Protein AF-A0A1F5TMM6-F1 (afdb_monomer)

pLDDT: mean 71.24, std 23.03, range [28.94, 98.44]

Sequence (603 aa):
MKNTKRNIIILGSVILLISLALVFVFQKKEITTPSNLISAEQAGNIIKDILGDNENGYFAYLWPEVLKPGDGVEVWGDRLNEEEMEEGETMDIDKKIINNFYWFVWIDKEPGNIFFGHDVEYIYIDAQSGEYIVENKDFWPSINGESFEGDMDTMINTEILSDNNISIKKFLNSDIIKDFFAIEARAREAGKYLHINSPKEEYQHEHYAMIISGFGKNDWVFLDGVHQMYNALKEVGYDDNHIVFLAPIKGVLNSDWDREADFNKEKAEEMNKKGIPKFVASNVVDELTSPINFRFSIEKLQKDLKPEDSLFVFVLSHGKKNQKFALGEPVDARQAMGSHDKIRGSDSGLTSKRFSEVLMRNMKICELMVLIDSCYAGAHENRLRYYYDKYQDNIKRMEVAHSTNDETISYGADYRNPSNPALSTRMDLDQGAKETAIKDLNPNDHGGEFSSGFIENIGANIFSMIYEKGVELDAAQMNKLTFPYIWKVGSDEECIPLVEDIGIQPEDPLMTDSQDDEPQTEPAAGPVAKKEMISVIKYGNDYIPFNQLKVWSKEACNCCDEAHYHSVSRSVTTLSGKTIVDPYAGCGFGKISESPVIQIEKP

Radius of gyration: 33.67 Å; Cα contacts (8 Å, |Δi|>4): 898; chains: 1; bounding box: 75×52×140 Å

Foldseek 3Di:
DVVVVVVVVVVVVVVVVVVVVVVVVPPDPPQDDDPQFDDPVLLLVLVCVVCDPPPLPKWKFKDPAWDAQQKKKFFPPPVVCVVVDDDPDDDPTPIDGDHATWTWMKIDSQVLCQVFFQWMWIWTQHRRPRDIDIDIGRHAMDMNNHGPPPDPVVVLVGPTSDPPPPNVVNVCPDVVVVVVVVVVVVLVVLLVVPPPVPDDDPDDAAEAEEQAQLAFDPPVQSVVLSVLLVVLCVSNPHDLLRYHYQAQDDDDDDDPCVVVNCVVVVVVVVCVVVVRDDPPHDPPRLVRQFLVNLLVVLVVCLVVDDLAYEYEYEYAAEDALQQFGSGSFPNVLRVVGQPDNPDDTDPGTQGLLSNLCSNQPSAAYAEYEYEEAYFQVQSSVVNNVVVCVVRVVRYQKYKYWYQWHSHGGAAEADVVCVPSQSSQDDAPPVPPGDDDRDPPPPLVIQGHHCGDVVSSVCSSAVPNVVVDPDPPPCVCVVPVRHDIDMDMDHDPDRSDRPPPPPDDDPDDDDDDDDDDDDDDDDDDDDDPDPFDKFKWWDFDPFTFGCVQWDWAQCVRDPQDNAIAIFGPVQWTQTLVRDIGGFPPHHRTRDGCVVIPIDIDGRD

Mean predicted aligned error: 19.71 Å

Secondary structure (DSSP, 8-state):
-HHHHHHHHHHHHHHHHHHHHHHHHHS-------TTPPPHHHHHHHHHHHH-S-TT--EEEE-SS-B-TT-EEEETTTTTTTTTS-TT-------EE--S-EEEEEEESSTT-TTS---EEEEEEETTT--EEEEEESS-EEETTEETTS-HHHHHHS----SS---HHHHTTSHHHHHHHHHHHHHHHHGGG------TTS----EEEEEEE---TT-HHHHHHHHHHHHHHHHTT--GGGEEEES-------TTSHHHHHHHHHHHHHHHHTT-------SSHHHHTSHHHHHHHHHHHHHH--TT-EEEEEEE--EETTTEE-TT--HHHHHTTTT-TTS---TTSEEHHHHHHHHHTT--EEEEEEEEESTTTHHHHHHHHHHHHHHTTTEEEEEEEESS-TT-------TT-TT-GGGG----TTTT--------SSTT--PPP--THHHHHHTTTTTHHHHSTT---THHHHHSS---EEEEEE--S--------TT-----------------PPPP------PPEEEEEEETTEEEEGGGEEEEPTTT-TT-SS-EEEESBSEEE-TTS-EEE--TTTTTT-BTTTS--EEEE--

Structure (mmCIF, N/CA/C/O backbone):
data_AF-A0A1F5TMM6-F1
#
_entry.id   AF-A0A1F5TMM6-F1
#
loop_
_atom_site.group_PDB
_atom_site.id
_atom_site.type_symbol
_atom_site.label_atom_id
_atom_site.label_alt_id
_atom_site.label_comp_id
_atom_site.label_asym_id
_atom_site.label_entity_id
_atom_site.label_seq_id
_atom_site.pdbx_PDB_ins_code
_atom_site.Cartn_x
_atom_site.Cartn_y
_atom_site.Cartn_z
_atom_site.occupancy
_atom_site.B_iso_or_equiv
_atom_site.auth_seq_id
_atom_site.auth_comp_id
_atom_site.auth_asym_id
_atom_site.auth_atom_id
_atom_site.pdbx_PDB_model_num
ATOM 1 N N . MET A 1 1 ? -7.378 22.338 -73.819 1.00 59.09 1 MET A N 1
ATOM 2 C CA . MET A 1 1 ? -7.665 22.019 -72.397 1.00 59.09 1 MET A CA 1
ATOM 3 C C . MET A 1 1 ? -7.772 20.522 -72.089 1.00 59.09 1 MET A C 1
ATOM 5 O O . MET A 1 1 ? -7.089 20.091 -71.169 1.00 59.09 1 MET A O 1
ATOM 9 N N . LYS A 1 2 ? -8.561 19.704 -72.814 1.00 65.12 2 LYS A N 1
ATOM 10 C CA . LYS A 1 2 ? -8.657 18.248 -72.534 1.00 65.12 2 LYS A CA 1
ATOM 11 C C . LYS A 1 2 ? -7.313 17.500 -72.640 1.00 65.12 2 LYS A C 1
ATOM 13 O O . LYS A 1 2 ? -7.005 16.699 -71.765 1.00 65.12 2 LYS A O 1
ATOM 18 N N . ASN A 1 3 ? -6.482 17.824 -73.634 1.00 72.94 3 ASN A N 1
ATOM 19 C CA . ASN A 1 3 ? -5.172 17.174 -73.806 1.00 72.94 3 ASN A CA 1
ATOM 20 C C . ASN A 1 3 ? -4.161 17.561 -72.712 1.00 72.94 3 ASN A C 1
ATOM 22 O O . ASN A 1 3 ? -3.373 16.730 -72.282 1.00 72.94 3 ASN A O 1
ATOM 26 N N . THR A 1 4 ? -4.234 18.789 -72.191 1.00 77.31 4 THR A N 1
ATOM 27 C CA . THR A 1 4 ? -3.340 19.274 -71.128 1.00 77.31 4 THR A CA 1
ATOM 28 C C . THR A 1 4 ? -3.587 18.547 -69.804 1.00 77.31 4 THR A C 1
ATOM 30 O O . THR A 1 4 ? -2.639 18.098 -69.172 1.00 77.31 4 THR A O 1
ATOM 33 N N . LYS A 1 5 ? -4.857 18.344 -69.415 1.00 77.00 5 LYS A N 1
ATOM 34 C CA . LYS A 1 5 ? -5.199 17.575 -68.204 1.00 77.00 5 LYS A CA 1
ATOM 35 C C . LYS A 1 5 ? -4.763 16.111 -68.304 1.00 77.00 5 LYS A C 1
ATOM 37 O O . LYS A 1 5 ? -4.262 15.560 -67.333 1.00 77.00 5 LYS A O 1
ATOM 42 N N . ARG A 1 6 ? -4.903 15.497 -69.485 1.00 84.12 6 ARG A N 1
ATOM 43 C CA . ARG A 1 6 ? -4.475 14.110 -69.720 1.00 84.12 6 ARG A CA 1
ATOM 44 C C . ARG A 1 6 ? -2.956 13.948 -69.583 1.00 84.12 6 ARG A C 1
ATOM 46 O O . ARG A 1 6 ? -2.515 12.989 -68.963 1.00 84.12 6 ARG A O 1
ATOM 53 N N . ASN A 1 7 ? -2.176 14.904 -70.085 1.00 84.56 7 ASN A N 1
ATOM 54 C CA . ASN A 1 7 ? -0.715 14.865 -69.972 1.00 84.56 7 ASN A CA 1
ATOM 55 C C . ASN A 1 7 ? -0.227 15.068 -68.528 1.00 84.56 7 ASN A C 1
ATOM 57 O O . ASN A 1 7 ? 0.734 14.421 -68.131 1.00 84.56 7 ASN A O 1
ATOM 61 N N . ILE A 1 8 ? -0.906 15.902 -67.730 1.00 86.75 8 ILE A N 1
ATOM 62 C CA . ILE A 1 8 ? -0.566 16.103 -66.309 1.00 86.75 8 ILE A CA 1
ATOM 63 C C . ILE A 1 8 ? -0.801 14.822 -65.498 1.00 86.75 8 ILE A C 1
ATOM 65 O O . ILE A 1 8 ? 0.047 14.448 -64.695 1.00 86.75 8 ILE A O 1
ATOM 69 N N . ILE A 1 9 ? -1.910 14.116 -65.743 1.00 87.31 9 ILE A N 1
ATOM 70 C CA . ILE A 1 9 ? -2.208 12.851 -65.051 1.00 87.31 9 ILE A CA 1
ATOM 71 C C . ILE A 1 9 ? -1.165 11.784 -65.405 1.00 87.31 9 ILE A C 1
ATOM 73 O O . ILE A 1 9 ? -0.637 11.133 -64.511 1.00 87.31 9 ILE A O 1
ATOM 77 N N . ILE A 1 10 ? -0.817 11.646 -66.689 1.00 90.88 10 ILE A N 1
ATOM 78 C CA . ILE A 1 10 ? 0.197 10.675 -67.132 1.00 90.88 10 ILE A CA 1
ATOM 79 C C . ILE A 1 10 ? 1.558 10.983 -66.499 1.00 90.88 10 ILE A C 1
ATOM 81 O O . ILE A 1 10 ? 2.216 10.073 -66.003 1.00 90.88 10 ILE A O 1
ATOM 85 N N . LEU A 1 11 ? 1.966 12.256 -66.469 1.00 91.62 11 LEU A N 1
ATOM 86 C CA . LEU A 1 11 ? 3.234 12.657 -65.861 1.00 91.62 11 LEU A CA 1
ATOM 87 C C . LEU A 1 11 ? 3.256 12.373 -64.350 1.00 91.62 11 LEU A C 1
ATOM 89 O O . LEU A 1 11 ? 4.244 11.842 -63.851 1.00 91.62 11 LEU A O 1
ATOM 93 N N . GLY A 1 12 ? 2.157 12.649 -63.640 1.00 92.38 12 GLY A N 1
ATOM 94 C CA . GLY A 1 12 ? 2.023 12.333 -62.215 1.00 92.38 12 GLY A CA 1
ATOM 95 C C . GLY A 1 12 ? 2.127 10.832 -61.925 1.00 92.38 12 GLY A C 1
ATOM 96 O O . GLY A 1 12 ? 2.845 10.432 -61.013 1.00 92.38 12 GLY A O 1
ATOM 97 N N . SER A 1 13 ? 1.485 9.987 -62.739 1.00 92.12 13 SER A N 1
ATOM 98 C CA . SER A 1 13 ? 1.572 8.528 -62.593 1.00 92.12 13 SER A CA 1
ATOM 99 C C . SER A 1 13 ? 2.971 7.980 -62.884 1.00 92.12 13 SER A C 1
ATOM 101 O O . SER A 1 13 ? 3.413 7.059 -62.204 1.00 92.12 13 SER A O 1
ATOM 103 N N . VAL A 1 14 ? 3.685 8.548 -63.863 1.00 93.75 14 VAL A N 1
ATOM 104 C CA . VAL A 1 14 ? 5.067 8.149 -64.181 1.00 93.75 14 VAL A CA 1
ATOM 105 C C . VAL A 1 14 ? 6.020 8.530 -63.050 1.00 93.75 14 VAL A C 1
ATOM 107 O O . VAL A 1 14 ? 6.854 7.714 -62.673 1.00 93.75 14 VAL A O 1
ATOM 110 N N . ILE A 1 15 ? 5.873 9.724 -62.469 1.00 93.81 15 ILE A N 1
ATOM 111 C CA . ILE A 1 15 ? 6.685 10.144 -61.318 1.00 93.81 15 ILE A CA 1
ATOM 112 C C . ILE A 1 15 ? 6.429 9.219 -60.124 1.00 93.81 15 ILE A C 1
ATOM 114 O O . ILE A 1 15 ? 7.385 8.722 -59.542 1.00 93.81 15 ILE A O 1
ATOM 118 N N . LEU A 1 16 ? 5.165 8.908 -59.816 1.00 92.50 16 LEU A N 1
ATOM 119 C CA . LEU A 1 16 ? 4.820 7.991 -58.726 1.00 92.50 16 LEU A CA 1
ATOM 120 C C . LEU A 1 16 ? 5.417 6.589 -58.937 1.00 92.50 16 LEU A C 1
ATOM 122 O O . LEU A 1 16 ? 5.960 6.007 -58.002 1.00 92.50 16 LEU A O 1
ATOM 126 N N . LEU A 1 17 ? 5.359 6.061 -60.164 1.00 92.06 17 LEU A N 1
ATOM 127 C CA . LEU A 1 17 ? 5.952 4.766 -60.513 1.00 92.06 17 LEU A CA 1
ATOM 128 C C . LEU A 1 17 ? 7.478 4.772 -60.401 1.00 92.06 17 LEU A C 1
ATOM 130 O O . LEU A 1 17 ? 8.043 3.799 -59.914 1.00 92.06 17 LEU A O 1
ATOM 134 N N . ILE A 1 18 ? 8.146 5.853 -60.815 1.00 91.50 18 ILE A N 1
ATOM 135 C CA . ILE A 1 18 ? 9.600 5.996 -60.663 1.00 91.50 18 ILE A CA 1
ATOM 136 C C . ILE A 1 18 ? 9.973 6.107 -59.182 1.00 91.50 18 ILE A C 1
ATOM 138 O O . ILE A 1 18 ? 10.924 5.460 -58.758 1.00 91.50 18 ILE A O 1
ATOM 142 N N . SER A 1 19 ? 9.218 6.860 -58.378 1.00 87.56 19 SER A N 1
ATOM 143 C CA . SER A 1 19 ? 9.436 6.956 -56.931 1.00 87.56 19 SER A CA 1
ATOM 144 C C . SER A 1 19 ? 9.243 5.608 -56.234 1.00 87.56 19 SER A C 1
ATOM 146 O O . SER A 1 19 ? 10.099 5.212 -55.452 1.00 87.56 19 SER A O 1
ATOM 148 N N . LEU A 1 20 ? 8.185 4.861 -56.565 1.00 83.44 20 LEU A N 1
ATOM 149 C CA . LEU A 1 20 ? 7.965 3.503 -56.053 1.00 83.44 20 LEU A CA 1
ATOM 150 C C . LEU A 1 20 ? 9.068 2.537 -56.501 1.00 83.44 20 LEU A C 1
ATOM 152 O O . LEU A 1 20 ? 9.560 1.763 -55.689 1.00 83.44 20 LEU A O 1
ATOM 156 N N . ALA A 1 21 ? 9.495 2.602 -57.764 1.00 82.00 21 ALA A N 1
ATOM 157 C CA . ALA A 1 21 ? 10.581 1.770 -58.273 1.00 82.00 21 ALA A CA 1
ATOM 158 C C . ALA A 1 21 ? 11.918 2.103 -57.602 1.00 82.00 21 ALA A C 1
ATOM 160 O O . ALA A 1 21 ? 12.670 1.192 -57.288 1.00 82.00 21 ALA A O 1
ATOM 161 N N . LEU A 1 22 ? 12.207 3.378 -57.333 1.00 80.56 22 LEU A N 1
ATOM 162 C CA . LEU A 1 22 ? 13.398 3.776 -56.585 1.00 80.56 22 LEU A CA 1
ATOM 163 C C . LEU A 1 22 ? 13.326 3.288 -55.137 1.00 80.56 22 LEU A C 1
ATOM 165 O O . LEU A 1 22 ? 14.303 2.722 -54.666 1.00 80.56 22 LEU A O 1
ATOM 169 N N . VAL A 1 23 ? 12.176 3.399 -54.465 1.00 77.06 23 VAL A N 1
ATOM 170 C CA . VAL A 1 23 ? 11.979 2.805 -53.131 1.00 77.06 23 VAL A CA 1
ATOM 171 C C . VAL A 1 23 ? 12.218 1.292 -53.171 1.00 77.06 23 VAL A C 1
ATOM 173 O O . VAL A 1 23 ? 12.923 0.784 -52.312 1.00 77.06 23 VAL A O 1
ATOM 176 N N . PHE A 1 24 ? 11.743 0.583 -54.199 1.00 68.88 24 PHE A N 1
ATOM 177 C CA . PHE A 1 24 ? 12.001 -0.853 -54.371 1.00 68.88 24 PHE A CA 1
ATOM 178 C C . PHE A 1 24 ? 13.460 -1.191 -54.717 1.00 68.88 24 PHE A C 1
ATOM 180 O O . PHE A 1 24 ? 13.962 -2.212 -54.269 1.00 68.88 24 PHE A O 1
ATOM 187 N N . VAL A 1 25 ? 14.159 -0.350 -55.485 1.00 69.38 25 VAL A N 1
ATOM 188 C CA . VAL A 1 25 ? 15.584 -0.537 -55.825 1.00 69.38 25 VAL A CA 1
ATOM 189 C C . VAL A 1 25 ? 16.490 -0.230 -54.627 1.00 69.38 25 VAL A C 1
ATOM 191 O O . VAL A 1 25 ? 17.556 -0.828 -54.498 1.00 69.38 25 VAL A O 1
ATOM 194 N N . PHE A 1 26 ? 16.066 0.662 -53.729 1.00 64.56 26 PHE A N 1
ATOM 195 C CA . PHE A 1 26 ? 16.728 0.893 -52.444 1.00 64.56 26 PHE A CA 1
ATOM 196 C C . PHE A 1 26 ? 16.272 -0.084 -51.348 1.00 64.56 26 PHE A C 1
ATOM 198 O O . PHE A 1 26 ? 16.953 -0.212 -50.331 1.00 64.56 26 PHE A O 1
ATOM 205 N N . GLN A 1 27 ? 15.172 -0.816 -51.547 1.00 58.50 27 GLN A N 1
ATOM 206 C CA . GLN A 1 27 ? 14.742 -1.867 -50.634 1.00 58.50 27 GLN A CA 1
ATOM 207 C C . GLN A 1 27 ? 15.546 -3.148 -50.869 1.00 58.50 27 GLN A C 1
ATOM 209 O O . GLN A 1 27 ? 15.461 -3.796 -51.907 1.00 58.50 27 GLN A O 1
ATOM 214 N N . LYS A 1 28 ? 16.288 -3.521 -49.822 1.00 58.38 28 LYS A N 1
ATOM 215 C CA . LYS A 1 28 ? 17.035 -4.772 -49.650 1.00 58.38 28 LYS A CA 1
ATOM 216 C C . LYS A 1 28 ? 18.224 -4.941 -50.594 1.00 58.38 28 LYS A C 1
ATOM 218 O O . LYS A 1 28 ? 18.298 -5.882 -51.378 1.00 58.38 28 LYS A O 1
ATOM 223 N N . LYS A 1 29 ? 19.262 -4.124 -50.387 1.00 69.62 29 LYS A N 1
ATOM 224 C CA . LYS A 1 29 ? 20.613 -4.688 -50.493 1.00 69.62 29 LYS A CA 1
ATOM 225 C C . LYS A 1 29 ? 20.674 -5.806 -49.452 1.00 69.62 29 LYS A C 1
ATOM 227 O O . LYS A 1 29 ? 20.726 -5.509 -48.263 1.00 69.62 29 LYS A O 1
ATOM 232 N N . GLU A 1 30 ? 20.546 -7.058 -49.888 1.00 77.00 30 GLU A N 1
ATOM 233 C CA . GLU A 1 30 ? 20.681 -8.207 -48.996 1.00 77.00 30 GLU A CA 1
ATOM 234 C C . GLU A 1 30 ? 22.040 -8.096 -48.317 1.00 77.00 30 GLU A C 1
ATOM 236 O O . GLU A 1 30 ? 23.093 -8.125 -48.959 1.00 77.00 30 GLU A O 1
ATOM 241 N N . ILE A 1 31 ? 21.999 -7.858 -47.012 1.00 81.50 31 ILE A N 1
ATOM 242 C CA . ILE A 1 31 ? 23.183 -7.840 -46.177 1.00 81.50 31 ILE A CA 1
ATOM 243 C C . ILE A 1 31 ? 23.648 -9.294 -46.122 1.00 81.50 31 ILE A C 1
ATOM 245 O O . ILE A 1 31 ? 23.067 -10.121 -45.424 1.00 81.50 31 ILE A O 1
ATOM 249 N N . THR A 1 32 ? 24.644 -9.633 -46.940 1.00 87.19 32 THR A N 1
ATOM 250 C CA . THR A 1 32 ? 25.230 -10.972 -46.956 1.00 87.19 32 THR A CA 1
ATOM 251 C C . THR A 1 32 ? 25.993 -11.187 -45.660 1.00 87.19 32 THR A C 1
ATOM 253 O O . THR A 1 32 ? 27.009 -10.526 -45.434 1.00 87.19 32 THR A O 1
ATOM 256 N N . THR A 1 33 ? 25.514 -12.109 -44.827 1.00 87.25 33 THR A N 1
ATOM 257 C CA . THR A 1 33 ? 26.201 -12.532 -43.606 1.00 87.25 33 THR A CA 1
ATOM 258 C C . THR A 1 33 ? 27.582 -13.098 -43.961 1.00 87.25 33 THR A C 1
ATOM 260 O O . THR A 1 33 ? 27.663 -14.004 -44.799 1.00 87.25 33 THR A O 1
ATOM 263 N N . PRO A 1 34 ? 28.677 -12.589 -43.371 1.00 90.12 34 PRO A N 1
ATOM 264 C CA . PRO A 1 34 ? 30.005 -13.154 -43.560 1.00 90.12 34 PRO A CA 1
ATOM 265 C C . PRO A 1 34 ? 30.037 -14.630 -43.152 1.00 90.12 34 PRO A C 1
ATOM 267 O O . PRO A 1 34 ? 29.394 -15.034 -42.189 1.00 90.12 34 PRO A O 1
ATOM 270 N N . SER A 1 35 ? 30.808 -15.454 -43.858 1.00 89.62 35 SER A N 1
ATOM 271 C CA . SER A 1 35 ? 30.910 -16.889 -43.552 1.00 89.62 35 SER A CA 1
ATOM 272 C C . SER A 1 35 ? 31.803 -17.205 -42.345 1.00 89.62 35 SER A C 1
ATOM 274 O O . SER A 1 35 ? 31.950 -18.367 -41.986 1.00 89.62 35 SER A O 1
ATOM 276 N N . ASN A 1 36 ? 32.462 -16.197 -41.774 1.00 93.69 36 ASN A N 1
ATOM 277 C CA . ASN A 1 36 ? 33.493 -16.321 -40.746 1.00 93.69 36 ASN A CA 1
ATOM 278 C C . ASN A 1 36 ? 33.098 -15.632 -39.430 1.00 93.69 36 ASN A C 1
ATOM 280 O O . ASN A 1 36 ? 33.953 -15.020 -38.795 1.00 93.69 36 ASN A O 1
ATOM 284 N N . LEU A 1 37 ? 31.820 -15.689 -39.053 1.00 96.38 37 LEU A N 1
ATOM 285 C CA . LEU A 1 37 ? 31.387 -15.168 -37.760 1.00 96.38 37 LEU A CA 1
ATOM 286 C C . LEU A 1 37 ? 31.771 -16.132 -36.631 1.00 96.38 37 LEU A C 1
ATOM 288 O O . LEU A 1 37 ? 31.653 -17.349 -36.791 1.00 96.38 37 LEU A O 1
ATOM 292 N N . ILE A 1 38 ? 32.202 -15.597 -35.492 1.00 96.38 38 ILE A N 1
ATOM 293 C CA . ILE A 1 38 ? 32.338 -16.355 -34.252 1.00 96.38 38 ILE A CA 1
ATOM 294 C C . ILE A 1 38 ? 30.951 -16.826 -33.802 1.00 96.38 38 ILE A C 1
ATOM 296 O O . ILE A 1 38 ? 29.944 -16.146 -34.004 1.00 96.38 38 ILE A O 1
ATOM 300 N N . SER A 1 39 ? 30.894 -18.015 -33.220 1.00 94.75 39 SER A N 1
ATOM 301 C CA . SER A 1 39 ? 29.662 -18.608 -32.691 1.00 94.75 39 SER A CA 1
ATOM 302 C C . SER A 1 39 ? 29.201 -17.932 -31.393 1.00 94.75 39 SER A C 1
ATOM 304 O O . SER A 1 39 ? 29.996 -17.284 -30.713 1.00 94.75 39 SER A O 1
ATOM 306 N N . ALA A 1 40 ? 27.937 -18.147 -31.014 1.00 91.19 40 ALA A N 1
ATOM 307 C CA . ALA A 1 40 ? 27.402 -17.724 -29.717 1.00 91.19 40 ALA A CA 1
ATOM 308 C C . ALA A 1 40 ? 28.226 -18.286 -28.541 1.00 91.19 40 ALA A C 1
ATOM 310 O O . ALA A 1 40 ? 28.505 -17.571 -27.587 1.00 91.19 40 ALA A O 1
ATOM 311 N N . GLU A 1 41 ? 28.711 -19.528 -28.649 1.00 91.50 41 GLU A N 1
ATOM 312 C CA . GLU A 1 41 ? 29.595 -20.151 -27.652 1.00 91.50 41 GLU A CA 1
ATOM 313 C C . GLU A 1 41 ? 30.923 -19.387 -27.507 1.00 91.50 41 GLU A C 1
ATOM 315 O O . GLU A 1 41 ? 31.397 -19.134 -26.401 1.00 91.50 41 GLU A O 1
ATOM 320 N N . GLN A 1 42 ? 31.522 -18.966 -28.626 1.00 94.69 42 GLN A N 1
ATOM 321 C CA . GLN A 1 42 ? 32.744 -18.158 -28.607 1.00 94.69 42 GLN A CA 1
ATOM 322 C C . GLN A 1 42 ? 32.499 -16.762 -28.030 1.00 94.69 42 GLN A C 1
ATOM 324 O O . GLN A 1 42 ? 33.321 -16.292 -27.247 1.00 94.69 42 GLN A O 1
ATOM 329 N N . ALA A 1 43 ? 31.373 -16.127 -28.370 1.00 94.00 43 ALA A N 1
ATOM 330 C CA . ALA A 1 43 ? 30.955 -14.870 -27.754 1.00 94.00 43 ALA A CA 1
ATOM 331 C C . ALA A 1 43 ? 30.755 -15.036 -26.239 1.00 94.00 43 ALA A C 1
ATOM 333 O O . ALA A 1 43 ? 31.235 -14.217 -25.463 1.00 94.00 43 ALA A O 1
ATOM 334 N N . GLY A 1 44 ? 30.145 -16.141 -25.805 1.00 90.31 44 GLY A N 1
ATOM 335 C CA . GLY A 1 44 ? 29.956 -16.445 -24.392 1.00 90.31 44 GLY A CA 1
ATOM 336 C C . GLY A 1 44 ? 31.264 -16.630 -23.623 1.00 90.31 44 GLY A C 1
ATOM 337 O O . GLY A 1 44 ? 31.375 -16.165 -22.494 1.00 90.31 44 GLY A O 1
ATOM 338 N N . ASN A 1 45 ? 32.288 -17.223 -24.242 1.00 90.44 45 ASN A N 1
ATOM 339 C CA . ASN A 1 45 ? 33.623 -17.297 -23.638 1.00 90.44 45 ASN A CA 1
ATOM 340 C C . ASN A 1 45 ? 34.268 -15.911 -23.481 1.00 90.44 45 ASN A C 1
ATOM 342 O O . ASN A 1 45 ? 34.869 -15.643 -22.447 1.00 90.44 45 ASN A O 1
ATOM 346 N N . ILE A 1 46 ? 34.087 -15.009 -24.453 1.00 94.75 46 ILE A N 1
ATOM 347 C CA . ILE A 1 46 ? 34.549 -13.615 -24.335 1.00 94.75 46 ILE A CA 1
ATOM 348 C C . ILE A 1 46 ? 33.831 -12.910 -23.175 1.00 94.75 46 ILE A C 1
ATOM 350 O O . ILE A 1 46 ? 34.471 -12.203 -22.405 1.00 94.75 46 ILE A O 1
ATOM 354 N N . ILE A 1 47 ? 32.523 -13.129 -23.000 1.00 93.62 47 ILE A N 1
ATOM 355 C CA . ILE A 1 47 ? 31.772 -12.569 -21.865 1.00 93.62 47 ILE A CA 1
ATOM 356 C C . ILE A 1 47 ? 32.279 -13.097 -20.525 1.00 93.62 47 ILE A C 1
ATOM 358 O O . ILE A 1 47 ? 32.439 -12.309 -19.597 1.00 93.62 47 ILE A O 1
ATOM 362 N N . LYS A 1 48 ? 32.579 -14.395 -20.422 1.00 89.69 48 LYS A N 1
ATOM 363 C CA . LYS A 1 48 ? 33.186 -14.968 -19.211 1.00 89.69 48 LYS A CA 1
ATOM 364 C C . LYS A 1 48 ? 34.525 -14.310 -18.889 1.00 89.69 48 LYS A C 1
ATOM 366 O O . LYS A 1 48 ? 34.756 -13.937 -17.746 1.00 89.69 48 LYS A O 1
ATOM 371 N N . ASP A 1 49 ? 35.364 -14.091 -19.900 1.00 92.69 49 ASP A N 1
ATOM 372 C CA . ASP A 1 49 ? 36.639 -13.388 -19.727 1.00 92.69 49 ASP A CA 1
ATOM 373 C C . ASP A 1 49 ? 36.441 -11.922 -19.282 1.00 92.69 49 ASP A C 1
ATOM 375 O O . ASP A 1 49 ? 37.240 -11.412 -18.496 1.00 92.69 49 ASP A O 1
ATOM 379 N N . ILE A 1 50 ? 35.379 -11.247 -19.749 1.00 91.56 50 ILE A N 1
ATOM 380 C CA . ILE A 1 50 ? 35.019 -9.876 -19.335 1.00 91.56 50 ILE A CA 1
ATOM 381 C C . ILE A 1 50 ? 34.528 -9.839 -17.886 1.00 91.56 50 ILE A C 1
ATOM 383 O O . ILE A 1 50 ? 34.935 -8.959 -17.127 1.00 91.56 50 ILE A O 1
ATOM 387 N N . LEU A 1 51 ? 33.656 -10.774 -17.504 1.00 88.94 51 LEU A N 1
ATOM 388 C CA . LEU A 1 51 ? 33.109 -10.854 -16.152 1.00 88.94 51 LEU A CA 1
ATOM 389 C C . LEU A 1 51 ? 34.180 -11.271 -15.136 1.00 88.94 51 LEU A C 1
ATOM 391 O O . LEU A 1 51 ? 34.183 -10.760 -14.019 1.00 88.94 51 LEU A O 1
ATOM 395 N N . GLY A 1 52 ? 35.111 -12.148 -15.521 1.00 89.81 52 GLY A N 1
ATOM 396 C CA . GLY A 1 52 ? 36.081 -12.756 -14.612 1.00 89.81 52 GLY A CA 1
ATOM 397 C C . GLY A 1 52 ? 35.414 -13.642 -13.550 1.00 89.81 52 GLY A C 1
ATOM 398 O O . GLY A 1 52 ? 34.246 -14.005 -13.668 1.00 89.81 52 GLY A O 1
ATOM 399 N N . ASP A 1 53 ? 36.144 -13.957 -12.474 1.00 82.12 53 ASP A N 1
ATOM 400 C CA . ASP A 1 53 ? 35.642 -14.732 -11.321 1.00 82.12 53 ASP A CA 1
ATOM 401 C C . ASP A 1 53 ? 34.708 -13.889 -10.423 1.00 82.12 53 ASP A C 1
ATOM 403 O O . ASP A 1 53 ? 34.908 -13.778 -9.211 1.00 82.12 53 ASP A O 1
ATOM 407 N N . ASN A 1 54 ? 33.732 -13.196 -11.006 1.00 71.69 54 ASN A N 1
ATOM 408 C CA . ASN A 1 54 ? 32.942 -12.221 -10.270 1.00 71.69 54 ASN A CA 1
ATOM 409 C C . ASN A 1 54 ? 31.950 -12.902 -9.318 1.00 71.69 54 ASN A C 1
ATOM 411 O O . ASN A 1 54 ? 30.947 -13.479 -9.739 1.00 71.69 54 ASN A O 1
ATOM 415 N N . GLU A 1 55 ? 32.218 -12.800 -8.016 1.00 62.28 55 GLU A N 1
ATOM 416 C CA . GLU A 1 55 ? 31.348 -13.323 -6.957 1.00 62.28 55 GLU A CA 1
ATOM 417 C C . GLU A 1 55 ? 30.052 -12.501 -6.784 1.00 62.28 55 GLU A C 1
ATOM 419 O O . GLU A 1 55 ? 29.138 -12.959 -6.103 1.00 62.28 55 GLU A O 1
ATOM 424 N N . ASN A 1 56 ? 29.935 -11.327 -7.424 1.00 67.25 56 ASN A N 1
ATOM 425 C CA . ASN A 1 56 ? 28.835 -10.371 -7.225 1.00 67.25 56 ASN A CA 1
ATOM 426 C C . ASN A 1 56 ? 27.509 -10.749 -7.917 1.00 67.25 56 ASN A C 1
ATOM 428 O O . ASN A 1 56 ? 26.592 -9.937 -7.959 1.00 67.25 56 ASN A O 1
ATOM 432 N N . GLY A 1 57 ? 27.390 -11.952 -8.485 1.00 79.50 57 GLY A N 1
ATOM 433 C CA . GLY A 1 57 ? 26.103 -12.462 -8.972 1.00 79.50 57 GLY A CA 1
ATOM 434 C C . GLY A 1 57 ? 25.511 -11.731 -10.185 1.00 79.50 57 GLY A C 1
ATOM 435 O O . GLY A 1 57 ? 24.293 -11.700 -10.314 1.00 79.50 57 GLY A O 1
ATOM 436 N N . TYR A 1 58 ? 26.334 -11.161 -11.071 1.00 87.56 58 TYR A N 1
ATOM 437 C CA . TYR A 1 58 ? 25.857 -10.492 -12.292 1.00 87.56 58 TYR A CA 1
ATOM 438 C C . TYR A 1 58 ? 25.187 -11.463 -13.268 1.00 87.56 58 TYR A C 1
ATOM 440 O O . TYR A 1 58 ? 25.572 -12.632 -13.369 1.00 87.56 58 TYR A O 1
ATOM 448 N N . PHE A 1 59 ? 24.221 -10.954 -14.033 1.00 86.38 59 PHE A N 1
ATOM 449 C CA . PHE A 1 59 ? 23.537 -11.718 -15.074 1.00 86.38 59 PHE A CA 1
ATOM 450 C C . PHE A 1 59 ? 23.894 -11.139 -16.435 1.00 86.38 59 PHE A C 1
ATOM 452 O O . PHE A 1 59 ? 23.678 -9.962 -16.693 1.00 86.38 59 PHE A O 1
ATOM 459 N N . ALA A 1 60 ? 24.444 -11.973 -17.314 1.00 90.75 60 ALA A N 1
ATOM 460 C CA . ALA A 1 60 ? 24.724 -11.601 -18.693 1.00 90.75 60 ALA A CA 1
ATOM 461 C C . ALA A 1 60 ? 23.713 -12.257 -19.631 1.00 90.75 60 ALA A C 1
ATOM 463 O O . ALA A 1 60 ? 23.549 -13.480 -19.630 1.00 90.75 60 ALA A O 1
ATOM 464 N N . TYR A 1 61 ? 23.080 -11.436 -20.461 1.00 89.50 61 TYR A N 1
ATOM 465 C CA . TYR A 1 61 ? 22.057 -11.851 -21.409 1.00 89.50 61 TYR A CA 1
ATOM 466 C C . TYR A 1 61 ? 22.574 -11.660 -22.831 1.00 89.50 61 TYR A C 1
ATOM 468 O O . TYR A 1 61 ? 22.735 -10.532 -23.298 1.00 89.50 61 TYR A O 1
ATOM 476 N N . LEU A 1 62 ? 22.848 -12.766 -23.523 1.00 92.25 62 LEU A N 1
ATOM 477 C CA . LEU A 1 62 ? 23.271 -12.765 -24.923 1.00 92.25 62 LEU A CA 1
ATOM 478 C C . LEU A 1 62 ? 22.045 -12.732 -25.839 1.00 92.25 62 LEU A C 1
ATOM 480 O O . LEU A 1 62 ? 21.200 -13.624 -25.779 1.00 92.25 62 LEU A O 1
ATOM 484 N N . TRP A 1 63 ? 21.969 -11.733 -26.720 1.00 92.19 63 TRP A N 1
ATOM 485 C CA . TRP A 1 63 ? 20.936 -11.692 -27.752 1.00 92.19 63 TRP A CA 1
ATOM 486 C C . TRP A 1 63 ? 21.091 -12.898 -28.691 1.00 92.19 63 TRP A C 1
ATOM 488 O O . TRP A 1 63 ? 22.204 -13.169 -29.155 1.00 92.19 63 TRP A O 1
ATOM 498 N N . PRO A 1 64 ? 20.005 -13.635 -28.988 1.00 87.69 64 PRO A N 1
ATOM 499 C CA . PRO A 1 64 ? 20.092 -14.921 -29.681 1.00 87.69 64 PRO A CA 1
ATOM 500 C C . PRO A 1 64 ? 20.571 -14.810 -31.134 1.00 87.69 64 PRO A C 1
ATOM 502 O O . PRO A 1 64 ? 21.036 -15.797 -31.707 1.00 87.69 64 PRO A O 1
ATOM 505 N N . GLU A 1 65 ? 20.475 -13.625 -31.742 1.00 91.56 65 GLU A N 1
ATOM 506 C CA . GLU A 1 65 ? 20.917 -13.370 -33.110 1.00 91.56 65 GLU A CA 1
ATOM 507 C C . GLU A 1 65 ? 22.080 -12.373 -33.168 1.00 91.56 65 GLU A C 1
ATOM 509 O O . GLU A 1 65 ? 22.218 -11.476 -32.342 1.00 91.56 65 GLU A O 1
ATOM 514 N N . VAL A 1 66 ? 22.906 -12.483 -34.207 1.00 95.25 66 VAL A N 1
ATOM 515 C CA . VAL A 1 66 ? 23.913 -11.461 -34.516 1.00 95.25 66 VAL A CA 1
ATOM 516 C C . VAL A 1 66 ? 23.204 -10.212 -35.041 1.00 95.25 66 VAL A C 1
ATOM 518 O O . VAL A 1 66 ? 22.512 -10.286 -36.063 1.00 95.25 66 VAL A O 1
ATOM 521 N N . LEU A 1 67 ? 23.426 -9.069 -34.388 1.00 96.00 67 LEU A N 1
ATOM 522 C CA . LEU A 1 67 ? 22.995 -7.760 -34.874 1.00 96.00 67 LEU A CA 1
ATOM 523 C C . LEU A 1 67 ? 23.674 -7.451 -36.204 1.00 96.00 67 LEU A C 1
ATOM 525 O O . LEU A 1 67 ? 24.863 -7.715 -36.387 1.00 96.00 67 LEU A O 1
ATOM 529 N N . LYS A 1 68 ? 22.924 -6.885 -37.140 1.00 96.06 68 LYS A N 1
ATOM 530 C CA . LYS A 1 68 ? 23.340 -6.584 -38.510 1.00 96.06 68 LYS A CA 1
ATOM 531 C C . LYS A 1 68 ? 23.476 -5.071 -38.694 1.00 96.06 68 LYS A C 1
ATOM 533 O O . LYS A 1 68 ? 22.824 -4.294 -37.995 1.00 96.06 68 LYS A O 1
ATOM 538 N N . PRO A 1 69 ? 24.263 -4.618 -39.687 1.00 96.19 69 PRO A N 1
ATOM 539 C CA . PRO A 1 69 ? 24.288 -3.211 -40.060 1.00 96.19 69 PRO A CA 1
ATOM 540 C C . PRO A 1 69 ? 22.877 -2.657 -40.316 1.00 96.19 69 PRO A C 1
ATOM 542 O O . PRO A 1 69 ? 22.155 -3.164 -41.175 1.00 96.19 69 PRO A O 1
ATOM 545 N N . GLY A 1 70 ? 22.512 -1.596 -39.602 1.00 94.19 70 GLY A N 1
ATOM 546 C CA . GLY A 1 70 ? 21.195 -0.963 -39.644 1.00 94.19 70 GLY A CA 1
ATOM 547 C C . GLY A 1 70 ? 20.282 -1.301 -38.465 1.00 94.19 70 GLY A C 1
ATOM 548 O O . GLY A 1 70 ? 19.319 -0.563 -38.268 1.00 94.19 70 GLY A O 1
ATOM 549 N N . ASP A 1 71 ? 20.587 -2.336 -37.675 1.00 95.81 71 ASP A N 1
ATOM 550 C CA . ASP A 1 71 ? 19.862 -2.597 -36.428 1.00 95.81 71 ASP A CA 1
ATOM 551 C C . ASP A 1 71 ? 20.092 -1.450 -35.432 1.00 95.81 71 ASP A C 1
ATOM 553 O O . ASP A 1 71 ? 21.167 -0.848 -35.396 1.00 95.81 71 ASP A O 1
ATOM 557 N N . GLY A 1 72 ? 19.073 -1.113 -34.647 1.00 95.12 72 GLY A N 1
ATOM 558 C CA . GLY A 1 72 ? 19.135 -0.073 -33.625 1.00 95.12 72 GLY A CA 1
ATOM 559 C C . GLY A 1 72 ? 19.080 -0.662 -32.224 1.00 95.12 72 GLY A C 1
ATOM 560 O O . GLY A 1 72 ? 18.175 -1.441 -31.945 1.00 95.12 72 GLY A O 1
ATOM 561 N N . VAL A 1 73 ? 20.000 -0.254 -31.354 1.00 95.25 73 VAL A N 1
ATOM 562 C CA . VAL A 1 73 ? 19.981 -0.564 -29.918 1.00 95.25 73 VAL A CA 1
ATOM 563 C C . VAL A 1 73 ? 19.755 0.733 -29.148 1.00 95.25 73 VAL A C 1
ATOM 565 O O . VAL A 1 73 ? 20.477 1.704 -29.363 1.00 95.25 73 VAL A O 1
ATOM 568 N N . GLU A 1 74 ? 18.745 0.770 -28.288 1.00 93.31 74 GLU A N 1
ATOM 569 C CA . GLU A 1 74 ? 18.389 1.934 -27.462 1.00 93.31 74 GLU A CA 1
ATOM 570 C C . GLU A 1 74 ? 17.967 1.488 -26.060 1.00 93.31 74 GLU A C 1
ATOM 572 O O . GLU A 1 74 ? 17.655 0.316 -25.859 1.00 93.31 74 GLU A O 1
ATOM 577 N N . VAL A 1 75 ? 17.970 2.400 -25.091 1.00 90.12 75 VAL A N 1
ATOM 578 C CA . VAL A 1 75 ? 17.546 2.121 -23.711 1.00 90.12 75 VAL A CA 1
ATOM 579 C C . VAL A 1 75 ? 16.015 1.979 -23.674 1.00 90.12 75 VAL A C 1
ATOM 581 O O . VAL A 1 75 ? 15.299 2.795 -24.260 1.00 90.12 75 VAL A O 1
ATOM 584 N N . TRP A 1 76 ? 15.482 0.917 -23.058 1.00 77.00 76 TRP A N 1
ATOM 585 C CA . TRP A 1 76 ? 14.030 0.753 -22.881 1.00 77.00 76 TRP A CA 1
ATOM 586 C C . TRP A 1 76 ? 13.510 1.829 -21.909 1.00 77.00 76 TRP A C 1
ATOM 588 O O . TRP A 1 76 ? 14.221 2.261 -21.015 1.00 77.00 76 TRP A O 1
ATOM 598 N N . GLY A 1 77 ? 12.288 2.325 -22.088 1.00 66.75 77 GLY A N 1
ATOM 599 C CA . GLY A 1 77 ? 11.730 3.386 -21.230 1.00 66.75 77 GLY A CA 1
ATOM 600 C C . GLY A 1 77 ? 11.818 4.810 -21.791 1.00 66.75 77 GLY A C 1
ATOM 601 O O . GLY A 1 77 ? 10.891 5.580 -21.554 1.00 66.75 77 GLY A O 1
ATOM 602 N N . ASP A 1 78 ? 12.784 5.133 -22.659 1.00 58.38 78 ASP A N 1
ATOM 603 C CA . ASP A 1 78 ? 12.778 6.428 -23.375 1.00 58.38 78 ASP A CA 1
ATOM 604 C C . ASP A 1 78 ? 11.528 6.594 -24.261 1.00 58.38 78 ASP A C 1
ATOM 606 O O . ASP A 1 78 ? 11.048 7.702 -24.485 1.00 58.38 78 ASP A O 1
ATOM 610 N N . ARG A 1 79 ? 10.928 5.480 -24.707 1.00 53.53 79 ARG A N 1
ATOM 611 C CA . ARG A 1 79 ? 9.681 5.483 -25.490 1.00 53.53 79 ARG A CA 1
ATOM 612 C C . ARG A 1 79 ? 8.420 5.750 -24.677 1.00 53.53 79 ARG A C 1
ATOM 614 O O . ARG A 1 79 ? 7.454 6.252 -25.239 1.00 53.53 79 ARG A O 1
ATOM 621 N N . LEU A 1 80 ? 8.393 5.412 -23.385 1.00 51.88 80 LEU A N 1
ATOM 622 C CA . LEU A 1 80 ? 7.193 5.621 -22.559 1.00 51.88 80 LEU A CA 1
ATOM 623 C C . LEU A 1 80 ? 6.908 7.113 -22.343 1.00 51.88 80 LEU A C 1
ATOM 625 O O . LEU A 1 80 ? 5.768 7.487 -22.088 1.00 51.88 80 LEU A O 1
ATOM 629 N N . ASN A 1 81 ? 7.920 7.960 -22.535 1.00 52.78 81 ASN A N 1
ATOM 630 C CA . ASN A 1 81 ? 7.778 9.406 -22.471 1.00 52.78 81 ASN A CA 1
ATOM 631 C C . ASN A 1 81 ? 7.259 10.022 -23.786 1.00 52.78 81 ASN A C 1
ATOM 633 O O . ASN A 1 81 ? 6.793 11.155 -23.756 1.00 52.78 81 ASN A O 1
ATOM 637 N N . GLU A 1 82 ? 7.264 9.310 -24.927 1.00 55.28 82 GLU A N 1
ATOM 638 C CA . GLU A 1 82 ? 6.794 9.870 -26.212 1.00 55.28 82 GLU A CA 1
ATOM 639 C C . GLU A 1 82 ? 5.297 10.232 -26.195 1.00 55.28 82 GLU A C 1
ATOM 641 O O . GLU A 1 82 ? 4.892 11.179 -26.870 1.00 55.28 82 GLU A O 1
ATOM 646 N N . GLU A 1 83 ? 4.467 9.520 -25.422 1.00 56.31 83 GLU A N 1
ATOM 647 C CA . GLU A 1 83 ? 3.030 9.825 -25.297 1.00 56.31 83 GLU A CA 1
ATOM 648 C C . GLU A 1 83 ? 2.736 11.013 -24.362 1.00 56.31 83 GLU A C 1
ATOM 650 O O . GLU A 1 83 ? 1.663 11.613 -24.456 1.00 56.31 83 GLU A O 1
ATOM 655 N N . GLU A 1 84 ? 3.676 11.376 -23.484 1.00 56.25 84 GLU A N 1
ATOM 656 C CA . GLU A 1 84 ? 3.538 12.490 -22.532 1.00 56.25 84 GLU A CA 1
ATOM 657 C C . GLU A 1 84 ? 4.210 13.788 -23.010 1.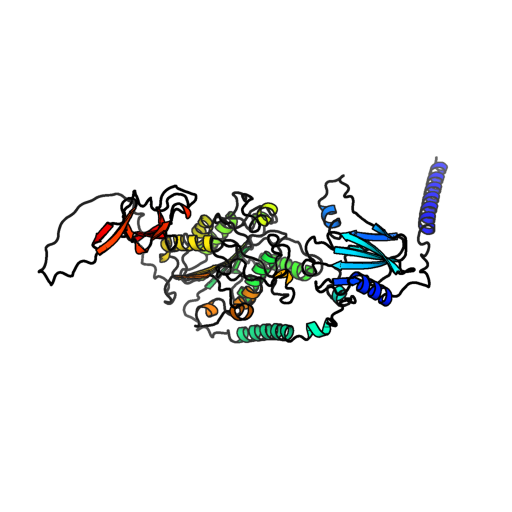00 56.25 84 GLU A C 1
ATOM 659 O O . GLU A 1 84 ? 4.062 14.834 -22.377 1.00 56.25 84 GLU A O 1
ATOM 664 N N . MET A 1 85 ? 4.912 13.754 -24.144 1.00 54.78 85 MET A N 1
ATOM 665 C CA . MET 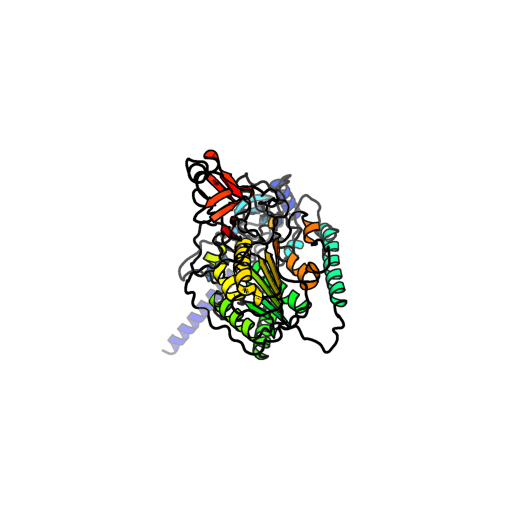A 1 85 ? 5.600 14.919 -24.692 1.00 54.78 85 MET A CA 1
ATOM 666 C C . MET A 1 85 ? 4.645 15.922 -25.352 1.00 54.78 85 MET A C 1
ATOM 668 O O . MET A 1 85 ? 3.777 15.571 -26.156 1.00 54.78 85 MET A O 1
ATOM 672 N N . GLU A 1 86 ? 4.841 17.210 -25.053 1.00 66.06 86 GLU A N 1
ATOM 673 C CA . GLU A 1 86 ? 4.117 18.290 -25.724 1.00 66.06 86 GLU A CA 1
ATOM 674 C C . GLU A 1 86 ? 4.503 18.368 -27.2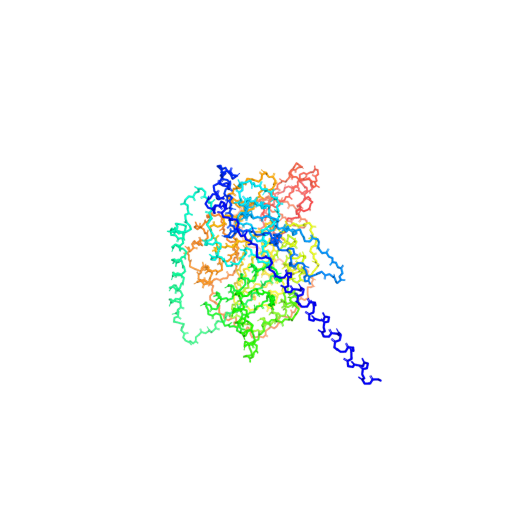13 1.00 66.06 86 GLU A C 1
ATOM 676 O O . GLU A 1 86 ? 5.653 18.151 -27.606 1.00 66.06 86 GLU A O 1
ATOM 681 N N . GLU A 1 87 ? 3.524 18.697 -28.061 1.00 63.03 87 GLU A N 1
ATOM 682 C CA . GLU A 1 87 ? 3.677 18.784 -29.516 1.00 63.03 87 GLU A CA 1
ATOM 683 C C . GLU A 1 87 ? 4.808 19.771 -29.889 1.00 63.03 87 GLU A C 1
ATOM 685 O O . GLU A 1 87 ? 4.620 20.989 -29.890 1.00 63.03 87 GLU A O 1
ATOM 690 N N . GLY A 1 88 ? 5.997 19.245 -30.209 1.00 68.62 88 GLY A N 1
ATOM 691 C CA . GLY A 1 88 ? 7.173 20.030 -30.604 1.00 68.62 88 GLY A CA 1
ATOM 692 C C . GLY A 1 88 ? 8.451 19.765 -29.805 1.00 68.62 88 GLY A C 1
ATOM 693 O O . GLY A 1 88 ? 9.508 20.247 -30.221 1.00 68.62 88 GLY A O 1
ATOM 694 N N . GLU A 1 89 ? 8.396 18.999 -28.716 1.00 63.12 89 GLU A N 1
ATOM 695 C CA . GLU A 1 89 ? 9.606 18.510 -28.054 1.00 63.12 89 GLU A CA 1
ATOM 696 C C . GLU A 1 89 ? 10.171 17.297 -28.814 1.00 63.12 89 GLU A C 1
ATOM 698 O O . GLU A 1 89 ? 9.433 16.450 -29.315 1.00 63.12 89 GLU A O 1
ATOM 703 N N . THR A 1 90 ? 11.496 17.221 -28.955 1.00 52.31 90 THR A N 1
ATOM 704 C CA . THR A 1 90 ? 12.188 16.045 -29.504 1.00 52.31 90 THR A CA 1
ATOM 705 C C . THR A 1 90 ? 13.096 15.495 -28.420 1.00 52.31 90 THR A C 1
ATOM 707 O O . THR A 1 90 ? 14.046 16.175 -28.029 1.00 52.31 90 THR A O 1
ATOM 710 N N . MET A 1 91 ? 12.804 14.293 -27.932 1.00 55.09 91 MET A N 1
ATOM 711 C CA . MET A 1 91 ? 13.691 13.579 -27.027 1.00 55.09 91 MET A CA 1
ATOM 712 C C . MET A 1 91 ? 14.872 13.077 -27.854 1.00 55.09 91 MET A C 1
ATOM 714 O O . MET A 1 91 ? 14.688 12.483 -28.919 1.00 55.09 91 MET A O 1
ATOM 718 N N . ASP A 1 92 ? 16.086 13.386 -27.409 1.00 65.12 92 ASP A N 1
ATOM 719 C CA . ASP A 1 92 ? 17.304 12.858 -28.019 1.00 65.12 92 ASP A CA 1
ATOM 720 C C . ASP A 1 92 ? 17.460 11.414 -27.530 1.00 65.12 92 ASP A C 1
ATOM 722 O O . ASP A 1 92 ? 18.134 11.152 -26.539 1.00 65.12 92 ASP A O 1
ATOM 726 N N . ILE A 1 93 ? 16.716 10.494 -28.154 1.00 71.19 93 ILE A N 1
ATOM 727 C CA . ILE A 1 93 ? 16.794 9.065 -27.842 1.00 71.19 93 ILE A CA 1
ATOM 728 C C . ILE A 1 93 ? 18.203 8.614 -28.222 1.00 71.19 93 ILE A C 1
ATOM 730 O O . ILE A 1 93 ? 18.578 8.683 -29.399 1.00 71.19 93 ILE A O 1
ATOM 734 N N . ASP A 1 94 ? 18.977 8.134 -27.247 1.00 82.44 94 ASP A N 1
ATOM 735 C CA . ASP A 1 94 ? 20.345 7.646 -27.455 1.00 82.44 94 ASP A CA 1
ATOM 736 C C . ASP A 1 94 ? 20.332 6.266 -28.141 1.00 82.44 94 ASP A C 1
ATOM 738 O O . ASP A 1 94 ? 20.650 5.221 -27.564 1.00 82.44 94 ASP A O 1
ATOM 742 N N . LYS A 1 95 ? 19.890 6.269 -29.403 1.00 92.12 95 LYS A N 1
ATOM 743 C CA . LYS A 1 95 ? 19.769 5.104 -30.274 1.00 92.12 95 LYS A CA 1
ATOM 744 C C . LYS A 1 95 ? 21.064 4.881 -31.040 1.00 92.12 95 LYS A C 1
ATOM 746 O O . LYS A 1 95 ? 21.399 5.608 -31.982 1.00 92.12 95 LYS A O 1
ATOM 751 N N . LYS A 1 96 ? 21.752 3.787 -30.728 1.00 95.00 96 LYS A N 1
ATOM 752 C CA . LYS A 1 96 ? 22.937 3.345 -31.458 1.00 95.00 96 LYS A CA 1
ATOM 753 C C . LYS A 1 96 ? 22.548 2.534 -32.688 1.00 95.00 96 LYS A C 1
ATOM 755 O O . LYS A 1 96 ? 22.041 1.420 -32.583 1.00 95.00 96 LYS A O 1
ATOM 760 N N . ILE A 1 97 ? 22.840 3.076 -33.869 1.00 95.69 97 ILE A N 1
ATOM 761 C CA . ILE A 1 97 ? 22.718 2.337 -35.131 1.00 95.69 97 ILE A CA 1
ATOM 762 C C . ILE A 1 97 ? 23.969 1.492 -35.355 1.00 95.69 97 ILE A C 1
ATOM 764 O O . ILE A 1 97 ? 25.085 2.004 -35.480 1.00 95.69 97 ILE A O 1
ATOM 768 N N . ILE A 1 98 ? 23.766 0.186 -35.443 1.00 96.81 98 ILE A N 1
ATOM 769 C CA . ILE A 1 98 ? 24.808 -0.800 -35.667 1.00 96.81 98 ILE A CA 1
ATOM 770 C C . ILE A 1 98 ? 25.358 -0.671 -37.091 1.00 96.81 98 ILE A C 1
ATOM 772 O O . ILE A 1 98 ? 24.613 -0.582 -38.066 1.00 96.81 98 ILE A O 1
ATOM 776 N N . ASN A 1 99 ? 26.684 -0.661 -37.231 1.00 95.38 99 ASN A N 1
ATOM 777 C CA . ASN A 1 99 ? 27.374 -0.496 -38.516 1.00 95.38 99 ASN A CA 1
ATOM 778 C C . ASN A 1 99 ? 28.147 -1.746 -38.979 1.00 95.38 99 ASN A C 1
ATOM 780 O O . ASN A 1 99 ? 28.612 -1.769 -40.120 1.00 95.38 99 ASN A O 1
ATOM 784 N N . ASN A 1 100 ? 28.264 -2.772 -38.130 1.00 96.25 100 ASN A N 1
ATOM 785 C CA . ASN A 1 100 ? 28.903 -4.054 -38.432 1.00 96.25 100 ASN A CA 1
ATOM 786 C C . ASN A 1 100 ? 28.071 -5.227 -37.882 1.00 96.25 100 ASN A C 1
ATOM 788 O O . ASN A 1 100 ? 26.975 -5.020 -37.376 1.00 96.25 100 ASN A O 1
ATOM 792 N N . PHE A 1 101 ? 28.562 -6.458 -38.001 1.00 96.88 101 PHE A N 1
ATOM 793 C CA . PHE A 1 101 ? 27.948 -7.617 -37.364 1.00 96.88 101 PHE A CA 1
ATOM 794 C C . PHE A 1 101 ? 28.427 -7.740 -35.919 1.00 96.88 101 PHE A C 1
ATOM 796 O O . PHE A 1 101 ? 29.629 -7.879 -35.702 1.00 96.88 101 PHE A O 1
ATOM 803 N N . TYR A 1 102 ? 27.511 -7.718 -34.952 1.00 97.75 102 TYR A N 1
ATOM 804 C CA . TYR A 1 102 ? 27.850 -7.816 -33.530 1.00 97.75 102 TYR A CA 1
ATOM 805 C C . TYR A 1 102 ? 27.034 -8.891 -32.824 1.00 97.75 102 TYR A C 1
ATOM 807 O O . TYR A 1 102 ? 25.824 -8.979 -33.007 1.00 97.75 102 TYR A O 1
ATOM 815 N N . TRP A 1 103 ? 27.681 -9.661 -31.957 1.00 97.31 103 TRP A N 1
ATOM 816 C CA . TRP A 1 103 ? 26.975 -10.262 -30.834 1.00 97.31 103 TRP A CA 1
ATOM 817 C C . TRP A 1 103 ? 26.714 -9.173 -29.806 1.00 97.31 103 TRP A C 1
ATOM 819 O O . TRP A 1 103 ? 27.621 -8.419 -29.451 1.00 97.31 103 TRP A O 1
ATOM 829 N N . PHE A 1 104 ? 25.470 -9.079 -29.360 1.00 96.25 104 PHE A N 1
ATOM 830 C CA . PHE A 1 104 ? 25.070 -8.106 -28.363 1.00 96.25 104 PHE A CA 1
ATOM 831 C C . PHE A 1 104 ? 24.759 -8.810 -27.058 1.00 96.25 104 PHE A C 1
ATOM 833 O O . PHE A 1 104 ? 24.023 -9.795 -27.035 1.00 96.25 104 PHE A O 1
ATOM 840 N N . VAL A 1 105 ? 25.339 -8.301 -25.986 1.00 95.00 105 VAL A N 1
ATOM 841 C CA . VAL A 1 105 ? 25.131 -8.791 -24.633 1.00 95.00 105 VAL A CA 1
ATOM 842 C C . VAL A 1 105 ? 24.807 -7.591 -23.779 1.00 95.00 105 VAL A C 1
ATOM 844 O O . VAL A 1 105 ? 25.414 -6.539 -23.957 1.00 95.00 105 VAL A O 1
ATOM 847 N N . TRP A 1 106 ? 23.891 -7.740 -22.838 1.00 93.81 106 TRP A N 1
ATOM 848 C CA . TRP A 1 106 ? 23.791 -6.777 -21.757 1.00 93.81 106 TRP A CA 1
ATOM 849 C C . TRP A 1 106 ? 24.012 -7.475 -20.420 1.00 93.81 106 TRP A C 1
ATOM 851 O O . TRP A 1 106 ? 23.607 -8.625 -20.237 1.00 93.81 106 TRP A O 1
ATOM 861 N N . ILE A 1 107 ? 24.741 -6.813 -19.530 1.00 92.94 107 ILE A N 1
ATOM 862 C CA . ILE A 1 107 ? 25.032 -7.293 -18.186 1.00 92.94 107 ILE A CA 1
ATOM 863 C C . ILE A 1 107 ? 24.201 -6.474 -17.220 1.00 92.94 107 ILE A C 1
ATOM 865 O O . ILE A 1 107 ? 24.361 -5.256 -17.127 1.00 92.94 107 ILE A O 1
ATOM 869 N N . ASP A 1 108 ? 23.365 -7.182 -16.483 1.00 89.50 108 ASP A N 1
ATOM 870 C CA . ASP A 1 108 ? 22.674 -6.673 -15.323 1.00 89.50 108 ASP A CA 1
ATOM 871 C C . ASP A 1 108 ? 23.560 -6.853 -14.088 1.00 89.50 108 ASP A C 1
ATOM 873 O O . ASP A 1 108 ? 23.891 -7.980 -13.685 1.00 89.50 108 ASP A O 1
ATOM 877 N N . LYS A 1 109 ? 23.982 -5.726 -13.516 1.00 86.38 109 LYS A N 1
ATOM 878 C CA . LYS A 1 109 ? 24.767 -5.698 -12.280 1.00 86.38 109 LYS A CA 1
ATOM 879 C C . LYS A 1 109 ? 23.884 -5.747 -11.031 1.00 86.38 109 LYS A C 1
ATOM 881 O O . LYS A 1 109 ? 24.413 -5.977 -9.948 1.00 86.38 109 LYS A O 1
ATOM 886 N N . GLU A 1 110 ? 22.573 -5.563 -11.188 1.00 82.25 110 GLU A N 1
ATOM 887 C CA . GLU A 1 110 ? 21.547 -5.548 -10.145 1.00 82.25 110 GLU A CA 1
ATOM 888 C C . GLU A 1 110 ? 20.322 -6.397 -10.566 1.00 82.25 110 GLU A C 1
ATOM 890 O O . GLU A 1 110 ? 19.203 -5.894 -10.622 1.00 82.25 110 GLU A O 1
ATOM 895 N N . PRO A 1 111 ? 20.479 -7.714 -10.800 1.00 69.88 111 PRO A N 1
ATOM 896 C CA . PRO A 1 111 ? 19.485 -8.604 -11.432 1.00 69.88 111 PRO A CA 1
ATOM 897 C C . PRO A 1 111 ? 18.120 -8.744 -10.743 1.00 69.88 111 PRO A C 1
ATOM 899 O O . PRO A 1 111 ? 17.223 -9.404 -11.267 1.00 69.88 111 PRO A O 1
ATOM 902 N N . GLY A 1 112 ? 17.933 -8.154 -9.562 1.00 62.62 112 GLY A N 1
ATOM 903 C CA . GLY A 1 112 ? 16.622 -8.056 -8.918 1.00 62.62 112 GLY A CA 1
ATOM 904 C C . GLY A 1 112 ? 15.970 -6.678 -9.007 1.00 62.62 112 GLY A C 1
ATOM 905 O O . GLY A 1 112 ? 14.882 -6.507 -8.463 1.00 62.62 112 GLY A O 1
ATOM 906 N N . ASN A 1 113 ? 16.605 -5.729 -9.695 1.00 64.88 113 ASN A N 1
ATOM 907 C CA . ASN A 1 113 ? 16.150 -4.363 -9.922 1.00 64.88 113 ASN A CA 1
ATOM 908 C C . ASN A 1 113 ? 15.671 -4.145 -11.374 1.00 64.88 113 ASN A C 1
ATOM 910 O O . ASN A 1 113 ? 15.540 -3.012 -11.832 1.00 64.88 113 ASN A O 1
ATOM 914 N N . ILE A 1 114 ? 15.327 -5.228 -12.086 1.00 62.41 114 ILE A N 1
ATOM 915 C CA . ILE A 1 114 ? 14.805 -5.248 -13.468 1.00 62.41 114 ILE A CA 1
ATOM 916 C C . ILE A 1 114 ? 13.453 -4.541 -13.664 1.00 62.41 114 ILE A C 1
ATOM 918 O O . ILE A 1 114 ? 12.757 -4.818 -14.627 1.00 62.41 114 ILE A O 1
ATOM 922 N N . PHE A 1 115 ? 13.025 -3.660 -12.766 1.00 55.09 115 PHE A N 1
ATOM 923 C CA . PHE A 1 115 ? 11.809 -2.857 -12.930 1.00 55.09 115 PHE A CA 1
ATOM 924 C C . PHE A 1 115 ? 12.062 -1.354 -12.750 1.00 55.09 115 PHE A C 1
ATOM 926 O O . PHE A 1 115 ? 11.152 -0.554 -12.963 1.00 55.09 115 PHE A O 1
ATOM 933 N N . PHE A 1 116 ? 13.286 -0.952 -12.390 1.00 67.19 116 PHE A N 1
ATOM 934 C CA . PHE A 1 116 ? 13.667 0.444 -12.174 1.00 67.19 116 PHE A CA 1
ATOM 935 C C . PHE A 1 116 ? 14.997 0.758 -12.862 1.00 67.19 116 PHE A C 1
ATOM 937 O O . PHE A 1 116 ? 15.774 -0.150 -13.139 1.00 67.19 116 PHE A O 1
ATOM 944 N N . GLY A 1 117 ? 15.249 2.038 -13.151 1.00 72.62 117 GLY A N 1
ATOM 945 C CA . GLY A 1 117 ? 16.545 2.510 -13.650 1.00 72.62 117 GLY A CA 1
ATOM 946 C C . GLY A 1 117 ? 17.696 2.010 -12.773 1.00 72.62 117 GLY A C 1
ATOM 947 O O . GLY A 1 117 ? 17.688 2.283 -11.571 1.00 72.62 117 GLY A O 1
ATOM 948 N N . HIS A 1 118 ? 18.653 1.286 -13.349 1.00 80.31 118 HIS A N 1
ATOM 949 C CA . HIS A 1 118 ? 19.849 0.787 -12.667 1.00 80.31 118 HIS A CA 1
ATOM 950 C C . HIS A 1 118 ? 21.006 0.594 -13.654 1.00 80.31 118 HIS A C 1
ATOM 952 O O . HIS A 1 118 ? 20.808 0.480 -14.863 1.00 80.31 118 HIS A O 1
ATOM 958 N N . ASP A 1 119 ? 22.231 0.567 -13.131 1.00 87.19 119 ASP A N 1
ATOM 959 C CA . 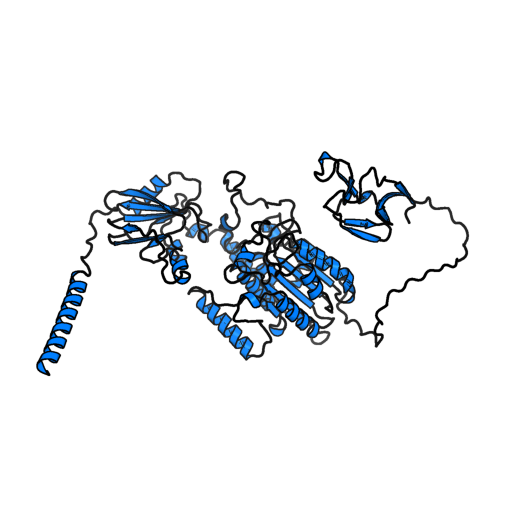ASP A 1 119 ? 23.435 0.479 -13.953 1.00 87.19 119 ASP A CA 1
ATOM 960 C C . ASP A 1 119 ? 23.523 -0.882 -14.663 1.00 87.19 119 ASP A C 1
ATOM 962 O O . ASP A 1 119 ? 23.692 -1.933 -14.038 1.00 87.19 119 ASP A O 1
ATOM 966 N N . VAL A 1 120 ? 23.504 -0.849 -15.993 1.00 92.25 120 VAL A N 1
ATOM 967 C CA . VAL A 1 120 ? 23.735 -2.007 -16.859 1.00 92.25 120 VAL A CA 1
ATOM 968 C C . VAL A 1 120 ? 24.886 -1.737 -17.825 1.00 92.25 120 VAL A C 1
ATOM 970 O O . VAL A 1 120 ? 25.220 -0.594 -18.144 1.00 92.25 120 VAL A O 1
ATOM 973 N N . GLU A 1 121 ? 25.510 -2.796 -18.331 1.00 95.44 121 GLU A N 1
ATOM 974 C CA . GLU A 1 121 ? 26.547 -2.688 -19.363 1.00 95.44 121 GLU A CA 1
ATOM 975 C C . GLU A 1 121 ? 26.080 -3.312 -20.669 1.00 95.44 121 GLU A C 1
ATOM 977 O O . GLU A 1 121 ? 25.726 -4.482 -20.710 1.00 95.44 121 GLU A O 1
ATOM 982 N N . TYR A 1 122 ? 26.126 -2.556 -21.760 1.00 96.19 122 TYR A N 1
ATOM 983 C CA . TYR A 1 122 ? 25.900 -3.050 -23.113 1.00 96.19 122 TYR A CA 1
ATOM 984 C C . TYR A 1 122 ? 27.241 -3.408 -23.741 1.00 96.19 122 TYR A C 1
ATOM 986 O O . TYR A 1 122 ? 28.120 -2.558 -23.891 1.00 96.19 122 TYR A O 1
ATOM 994 N N . ILE A 1 123 ? 27.394 -4.662 -24.144 1.00 96.75 123 ILE A N 1
ATOM 995 C CA . ILE A 1 123 ? 28.595 -5.194 -24.773 1.00 96.75 123 ILE A CA 1
ATOM 996 C C . ILE A 1 123 ? 28.292 -5.548 -26.224 1.00 96.75 123 ILE A C 1
ATOM 998 O O . ILE A 1 123 ? 27.436 -6.378 -26.528 1.00 96.75 123 ILE A O 1
ATOM 1002 N N . TYR A 1 124 ? 29.059 -4.949 -27.127 1.00 97.69 124 TYR A N 1
ATOM 1003 C CA . TYR A 1 124 ? 29.027 -5.229 -28.556 1.00 97.69 124 TYR A CA 1
ATOM 1004 C C . TYR A 1 124 ? 30.304 -5.977 -28.923 1.00 97.69 124 TYR A C 1
ATOM 1006 O O . TYR A 1 124 ? 31.370 -5.367 -28.961 1.00 97.69 124 TYR A O 1
ATOM 1014 N N . ILE A 1 125 ? 30.210 -7.278 -29.196 1.00 97.62 125 ILE A N 1
ATOM 1015 C CA . ILE A 1 125 ? 31.339 -8.115 -29.625 1.00 97.62 125 ILE A CA 1
ATOM 1016 C C . ILE A 1 125 ? 31.303 -8.231 -31.147 1.00 97.62 125 ILE A C 1
ATOM 1018 O O . ILE A 1 125 ? 30.352 -8.782 -31.702 1.00 97.62 125 ILE A O 1
ATOM 1022 N N . ASP A 1 126 ? 32.314 -7.709 -31.836 1.00 97.81 126 ASP A N 1
ATOM 1023 C CA . ASP A 1 126 ? 32.445 -7.813 -33.286 1.00 97.81 126 ASP A CA 1
ATOM 1024 C C . ASP A 1 126 ? 32.449 -9.290 -33.681 1.00 97.81 126 ASP A C 1
ATOM 1026 O O . ASP A 1 126 ? 33.319 -10.074 -33.292 1.00 97.81 126 ASP A O 1
ATOM 1030 N N . ALA A 1 127 ? 31.443 -9.683 -34.455 1.00 96.88 127 ALA A N 1
ATOM 1031 C CA . ALA A 1 127 ? 31.214 -11.079 -34.755 1.00 96.88 127 ALA A CA 1
ATOM 1032 C C . ALA A 1 127 ? 32.297 -11.664 -35.676 1.00 96.88 127 ALA A C 1
ATOM 1034 O O . ALA A 1 127 ? 32.350 -12.877 -35.813 1.00 96.88 127 ALA A O 1
ATOM 1035 N N . GLN A 1 128 ? 33.167 -10.869 -36.311 1.00 96.38 128 GLN A N 1
ATOM 1036 C CA . GLN A 1 128 ? 34.263 -11.374 -37.146 1.00 96.38 128 GLN A CA 1
ATOM 1037 C C . GLN A 1 128 ? 35.589 -11.479 -36.389 1.00 96.38 128 GLN A C 1
ATOM 1039 O O . GLN A 1 128 ? 36.339 -12.430 -36.624 1.00 96.38 128 GLN A O 1
ATOM 1044 N N . SER A 1 129 ? 35.907 -10.498 -35.541 1.00 97.38 129 SER A N 1
ATOM 1045 C CA . SER A 1 129 ? 37.202 -10.417 -34.850 1.00 97.38 129 SER A CA 1
ATOM 1046 C C . SER A 1 129 ? 37.167 -10.911 -33.404 1.00 97.38 129 SER A C 1
ATOM 1048 O O . SER A 1 129 ? 38.198 -11.357 -32.902 1.00 97.38 129 SER A O 1
ATOM 1050 N N . GLY A 1 130 ? 36.010 -10.847 -32.740 1.00 96.31 130 GLY A N 1
ATOM 1051 C CA . GLY A 1 130 ? 35.882 -11.053 -31.296 1.00 96.31 130 GLY A CA 1
ATOM 1052 C C . GLY A 1 130 ? 36.332 -9.858 -30.447 1.00 96.31 130 GLY A C 1
ATOM 1053 O O . GLY A 1 130 ? 36.319 -9.952 -29.224 1.00 96.31 130 GLY A O 1
ATOM 1054 N N . GLU A 1 131 ? 36.730 -8.736 -31.057 1.00 97.38 131 GLU A N 1
ATOM 1055 C CA . GLU A 1 131 ? 36.961 -7.485 -30.323 1.00 97.38 131 GLU A CA 1
ATOM 1056 C C . GLU A 1 131 ? 35.631 -6.937 -29.797 1.00 97.38 131 GLU A C 1
ATOM 1058 O O . GLU A 1 131 ? 34.601 -7.110 -30.442 1.00 97.38 131 GLU A O 1
ATOM 1063 N N . TYR A 1 132 ? 35.626 -6.268 -28.643 1.00 97.81 132 TYR A N 1
ATOM 1064 C CA . TYR A 1 132 ? 34.383 -5.806 -28.025 1.00 97.81 132 TYR A CA 1
ATOM 1065 C C . TYR A 1 132 ? 34.435 -4.353 -27.550 1.00 97.81 132 TYR A C 1
ATOM 1067 O O . TYR A 1 132 ? 35.499 -3.787 -27.294 1.00 97.81 132 TYR A O 1
ATOM 1075 N N . ILE A 1 133 ? 33.250 -3.755 -27.431 1.00 97.62 133 ILE A N 1
ATOM 1076 C CA . ILE A 1 133 ? 33.010 -2.410 -26.900 1.00 97.62 133 ILE A CA 1
ATOM 1077 C C . ILE A 1 133 ? 32.014 -2.535 -25.751 1.00 97.62 133 ILE A C 1
ATOM 1079 O O . ILE A 1 133 ? 31.004 -3.213 -25.913 1.00 97.62 133 ILE A O 1
ATOM 1083 N N . VAL A 1 134 ? 32.281 -1.863 -24.630 1.00 96.44 134 VAL A N 1
ATOM 1084 C CA . VAL A 1 134 ? 31.385 -1.805 -23.464 1.00 96.44 134 VAL A CA 1
ATOM 1085 C C . VAL A 1 134 ? 30.849 -0.383 -23.306 1.00 96.44 134 VAL A C 1
ATOM 1087 O O . VAL A 1 134 ? 31.622 0.576 -23.331 1.00 96.44 134 VAL A O 1
ATOM 1090 N N . GLU A 1 135 ? 29.541 -0.246 -23.133 1.00 96.50 135 GLU A N 1
ATOM 1091 C CA . GLU A 1 135 ? 28.847 1.012 -22.855 1.00 96.50 135 GLU A CA 1
ATOM 1092 C C . GLU A 1 135 ? 28.053 0.871 -21.555 1.00 96.50 135 GLU A C 1
ATOM 1094 O O . GLU A 1 135 ? 27.312 -0.090 -21.401 1.00 96.50 135 GLU A O 1
ATOM 1099 N N . ASN A 1 136 ? 28.192 1.817 -20.623 1.00 94.56 136 ASN A N 1
ATOM 1100 C CA . ASN A 1 136 ? 27.350 1.846 -19.424 1.00 94.56 136 ASN A CA 1
ATOM 1101 C C . ASN A 1 136 ? 26.040 2.565 -19.754 1.00 94.56 136 ASN A C 1
ATOM 1103 O O . ASN A 1 136 ? 26.069 3.635 -20.370 1.00 94.56 136 ASN A O 1
ATOM 1107 N N . LYS A 1 137 ? 24.922 1.975 -19.347 1.00 93.81 137 LYS A N 1
ATOM 1108 C CA . LYS A 1 137 ? 23.563 2.494 -19.505 1.00 93.81 137 LYS A CA 1
ATOM 1109 C C . LYS A 1 137 ? 22.827 2.349 -18.175 1.00 93.81 137 LYS A C 1
ATOM 1111 O O . LYS A 1 137 ? 23.299 1.656 -17.283 1.00 93.81 137 LYS A O 1
ATOM 1116 N N . ASP A 1 138 ? 21.698 3.018 -18.043 1.00 86.81 138 ASP A N 1
ATOM 1117 C CA . ASP A 1 138 ? 20.890 3.089 -16.824 1.00 86.81 138 ASP A CA 1
ATOM 1118 C C . ASP A 1 138 ? 19.610 2.242 -16.898 1.00 86.81 138 ASP A C 1
ATOM 1120 O O . ASP A 1 138 ? 18.768 2.306 -16.001 1.00 86.81 138 ASP A O 1
ATOM 1124 N N . PHE A 1 139 ? 19.448 1.444 -17.958 1.00 87.81 139 PHE A N 1
ATOM 1125 C CA . PHE A 1 139 ? 18.344 0.498 -18.089 1.00 87.81 139 PHE A CA 1
ATOM 1126 C C . PHE A 1 139 ? 18.590 -0.543 -19.184 1.00 87.81 139 PHE A C 1
ATOM 1128 O O . PHE A 1 139 ? 19.464 -0.370 -20.040 1.00 87.81 139 PHE A O 1
ATOM 1135 N N . TRP A 1 140 ? 17.802 -1.621 -19.204 1.00 89.25 140 TRP A N 1
ATOM 1136 C CA . TRP A 1 140 ? 17.951 -2.694 -20.192 1.00 89.25 140 TRP A CA 1
ATOM 1137 C C . TRP A 1 140 ? 17.619 -2.237 -21.628 1.00 89.25 140 TRP A C 1
ATOM 1139 O O . TRP A 1 140 ? 16.927 -1.235 -21.830 1.00 89.25 140 TRP A O 1
ATOM 1149 N N . PRO A 1 141 ? 18.128 -2.944 -22.654 1.00 93.12 141 PRO A N 1
ATOM 1150 C CA . PRO A 1 141 ? 18.029 -2.499 -24.038 1.00 93.12 141 PRO A CA 1
ATOM 1151 C C . PRO A 1 141 ? 16.689 -2.845 -24.684 1.00 93.12 141 PRO A C 1
ATOM 1153 O O . PRO A 1 141 ? 16.015 -3.812 -24.331 1.00 93.12 141 PRO A O 1
ATOM 1156 N N . SER A 1 142 ? 16.378 -2.114 -25.748 1.00 91.00 142 SER A N 1
ATOM 1157 C CA . SER A 1 142 ? 15.493 -2.559 -26.815 1.00 91.00 142 SER A CA 1
ATOM 1158 C C . SER A 1 142 ? 16.246 -2.613 -28.138 1.00 91.00 142 SER A C 1
ATOM 1160 O O . SER A 1 142 ? 17.100 -1.770 -28.434 1.00 91.00 142 SER A O 1
ATOM 1162 N N . ILE A 1 143 ? 15.946 -3.634 -28.935 1.00 93.19 143 ILE A N 1
ATOM 1163 C CA . ILE A 1 143 ? 16.602 -3.893 -30.215 1.00 93.19 143 ILE A CA 1
ATOM 1164 C C . ILE A 1 143 ? 15.545 -3.770 -31.298 1.00 93.19 143 ILE A C 1
ATOM 1166 O O . ILE A 1 143 ? 14.547 -4.480 -31.300 1.00 93.19 143 ILE A O 1
ATOM 1170 N N . ASN A 1 144 ? 15.731 -2.819 -32.211 1.00 91.69 144 ASN A N 1
ATOM 1171 C CA . ASN A 1 144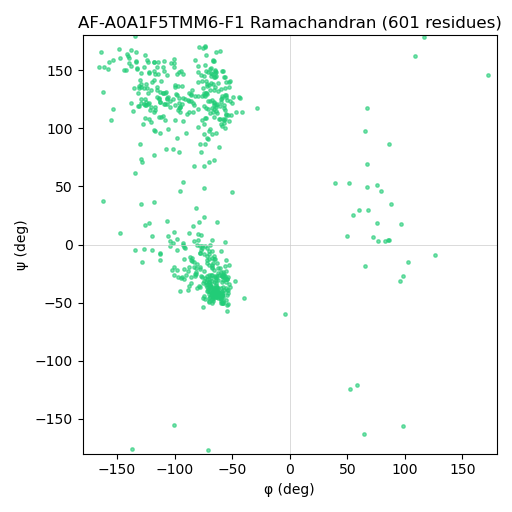 ? 14.763 -2.493 -33.260 1.00 91.69 144 ASN A CA 1
ATOM 1172 C C . ASN A 1 144 ? 13.350 -2.168 -32.732 1.00 91.69 144 ASN A C 1
ATOM 1174 O O . ASN A 1 144 ? 12.367 -2.267 -33.463 1.00 91.69 144 ASN A O 1
ATOM 1178 N N . GLY A 1 145 ? 13.258 -1.702 -31.483 1.00 86.06 145 GLY A N 1
ATOM 1179 C CA . GLY A 1 145 ? 11.997 -1.406 -30.810 1.00 86.06 145 GLY A CA 1
ATOM 1180 C C . GLY A 1 145 ? 11.301 -2.601 -30.170 1.00 86.06 145 GLY A C 1
ATOM 1181 O O . GLY A 1 145 ? 10.215 -2.415 -29.629 1.00 86.06 145 GLY A O 1
ATOM 1182 N N . GLU A 1 146 ? 11.905 -3.786 -30.217 1.00 83.44 146 GLU A N 1
ATOM 1183 C CA . GLU A 1 146 ? 11.488 -4.934 -29.421 1.00 83.44 146 GLU A CA 1
ATOM 1184 C C . GLU A 1 146 ? 12.202 -4.871 -28.068 1.00 83.44 146 GLU A C 1
ATOM 1186 O O . GLU A 1 146 ? 13.431 -4.773 -28.002 1.00 83.44 146 GLU A O 1
ATOM 1191 N N . SER A 1 147 ? 11.419 -4.864 -26.987 1.00 79.31 147 SER A N 1
ATOM 1192 C CA . SER A 1 147 ? 11.952 -4.946 -25.626 1.00 79.31 147 SER A CA 1
ATOM 1193 C C . SER A 1 147 ? 12.501 -6.334 -25.354 1.00 79.31 147 SER A C 1
ATOM 1195 O O . SER A 1 147 ? 11.942 -7.334 -25.808 1.00 79.31 147 SER A O 1
ATOM 1197 N N . PHE A 1 148 ? 13.527 -6.395 -24.515 1.00 71.44 148 PHE A N 1
ATOM 1198 C CA . PHE A 1 148 ? 13.980 -7.647 -23.916 1.00 71.44 148 PHE A CA 1
ATOM 1199 C C . PHE A 1 148 ? 12.942 -8.269 -22.950 1.00 71.44 148 PHE A C 1
ATOM 1201 O O . PHE A 1 148 ? 13.067 -9.435 -22.599 1.00 71.44 148 PHE A O 1
ATOM 1208 N N . GLU A 1 149 ? 11.898 -7.523 -22.559 1.00 60.34 149 GLU A N 1
ATOM 1209 C CA . GLU A 1 149 ? 10.807 -7.938 -21.650 1.00 60.34 149 GLU A CA 1
ATOM 1210 C C . GLU A 1 149 ? 9.840 -8.980 -22.261 1.00 60.34 149 GLU A C 1
ATOM 1212 O O . GLU A 1 149 ? 8.943 -9.481 -21.587 1.00 60.34 149 GLU A O 1
ATOM 1217 N N . GLY A 1 150 ? 9.999 -9.317 -23.546 1.00 44.81 150 GLY A N 1
ATOM 1218 C CA . GLY A 1 150 ? 9.114 -10.234 -24.264 1.00 44.81 150 GLY A CA 1
ATOM 1219 C C . GLY A 1 150 ? 9.144 -11.664 -23.716 1.00 44.81 150 GLY A C 1
ATOM 1220 O O . GLY A 1 150 ? 9.958 -12.469 -24.158 1.00 44.81 150 GLY A O 1
ATOM 1221 N N . ASP A 1 151 ? 8.186 -11.969 -22.838 1.00 46.38 151 ASP A N 1
ATOM 1222 C CA . ASP A 1 151 ? 7.891 -13.275 -22.240 1.00 46.38 151 ASP A CA 1
ATOM 1223 C C . ASP A 1 151 ? 8.996 -13.782 -21.293 1.00 46.38 151 ASP A C 1
ATOM 1225 O O . ASP A 1 151 ? 10.139 -14.040 -21.674 1.00 46.38 151 ASP A O 1
ATOM 1229 N N . MET A 1 152 ? 8.638 -13.954 -20.020 1.00 46.44 152 MET A N 1
ATOM 1230 C CA . MET A 1 152 ? 9.496 -14.542 -18.991 1.00 46.44 152 MET A CA 1
ATOM 1231 C C . MET A 1 152 ? 10.022 -15.924 -19.432 1.00 46.44 152 MET A C 1
ATOM 1233 O O . MET A 1 152 ? 11.144 -16.296 -19.081 1.00 46.44 152 MET A O 1
ATOM 1237 N N . ASP A 1 153 ? 9.280 -16.642 -20.287 1.00 46.19 153 ASP A N 1
ATOM 1238 C CA . ASP A 1 153 ? 9.735 -17.878 -20.927 1.00 46.19 153 ASP A CA 1
ATOM 1239 C C . ASP A 1 153 ? 10.909 -17.643 -21.897 1.00 46.19 153 ASP A C 1
ATOM 1241 O O . ASP A 1 153 ? 11.788 -18.499 -22.011 1.00 46.19 153 ASP A O 1
ATOM 1245 N N . THR A 1 154 ? 11.007 -16.494 -22.568 1.00 50.50 154 THR A N 1
ATOM 1246 C CA . THR A 1 154 ? 12.156 -16.137 -23.422 1.00 50.50 154 THR A CA 1
ATOM 1247 C C . THR A 1 154 ? 13.400 -15.845 -22.587 1.00 50.50 154 THR A C 1
ATOM 1249 O O . THR A 1 154 ? 14.486 -16.313 -22.934 1.00 50.50 154 THR A O 1
ATOM 1252 N N . MET A 1 155 ? 13.263 -15.163 -21.443 1.00 51.84 155 MET A N 1
ATOM 1253 C CA . MET A 1 155 ? 14.369 -14.987 -20.487 1.00 51.84 155 MET A CA 1
ATOM 1254 C C . MET A 1 155 ? 14.838 -16.329 -19.905 1.00 51.84 155 MET A C 1
ATOM 1256 O O . MET A 1 155 ? 16.038 -16.553 -19.769 1.00 51.84 155 MET A O 1
ATOM 1260 N N . ILE A 1 156 ? 13.911 -17.256 -19.637 1.00 46.31 156 ILE A N 1
ATOM 1261 C CA . ILE A 1 156 ? 14.212 -18.624 -19.179 1.00 46.31 156 ILE A CA 1
ATOM 1262 C C . ILE A 1 156 ? 14.912 -19.460 -20.268 1.00 46.31 156 ILE A C 1
ATOM 1264 O O . ILE A 1 156 ? 15.710 -20.346 -19.950 1.00 46.31 156 ILE A O 1
ATOM 1268 N N . ASN A 1 157 ? 14.618 -19.197 -21.545 1.00 43.72 157 ASN A N 1
ATOM 1269 C CA . ASN A 1 157 ? 15.194 -19.909 -22.690 1.00 43.72 157 ASN A CA 1
ATOM 1270 C C . ASN A 1 157 ? 16.472 -19.263 -23.253 1.00 43.72 157 ASN A C 1
ATOM 1272 O O . ASN A 1 157 ? 17.171 -19.904 -24.041 1.00 43.72 157 ASN A O 1
ATOM 1276 N N . THR A 1 158 ? 16.794 -18.029 -22.858 1.00 52.22 158 THR A N 1
ATOM 1277 C CA . THR A 1 158 ? 18.071 -17.384 -23.184 1.00 52.22 158 THR A CA 1
ATOM 1278 C C . THR A 1 158 ? 19.161 -18.054 -22.352 1.00 52.22 158 THR A C 1
ATOM 1280 O O . THR A 1 158 ? 19.008 -18.253 -21.148 1.00 52.22 158 THR A O 1
ATOM 1283 N N . GLU A 1 159 ? 20.248 -18.480 -22.993 1.00 50.41 159 GLU A N 1
ATOM 1284 C CA . GLU A 1 159 ? 21.323 -19.219 -22.329 1.00 50.41 159 GLU A CA 1
ATOM 1285 C C . GLU A 1 159 ? 22.036 -18.287 -21.334 1.00 50.41 159 GLU A C 1
ATOM 1287 O O . GLU A 1 159 ? 22.901 -17.500 -21.710 1.00 50.41 159 GLU A O 1
ATOM 1292 N N . ILE A 1 160 ? 21.622 -18.326 -20.061 1.00 53.34 160 ILE A N 1
ATOM 1293 C CA . ILE A 1 160 ? 22.262 -17.564 -18.986 1.00 53.34 160 ILE A CA 1
ATOM 1294 C C . ILE A 1 160 ? 23.674 -18.118 -18.809 1.00 53.34 160 ILE A C 1
ATOM 1296 O O . ILE A 1 160 ? 23.876 -19.234 -18.322 1.00 53.34 160 ILE A O 1
ATOM 1300 N N . LEU A 1 161 ? 24.659 -17.320 -19.202 1.00 53.00 161 LEU A N 1
ATOM 1301 C CA . LEU A 1 161 ? 26.072 -17.634 -19.057 1.00 53.00 161 LEU A CA 1
ATOM 1302 C C . LEU A 1 161 ? 26.530 -17.275 -17.637 1.00 53.00 161 LEU A C 1
ATOM 1304 O O . LEU A 1 161 ? 27.300 -16.340 -17.454 1.00 53.00 161 LEU A O 1
ATOM 1308 N N . SER A 1 162 ? 26.048 -17.991 -16.618 1.00 48.50 162 SER A N 1
ATOM 1309 C CA . SER A 1 162 ? 26.611 -17.892 -15.266 1.00 48.50 162 SER A CA 1
ATOM 1310 C C . SER A 1 162 ? 27.571 -19.057 -15.005 1.00 48.50 162 SER A C 1
ATOM 1312 O O . SER A 1 162 ? 27.297 -20.213 -15.337 1.00 48.50 162 SER A O 1
ATOM 1314 N N . ASP A 1 163 ? 28.736 -18.765 -14.422 1.00 42.41 163 ASP A N 1
ATOM 1315 C CA . ASP A 1 163 ? 29.775 -19.770 -14.138 1.00 42.41 163 ASP A CA 1
ATOM 1316 C C . ASP A 1 163 ? 29.399 -20.748 -13.014 1.00 42.41 163 ASP A C 1
ATOM 1318 O O . ASP A 1 163 ? 30.030 -21.793 -12.830 1.00 42.41 163 ASP A O 1
ATOM 1322 N N . ASN A 1 164 ? 28.288 -20.490 -12.329 1.00 41.19 164 ASN A N 1
ATOM 1323 C CA . ASN A 1 164 ? 27.677 -21.441 -11.423 1.00 41.19 164 ASN A CA 1
ATOM 1324 C C . ASN A 1 164 ? 26.621 -22.239 -12.178 1.00 41.19 164 ASN A C 1
ATOM 1326 O O . ASN A 1 164 ? 25.541 -21.735 -12.439 1.00 41.19 164 ASN A O 1
ATOM 1330 N N . ASN A 1 165 ? 26.948 -23.501 -12.466 1.00 37.69 165 ASN A N 1
ATOM 1331 C CA . ASN A 1 165 ? 26.176 -24.598 -13.074 1.00 37.69 165 ASN A CA 1
ATOM 1332 C C . ASN A 1 165 ? 24.774 -24.868 -12.443 1.00 37.69 165 ASN A C 1
ATOM 1334 O O . ASN A 1 165 ? 24.393 -26.007 -12.148 1.00 37.69 165 ASN A O 1
ATOM 1338 N N . ILE A 1 166 ? 23.991 -23.828 -12.179 1.00 39.34 166 ILE A N 1
ATOM 1339 C CA . ILE A 1 166 ? 22.607 -23.856 -11.741 1.00 39.34 166 ILE A CA 1
ATOM 1340 C C . ILE A 1 166 ? 21.794 -23.687 -13.016 1.00 39.34 166 ILE A C 1
ATOM 1342 O O . ILE A 1 166 ? 21.312 -22.609 -13.340 1.00 39.34 166 ILE A O 1
ATOM 1346 N N . SER A 1 167 ? 21.632 -24.780 -13.768 1.00 42.06 167 SER A N 1
ATOM 1347 C CA . SER A 1 167 ? 20.574 -24.801 -14.778 1.00 42.06 167 SER A CA 1
ATOM 1348 C C . SER A 1 167 ? 19.271 -24.417 -14.071 1.00 42.06 167 SER A C 1
ATOM 1350 O O . SER A 1 167 ? 18.995 -24.973 -13.002 1.00 42.06 167 SER A O 1
ATOM 1352 N N . ILE A 1 168 ? 18.455 -23.549 -14.661 1.00 41.34 168 ILE A N 1
ATOM 1353 C CA . ILE A 1 168 ? 17.130 -23.166 -14.146 1.00 41.34 168 ILE A CA 1
ATOM 1354 C C . ILE A 1 168 ? 16.298 -24.407 -13.740 1.00 41.34 168 ILE A C 1
ATOM 1356 O O . ILE A 1 168 ? 15.605 -24.403 -12.727 1.00 41.34 168 ILE A O 1
ATOM 1360 N N . LYS A 1 169 ? 16.482 -25.556 -14.409 1.00 36.88 169 LYS A N 1
ATOM 1361 C CA . LYS A 1 169 ? 15.887 -26.858 -14.028 1.00 36.88 169 LYS A CA 1
ATOM 1362 C C . LYS A 1 169 ? 16.245 -27.380 -12.628 1.00 36.88 169 LYS A C 1
ATOM 1364 O O . LYS A 1 169 ? 15.490 -28.176 -12.070 1.00 36.88 169 LYS A O 1
ATOM 1369 N N . LYS A 1 170 ? 17.402 -27.013 -12.079 1.00 39.03 170 LYS A N 1
ATOM 1370 C CA . LYS A 1 170 ? 17.869 -27.412 -10.741 1.00 39.03 170 LYS A CA 1
ATOM 1371 C C . LYS A 1 170 ? 17.325 -26.466 -9.670 1.00 39.03 170 LYS A C 1
ATOM 1373 O O . LYS A 1 170 ? 16.998 -26.920 -8.581 1.00 39.03 170 LYS A O 1
ATOM 1378 N N . PHE A 1 171 ? 17.160 -25.194 -10.022 1.00 39.31 171 PHE A N 1
ATOM 1379 C CA . PHE A 1 171 ? 16.479 -24.189 -9.212 1.00 39.31 171 PHE A CA 1
ATOM 1380 C C . PHE A 1 171 ? 14.973 -24.496 -9.074 1.00 39.31 171 PHE A C 1
ATOM 1382 O O . PHE A 1 171 ? 14.462 -24.572 -7.958 1.00 39.31 171 PHE A O 1
ATOM 1389 N N . LEU A 1 172 ? 14.304 -24.856 -10.178 1.00 40.88 172 LEU A N 1
ATOM 1390 C CA . LEU A 1 172 ? 12.891 -25.277 -10.204 1.00 40.88 172 LEU A CA 1
ATOM 1391 C C . LEU A 1 172 ? 12.610 -26.626 -9.505 1.00 40.88 172 LEU A C 1
ATOM 1393 O O . LEU A 1 172 ? 11.466 -26.922 -9.180 1.00 40.88 172 LEU A O 1
ATOM 1397 N N . ASN A 1 173 ? 13.633 -27.456 -9.266 1.00 39.56 173 ASN A N 1
ATOM 1398 C CA . ASN A 1 173 ? 13.517 -28.723 -8.522 1.00 39.56 173 ASN A CA 1
ATOM 1399 C C . ASN A 1 173 ? 13.921 -28.608 -7.042 1.00 39.56 173 ASN A C 1
ATOM 1401 O O . ASN A 1 173 ? 13.990 -29.633 -6.355 1.00 39.56 173 ASN A O 1
ATOM 1405 N N . SER A 1 174 ? 14.223 -27.401 -6.560 1.00 45.12 174 SER A N 1
ATOM 1406 C CA . SER A 1 174 ? 14.556 -27.180 -5.155 1.00 45.12 174 SER A CA 1
ATOM 1407 C C . SER A 1 174 ? 13.354 -27.482 -4.256 1.00 45.12 174 SER A C 1
ATOM 1409 O O . SER A 1 174 ? 12.198 -27.302 -4.645 1.00 45.12 174 SER A O 1
ATOM 1411 N N . ASP A 1 175 ? 13.623 -27.967 -3.043 1.00 43.12 175 ASP A N 1
ATOM 1412 C CA . ASP A 1 175 ? 12.569 -28.305 -2.078 1.00 43.12 175 ASP A CA 1
ATOM 1413 C C . ASP A 1 175 ? 11.733 -27.073 -1.676 1.00 43.12 175 ASP A C 1
ATOM 1415 O O . ASP A 1 175 ? 10.558 -27.211 -1.360 1.00 43.12 175 ASP A O 1
ATOM 1419 N N . ILE A 1 176 ? 12.278 -25.867 -1.874 1.00 41.31 176 ILE A N 1
ATOM 1420 C CA . ILE A 1 176 ? 11.609 -24.572 -1.685 1.00 41.31 176 ILE A CA 1
ATOM 1421 C C . ILE A 1 176 ? 10.374 -24.420 -2.598 1.00 41.31 176 ILE A C 1
ATOM 1423 O O . ILE A 1 176 ? 9.315 -23.999 -2.140 1.00 41.31 176 ILE A O 1
ATOM 1427 N N . ILE A 1 177 ? 10.462 -24.818 -3.874 1.00 38.72 177 ILE A N 1
ATOM 1428 C CA . ILE A 1 177 ? 9.329 -24.747 -4.822 1.00 38.72 177 ILE A CA 1
ATOM 1429 C C . ILE A 1 177 ? 8.267 -25.811 -4.490 1.00 38.72 177 ILE A C 1
ATOM 1431 O O . ILE A 1 177 ? 7.070 -25.584 -4.659 1.00 38.72 177 ILE A O 1
ATOM 1435 N N . LYS A 1 178 ? 8.677 -26.985 -3.991 1.00 42.25 178 LYS A N 1
ATOM 1436 C CA . LYS A 1 178 ? 7.733 -28.038 -3.573 1.00 42.25 178 LYS A CA 1
ATOM 1437 C C . LYS A 1 178 ? 6.971 -27.652 -2.309 1.00 42.25 178 LYS A C 1
ATOM 1439 O O . LYS A 1 178 ? 5.788 -27.971 -2.214 1.00 42.25 178 LYS A O 1
ATOM 1444 N N . ASP A 1 179 ? 7.629 -26.967 -1.379 1.00 43.06 179 ASP A N 1
ATOM 1445 C CA . ASP A 1 179 ? 7.001 -26.456 -0.163 1.00 43.06 179 ASP A CA 1
ATOM 1446 C C . ASP A 1 179 ? 5.977 -25.360 -0.490 1.00 43.06 179 ASP A C 1
ATOM 1448 O O . ASP A 1 179 ? 4.875 -25.386 0.056 1.00 43.06 179 ASP A O 1
ATOM 1452 N N . PHE A 1 180 ? 6.260 -24.501 -1.477 1.00 37.06 180 PHE A N 1
ATOM 1453 C CA . PHE A 1 180 ? 5.306 -23.507 -1.986 1.00 37.06 180 PHE A CA 1
ATOM 1454 C C . PHE A 1 180 ? 4.000 -24.152 -2.501 1.00 37.06 180 PHE A C 1
ATOM 1456 O O . PHE A 1 180 ? 2.909 -23.818 -2.039 1.00 37.06 180 PHE A O 1
ATOM 1463 N N . PHE A 1 181 ? 4.086 -25.173 -3.365 1.00 40.62 181 PHE A N 1
ATOM 1464 C CA . PHE A 1 181 ? 2.892 -25.884 -3.858 1.00 40.62 181 PHE A CA 1
ATOM 1465 C C . PHE A 1 181 ? 2.193 -26.742 -2.785 1.00 40.62 181 PHE A C 1
ATOM 1467 O O . PHE A 1 181 ? 0.988 -26.997 -2.870 1.00 40.62 181 PHE A O 1
ATOM 1474 N N . ALA A 1 182 ? 2.920 -27.205 -1.764 1.00 44.00 182 ALA A N 1
ATOM 1475 C CA . ALA A 1 182 ? 2.340 -27.949 -0.647 1.00 44.00 182 ALA A CA 1
ATOM 1476 C C . ALA A 1 182 ? 1.531 -27.048 0.305 1.00 44.00 182 ALA A C 1
ATOM 1478 O O . ALA A 1 182 ? 0.530 -27.507 0.864 1.00 44.00 182 ALA A O 1
ATOM 1479 N N . ILE A 1 183 ? 1.932 -25.785 0.471 1.00 41.22 183 ILE A N 1
ATOM 1480 C CA . ILE A 1 183 ? 1.198 -24.772 1.243 1.00 41.22 183 ILE A CA 1
ATOM 1481 C C . ILE A 1 183 ? -0.134 -24.446 0.551 1.00 41.22 183 ILE A C 1
ATOM 1483 O O . ILE A 1 183 ? -1.189 -24.531 1.185 1.00 41.22 183 ILE A O 1
ATOM 1487 N N . GLU A 1 184 ? -0.118 -24.223 -0.767 1.00 34.34 184 GLU A N 1
ATOM 1488 C CA . GLU A 1 184 ? -1.328 -23.964 -1.566 1.00 34.34 184 GLU A CA 1
ATOM 1489 C C . GLU A 1 184 ? -2.342 -25.130 -1.484 1.00 34.34 184 GLU A C 1
ATOM 1491 O O . GLU A 1 184 ? -3.555 -24.935 -1.347 1.00 34.34 184 GLU A O 1
ATOM 1496 N N . ALA A 1 185 ? -1.854 -26.377 -1.501 1.00 40.53 185 ALA A N 1
ATOM 1497 C CA . ALA A 1 185 ? -2.697 -27.566 -1.381 1.00 40.53 185 ALA A CA 1
ATOM 1498 C C . ALA A 1 185 ? -3.349 -27.709 0.010 1.00 40.53 185 ALA A C 1
ATOM 1500 O O . ALA A 1 185 ? -4.515 -28.104 0.097 1.00 40.53 185 ALA A O 1
ATOM 1501 N N . ARG A 1 186 ? -2.631 -27.364 1.091 1.00 45.59 186 ARG A N 1
ATOM 1502 C CA . ARG A 1 186 ? -3.157 -27.408 2.469 1.00 45.59 186 ARG A CA 1
ATOM 1503 C C . ARG A 1 186 ? -4.198 -26.320 2.724 1.00 45.59 186 ARG A C 1
ATOM 1505 O O . ARG A 1 186 ? -5.211 -26.610 3.359 1.00 45.59 186 ARG A O 1
ATOM 1512 N N . ALA A 1 187 ? -4.005 -25.118 2.179 1.00 38.69 187 ALA A N 1
ATOM 1513 C CA . ALA A 1 187 ? -4.984 -24.032 2.260 1.00 38.69 187 ALA A CA 1
ATOM 1514 C C . ALA A 1 187 ? -6.326 -24.426 1.606 1.00 38.69 187 ALA A C 1
ATOM 1516 O O . ALA A 1 187 ? -7.391 -24.286 2.212 1.00 38.69 187 ALA A O 1
ATOM 1517 N N . ARG A 1 188 ? -6.283 -25.055 0.420 1.00 40.91 188 ARG A N 1
ATOM 1518 C CA . ARG A 1 188 ? -7.485 -25.579 -0.263 1.00 40.91 188 ARG A CA 1
ATOM 1519 C C . ARG A 1 188 ? -8.184 -26.716 0.485 1.00 40.91 188 ARG A C 1
ATOM 1521 O O . ARG A 1 188 ? -9.386 -26.919 0.303 1.00 40.91 188 ARG A O 1
ATOM 1528 N N . GLU A 1 189 ? -7.454 -27.499 1.274 1.00 42.59 189 GLU A N 1
ATOM 1529 C CA . GLU A 1 189 ? -8.027 -28.589 2.067 1.00 42.59 189 GLU A CA 1
ATOM 1530 C C . GLU A 1 189 ? -8.676 -28.071 3.361 1.00 42.59 189 GLU A C 1
ATOM 1532 O O . GLU A 1 189 ? -9.771 -28.521 3.699 1.00 42.59 189 GLU A O 1
ATOM 1537 N N . ALA A 1 190 ? -8.092 -27.059 4.014 1.00 43.53 190 ALA A N 1
ATOM 1538 C CA . ALA A 1 190 ? -8.671 -26.388 5.183 1.00 43.53 190 ALA A CA 1
ATOM 1539 C C . ALA A 1 190 ? -10.012 -25.693 4.865 1.00 43.53 190 ALA A C 1
ATOM 1541 O O . ALA A 1 190 ? -10.981 -25.859 5.609 1.00 43.53 190 ALA A O 1
ATOM 1542 N N . GLY A 1 191 ? -10.121 -25.031 3.705 1.00 37.59 191 GLY A N 1
ATOM 1543 C CA . GLY A 1 191 ? -11.370 -24.406 3.245 1.00 37.59 191 GLY A CA 1
ATOM 1544 C C . GLY A 1 191 ? -12.548 -25.380 3.066 1.00 37.59 191 GLY A C 1
ATOM 1545 O O . GLY A 1 191 ? -13.706 -24.988 3.186 1.00 37.59 191 GLY A O 1
ATOM 1546 N N . LYS A 1 192 ? -12.294 -26.681 2.848 1.00 40.25 192 LYS A N 1
ATOM 1547 C CA . LYS A 1 192 ? -13.355 -27.697 2.677 1.00 40.25 192 LYS A CA 1
ATOM 1548 C C . LYS A 1 192 ? -14.009 -28.151 3.984 1.00 40.25 192 LYS A C 1
ATOM 1550 O O . LYS A 1 192 ? -15.122 -28.673 3.938 1.00 40.25 192 LYS A O 1
ATOM 1555 N N . TYR A 1 193 ? -13.353 -27.968 5.130 1.00 36.78 193 TYR A N 1
ATOM 1556 C CA . TYR A 1 193 ? -13.892 -28.364 6.439 1.00 36.78 193 TYR A CA 1
ATOM 1557 C C . TYR A 1 193 ? -14.671 -27.238 7.143 1.00 36.78 193 TYR A C 1
ATOM 1559 O O . TYR A 1 193 ? -15.274 -27.476 8.187 1.00 36.78 193 TYR A O 1
ATOM 1567 N N . LEU A 1 194 ? -14.735 -26.045 6.540 1.00 40.34 194 LEU A N 1
ATOM 1568 C CA . LEU A 1 194 ? -15.412 -24.855 7.070 1.00 40.34 194 LEU A CA 1
ATOM 1569 C C . LEU A 1 194 ? -16.901 -24.745 6.711 1.00 40.34 194 LEU A C 1
ATOM 1571 O O . LEU A 1 194 ? -17.542 -23.749 7.043 1.00 40.34 194 LEU A O 1
ATOM 1575 N N . HIS A 1 195 ? -17.513 -25.790 6.144 1.00 35.56 195 HIS A N 1
ATOM 1576 C CA . HIS A 1 195 ? -18.966 -25.954 6.249 1.00 35.56 195 HIS A CA 1
ATOM 1577 C C . HIS A 1 195 ? -19.335 -26.321 7.693 1.00 35.56 195 HIS A C 1
ATOM 1579 O O . HIS A 1 195 ? -19.735 -27.444 8.006 1.00 35.56 195 HIS A O 1
ATOM 1585 N N . ILE A 1 196 ? -19.199 -25.339 8.585 1.00 41.50 196 ILE A N 1
ATOM 1586 C CA . ILE A 1 196 ? -19.844 -25.331 9.885 1.00 41.50 196 ILE A CA 1
ATOM 1587 C C . ILE A 1 196 ? -21.332 -25.481 9.584 1.00 41.50 196 ILE A C 1
ATOM 1589 O O . ILE A 1 196 ? -21.943 -24.653 8.907 1.00 41.50 196 ILE A O 1
ATOM 1593 N N . ASN A 1 197 ? -21.904 -26.594 10.034 1.00 36.22 197 ASN A N 1
ATOM 1594 C CA . ASN A 1 197 ? -23.341 -26.802 10.067 1.00 36.22 197 ASN A CA 1
ATOM 1595 C C . ASN A 1 197 ? -23.943 -25.740 10.993 1.00 36.22 197 ASN A C 1
ATOM 1597 O O . ASN A 1 197 ? -24.126 -25.993 12.182 1.00 36.22 197 ASN A O 1
ATOM 1601 N N . SER A 1 198 ? -24.196 -24.545 10.460 1.00 37.66 198 SER A N 1
ATOM 1602 C CA . SER A 1 198 ? -24.792 -23.456 11.219 1.00 37.66 198 SER A CA 1
ATOM 1603 C C . SER A 1 198 ? -26.227 -23.860 11.591 1.00 37.66 198 SER A C 1
ATOM 1605 O O . SER A 1 198 ? -27.008 -24.211 10.692 1.00 37.66 198 SER A O 1
ATOM 1607 N N . PRO A 1 199 ? -26.582 -23.905 12.889 1.00 37.47 199 PRO A N 1
ATOM 1608 C CA . PRO A 1 199 ? -27.943 -24.175 13.332 1.00 37.47 199 PRO A CA 1
ATOM 1609 C C . PRO A 1 199 ? -28.889 -23.168 12.680 1.00 37.47 199 PRO A C 1
ATOM 1611 O O . PRO A 1 199 ? -28.645 -21.968 12.674 1.00 37.47 199 PRO A O 1
ATOM 1614 N N . LYS A 1 200 ? -29.953 -23.673 12.063 1.00 39.69 200 LYS A N 1
ATOM 1615 C CA . LYS A 1 200 ? -30.657 -22.968 10.991 1.00 39.69 200 LYS A CA 1
ATOM 1616 C C . LYS A 1 200 ? -31.495 -21.742 11.378 1.00 39.69 200 LYS A C 1
ATOM 1618 O O . LYS A 1 200 ? -32.033 -21.158 10.446 1.00 39.69 200 LYS A O 1
ATOM 1623 N N . GLU A 1 201 ? -31.656 -21.339 12.642 1.00 48.47 201 GLU A N 1
ATOM 1624 C CA . GLU A 1 201 ? -32.702 -20.341 12.973 1.00 48.47 201 GLU A CA 1
ATOM 1625 C C . GLU A 1 201 ? -32.459 -19.347 14.130 1.00 48.47 201 GLU A C 1
ATOM 1627 O O . GLU A 1 201 ? -33.381 -18.599 14.436 1.00 48.47 201 GLU A O 1
ATOM 1632 N N . GLU A 1 202 ? -31.277 -19.210 14.738 1.00 52.78 202 GLU A N 1
ATOM 1633 C CA . GLU A 1 202 ? -31.097 -18.209 15.813 1.00 52.78 202 GLU A CA 1
ATOM 1634 C C . GLU A 1 202 ? -29.924 -17.263 15.528 1.00 52.78 202 GLU A C 1
ATOM 1636 O O . GLU A 1 202 ? -28.769 -17.658 15.598 1.00 52.78 202 GLU A O 1
ATOM 1641 N N . TYR A 1 203 ? -30.276 -16.011 15.205 1.00 54.84 203 TYR A N 1
ATOM 1642 C CA . TYR A 1 203 ? -29.415 -14.841 14.971 1.00 54.84 203 TYR A CA 1
ATOM 1643 C C . TYR A 1 203 ? -28.484 -14.929 13.748 1.00 54.84 203 TYR A C 1
ATOM 1645 O O . TYR A 1 203 ? -27.393 -15.490 13.780 1.00 54.84 203 TYR A O 1
ATOM 1653 N N . GLN A 1 204 ? -28.920 -14.321 12.638 1.00 72.12 204 GLN A N 1
ATOM 1654 C CA . GLN A 1 204 ? -28.064 -14.084 11.473 1.00 72.12 204 GLN A CA 1
ATOM 1655 C C . GLN A 1 204 ? -27.164 -12.876 11.753 1.00 72.12 204 GLN A C 1
ATOM 1657 O O . GLN A 1 204 ? -27.532 -11.752 11.426 1.00 72.12 204 GLN A O 1
ATOM 1662 N N . HIS A 1 205 ? -26.011 -13.108 12.381 1.00 86.00 205 HIS A N 1
ATOM 1663 C CA . HIS A 1 205 ? -24.924 -12.129 12.393 1.00 86.00 205 HIS A CA 1
ATOM 1664 C C . HIS A 1 205 ? -24.401 -11.961 10.966 1.00 86.00 205 HIS A C 1
ATOM 1666 O O . HIS A 1 205 ? -23.960 -12.937 10.352 1.00 86.00 205 HIS A O 1
ATOM 1672 N N . GLU A 1 206 ? -24.466 -10.746 10.428 1.00 93.31 206 GLU A N 1
ATOM 1673 C CA . GLU A 1 206 ? -23.885 -10.442 9.127 1.00 93.31 206 GLU A CA 1
ATOM 1674 C C . GLU A 1 206 ? -22.450 -9.919 9.288 1.00 93.31 206 GLU A C 1
ATOM 1676 O O . GLU A 1 206 ? -22.082 -9.248 10.259 1.00 93.31 206 GLU A O 1
ATOM 1681 N N . HIS A 1 207 ? -21.617 -10.252 8.305 1.00 93.62 207 HIS A N 1
ATOM 1682 C CA . HIS A 1 207 ? -20.235 -9.798 8.227 1.00 93.62 207 HIS A CA 1
ATOM 1683 C C . HIS A 1 207 ? -20.109 -8.769 7.108 1.00 93.62 207 HIS A C 1
ATOM 1685 O O . HIS A 1 207 ? -20.393 -9.069 5.945 1.00 93.62 207 HIS A O 1
ATOM 1691 N N . TYR A 1 208 ? -19.679 -7.563 7.469 1.00 95.75 208 TYR A N 1
ATOM 1692 C CA . TYR A 1 208 ? -19.402 -6.475 6.542 1.00 95.75 208 TYR A CA 1
ATOM 1693 C C . TYR A 1 208 ? -17.907 -6.223 6.460 1.00 95.75 208 TYR A C 1
ATOM 1695 O O . TYR A 1 208 ? -17.175 -6.396 7.434 1.00 95.75 208 TYR A O 1
ATOM 1703 N N . ALA A 1 209 ? -17.451 -5.774 5.298 1.00 95.88 209 ALA A N 1
ATOM 1704 C CA . ALA A 1 209 ? -16.068 -5.391 5.101 1.00 95.88 209 ALA A CA 1
ATOM 1705 C C . ALA A 1 209 ? -15.944 -4.044 4.398 1.00 95.88 209 ALA A C 1
ATOM 1707 O O . ALA A 1 209 ? -16.777 -3.655 3.581 1.00 95.88 209 ALA A O 1
ATOM 1708 N N . MET A 1 210 ? -14.852 -3.349 4.681 1.00 95.31 210 MET A N 1
ATOM 1709 C CA . MET A 1 210 ? -14.418 -2.171 3.957 1.00 95.31 210 MET A CA 1
ATOM 1710 C C . MET A 1 210 ? -12.945 -2.324 3.599 1.00 95.31 210 MET A C 1
ATOM 1712 O O . MET A 1 210 ? -12.101 -2.416 4.483 1.00 95.31 210 MET A O 1
ATOM 1716 N N . ILE A 1 211 ? -12.632 -2.328 2.309 1.00 93.44 211 ILE A N 1
ATOM 1717 C CA . ILE A 1 211 ? -11.264 -2.400 1.800 1.00 93.44 211 ILE A CA 1
ATOM 1718 C C . ILE A 1 211 ? -10.892 -1.043 1.215 1.00 93.44 211 ILE A C 1
ATOM 1720 O O . ILE A 1 211 ? -11.645 -0.481 0.420 1.00 93.44 211 ILE A O 1
ATOM 1724 N N . ILE A 1 212 ? -9.740 -0.509 1.609 1.00 92.81 212 ILE A N 1
ATOM 1725 C CA . ILE A 1 212 ? -9.295 0.835 1.252 1.00 92.81 212 ILE A CA 1
ATOM 1726 C C . ILE A 1 212 ? -7.873 0.766 0.696 1.00 92.81 212 ILE A C 1
ATOM 1728 O O . ILE A 1 212 ? -6.956 0.361 1.407 1.00 92.81 212 ILE A O 1
ATOM 1732 N N . SER A 1 213 ? -7.684 1.230 -0.540 1.00 90.00 213 SER A N 1
ATOM 1733 C CA . SER A 1 213 ? -6.362 1.478 -1.120 1.00 90.00 213 SER A CA 1
ATOM 1734 C C . SER A 1 213 ? -6.042 2.971 -1.086 1.00 90.00 213 SER A C 1
ATOM 1736 O O . SER A 1 213 ? -6.803 3.802 -1.579 1.00 90.00 213 SER A O 1
ATOM 1738 N N . GLY A 1 214 ? -4.908 3.333 -0.496 1.00 85.06 214 GLY A N 1
ATOM 1739 C CA . GLY A 1 214 ? -4.408 4.706 -0.468 1.00 85.06 214 GLY A CA 1
ATOM 1740 C C . GLY A 1 214 ? -3.744 5.166 -1.757 1.00 85.06 214 GLY A C 1
ATOM 1741 O O . GLY A 1 214 ? -3.396 6.339 -1.856 1.00 85.06 214 GLY A O 1
ATOM 1742 N N . PHE A 1 215 ? -3.536 4.275 -2.727 1.00 76.81 215 PHE A N 1
ATOM 1743 C CA . PHE A 1 215 ? -2.670 4.566 -3.862 1.00 76.81 215 PHE A CA 1
ATOM 1744 C C . PHE A 1 215 ? -3.402 4.632 -5.202 1.00 76.81 215 PHE A C 1
ATOM 1746 O O . PHE A 1 215 ? -4.524 4.163 -5.313 1.00 76.81 215 PHE A O 1
ATOM 1753 N N . GLY A 1 216 ? -2.798 5.333 -6.172 1.00 63.47 216 GLY A N 1
ATOM 1754 C CA . GLY A 1 216 ? -3.302 5.586 -7.528 1.00 63.47 216 GLY A CA 1
ATOM 1755 C C . GLY A 1 216 ? -2.685 4.682 -8.604 1.00 63.47 216 GLY A C 1
ATOM 1756 O O . GLY A 1 216 ? -2.232 3.583 -8.325 1.00 63.47 216 GLY A O 1
ATOM 1757 N N . LYS A 1 217 ? -2.680 5.161 -9.851 1.00 59.50 217 LYS A N 1
ATOM 1758 C CA . LYS A 1 217 ? -2.477 4.380 -11.089 1.00 59.50 217 LYS A CA 1
ATOM 1759 C C . LYS A 1 217 ? -1.192 3.527 -11.194 1.00 59.50 217 LYS A C 1
ATOM 1761 O O . LYS A 1 217 ? -1.206 2.591 -11.984 1.00 59.50 217 LYS A O 1
ATOM 1766 N N . ASN A 1 218 ? -0.123 3.843 -10.452 1.00 61.66 218 ASN A N 1
ATOM 1767 C CA . ASN A 1 218 ? 1.221 3.303 -10.719 1.00 61.66 218 ASN A CA 1
ATOM 1768 C C . ASN A 1 218 ? 1.776 2.337 -9.653 1.00 61.66 218 ASN A C 1
ATOM 1770 O O . ASN A 1 218 ? 2.723 1.623 -9.965 1.00 61.66 218 ASN A O 1
ATOM 1774 N N . ASP A 1 219 ? 1.190 2.240 -8.451 1.00 69.31 219 ASP A N 1
ATOM 1775 C CA . ASP A 1 219 ? 1.663 1.260 -7.456 1.00 69.31 219 ASP A CA 1
ATOM 1776 C C . ASP A 1 219 ? 0.742 0.049 -7.442 1.00 69.31 219 ASP A C 1
ATOM 1778 O O . ASP A 1 219 ? -0.168 -0.100 -6.617 1.00 69.31 219 ASP A O 1
ATOM 1782 N N . TRP A 1 220 ? 1.013 -0.833 -8.396 1.00 71.88 220 TRP A N 1
ATOM 1783 C CA . TRP A 1 220 ? 0.317 -2.098 -8.571 1.00 71.88 220 TRP A CA 1
ATOM 1784 C C . TRP A 1 220 ? 0.320 -2.952 -7.295 1.00 71.88 220 TRP A C 1
ATOM 1786 O O . TRP A 1 220 ? -0.655 -3.652 -7.057 1.00 71.88 220 TRP A O 1
ATOM 1796 N N . VAL A 1 221 ? 1.338 -2.841 -6.431 1.00 74.00 221 VAL A N 1
ATOM 1797 C CA . VAL A 1 221 ? 1.439 -3.599 -5.169 1.00 74.00 221 VAL A CA 1
ATOM 1798 C C . VAL A 1 221 ? 0.265 -3.304 -4.228 1.00 74.00 221 VAL A C 1
ATOM 1800 O O . VAL A 1 221 ? -0.320 -4.224 -3.656 1.00 74.00 221 VAL A O 1
ATOM 1803 N N . PHE A 1 222 ? -0.134 -2.032 -4.087 1.00 81.88 222 PHE A N 1
ATOM 1804 C CA . PHE A 1 222 ? -1.265 -1.660 -3.228 1.00 81.88 222 PHE A CA 1
ATOM 1805 C C . PHE A 1 222 ? -2.590 -2.145 -3.812 1.00 81.88 222 PHE A C 1
ATOM 1807 O O . PHE A 1 222 ? -3.485 -2.522 -3.058 1.00 81.88 222 PHE A O 1
ATOM 1814 N N . LEU A 1 223 ? -2.732 -2.108 -5.140 1.00 80.75 223 LEU A N 1
ATOM 1815 C CA . LEU A 1 223 ? -3.921 -2.610 -5.828 1.00 80.75 223 LEU A CA 1
ATOM 1816 C C . LEU A 1 223 ? -4.019 -4.132 -5.702 1.00 80.75 223 LEU A C 1
ATOM 1818 O O . LEU A 1 223 ? -5.045 -4.640 -5.261 1.00 80.75 223 LEU A O 1
ATOM 1822 N N . ASP A 1 224 ? -2.945 -4.848 -6.008 1.00 79.62 224 ASP A N 1
ATOM 1823 C CA . ASP A 1 224 ? -2.867 -6.301 -5.884 1.00 79.62 224 ASP A CA 1
ATOM 1824 C C . ASP A 1 224 ? -3.207 -6.750 -4.454 1.00 79.62 224 ASP A C 1
ATOM 1826 O O . ASP A 1 224 ? -4.106 -7.566 -4.259 1.00 79.62 224 ASP A O 1
ATOM 1830 N N . GLY A 1 225 ? -2.622 -6.110 -3.435 1.00 82.31 225 GLY A N 1
ATOM 1831 C CA . GLY A 1 225 ? -2.928 -6.416 -2.036 1.00 82.31 225 GLY A CA 1
ATOM 1832 C C . GLY A 1 225 ? -4.408 -6.229 -1.669 1.00 82.31 225 GLY A C 1
ATOM 1833 O O . GLY A 1 225 ? -5.002 -7.095 -1.022 1.00 82.31 225 GLY A O 1
ATOM 1834 N N . VAL A 1 226 ? -5.066 -5.148 -2.113 1.00 87.00 226 VAL A N 1
ATOM 1835 C CA . VAL A 1 226 ? -6.510 -4.985 -1.848 1.00 87.00 226 VAL A CA 1
ATOM 1836 C C . VAL A 1 226 ? -7.379 -5.969 -2.636 1.00 87.00 226 VAL A C 1
ATOM 1838 O O . VAL A 1 226 ? -8.410 -6.406 -2.123 1.00 87.00 226 VAL A O 1
ATOM 1841 N N . HIS A 1 227 ? -6.970 -6.359 -3.846 1.00 82.62 227 HIS A N 1
ATOM 1842 C CA . HIS A 1 227 ? -7.654 -7.379 -4.646 1.00 82.62 227 HIS A CA 1
ATOM 1843 C C . HIS A 1 227 ? -7.533 -8.774 -4.020 1.00 82.62 227 HIS A C 1
ATOM 1845 O O . HIS A 1 227 ? -8.535 -9.485 -3.912 1.00 82.62 227 HIS A O 1
ATOM 1851 N N . GLN A 1 228 ? -6.345 -9.139 -3.536 1.00 80.38 228 GLN A N 1
ATOM 1852 C CA . GLN A 1 228 ? -6.125 -10.371 -2.779 1.00 80.38 228 GLN A CA 1
ATOM 1853 C C . GLN A 1 228 ? -6.997 -10.401 -1.521 1.00 80.38 228 GLN A C 1
ATOM 1855 O O . GLN A 1 228 ? -7.655 -11.406 -1.264 1.00 80.38 228 GLN A O 1
ATOM 1860 N N . MET A 1 229 ? -7.100 -9.281 -0.790 1.00 86.62 229 MET A N 1
ATOM 1861 C CA . MET A 1 229 ? -7.974 -9.199 0.386 1.00 86.62 229 MET A CA 1
ATOM 1862 C C . MET A 1 229 ? -9.446 -9.398 0.019 1.00 86.62 229 MET A C 1
ATOM 1864 O O . MET A 1 229 ? -10.165 -10.121 0.704 1.00 86.62 229 MET A O 1
ATOM 1868 N N . TYR A 1 230 ? -9.912 -8.783 -1.071 1.00 87.44 230 TYR A N 1
ATOM 1869 C CA . TYR A 1 230 ? -11.276 -8.997 -1.550 1.00 87.44 230 TYR A CA 1
ATOM 1870 C C . TYR A 1 230 ? -11.533 -10.479 -1.845 1.00 87.44 230 TYR A C 1
ATOM 1872 O O . TYR A 1 230 ? -12.514 -11.032 -1.351 1.00 87.44 230 TYR A O 1
ATOM 1880 N N . ASN A 1 231 ? -10.637 -11.142 -2.580 1.00 82.44 231 ASN A N 1
ATOM 1881 C CA . ASN A 1 231 ? -10.766 -12.566 -2.894 1.00 82.44 231 ASN A CA 1
ATOM 1882 C C . ASN A 1 231 ? -10.754 -13.439 -1.628 1.00 82.44 231 ASN A C 1
ATOM 1884 O O . ASN A 1 231 ? -11.615 -14.305 -1.490 1.00 82.44 231 ASN A O 1
ATOM 1888 N N . ALA A 1 232 ? -9.872 -13.151 -0.668 1.00 81.94 232 ALA A N 1
ATOM 1889 C CA . ALA A 1 232 ? -9.830 -13.839 0.621 1.00 81.94 232 ALA A CA 1
ATOM 1890 C C . ALA A 1 232 ? -11.163 -13.715 1.384 1.00 81.94 232 ALA A C 1
ATOM 1892 O O . ALA A 1 232 ? -11.700 -14.708 1.874 1.00 81.94 232 ALA A O 1
ATOM 1893 N N . LEU A 1 233 ? -11.763 -12.517 1.422 1.00 84.69 233 LEU A N 1
ATOM 1894 C CA . LEU A 1 233 ? -13.083 -12.310 2.032 1.00 84.69 233 LEU A CA 1
ATOM 1895 C C . LEU A 1 233 ? -14.184 -13.113 1.322 1.00 84.69 233 LEU A C 1
ATOM 1897 O O . LEU A 1 233 ? -15.083 -13.648 1.976 1.00 84.69 233 LEU A O 1
ATOM 1901 N N . LYS A 1 234 ? -14.120 -13.232 -0.010 1.00 85.56 234 LYS A N 1
ATOM 1902 C CA . LYS A 1 234 ? -15.057 -14.063 -0.782 1.00 85.56 234 LYS A CA 1
ATOM 1903 C C . LYS A 1 234 ? -14.928 -15.540 -0.449 1.00 85.56 234 LYS A C 1
ATOM 1905 O O . LYS A 1 234 ? -15.952 -16.209 -0.320 1.00 85.56 234 LYS A O 1
ATOM 1910 N N . GLU A 1 235 ? -13.706 -16.037 -0.312 1.00 82.44 235 GLU A N 1
ATOM 1911 C CA . GLU A 1 235 ? -13.438 -17.438 0.014 1.00 82.44 235 GLU A CA 1
ATOM 1912 C C . GLU A 1 235 ? -13.968 -17.820 1.399 1.00 82.44 235 GLU A C 1
ATOM 1914 O O . GLU A 1 235 ? -14.537 -18.901 1.550 1.00 82.44 235 GLU A O 1
ATOM 1919 N N . VAL A 1 236 ? -13.892 -16.909 2.377 1.00 81.62 236 VAL A N 1
ATOM 1920 C CA . VAL A 1 236 ? -14.476 -17.125 3.716 1.00 81.62 236 VAL A CA 1
ATOM 1921 C C . VAL A 1 236 ? -15.974 -16.795 3.803 1.00 81.62 236 VAL A C 1
ATOM 1923 O O . VAL A 1 236 ? -16.567 -16.907 4.873 1.00 81.62 236 VAL A O 1
ATOM 1926 N N . GLY A 1 237 ? -16.611 -16.424 2.687 1.00 86.06 237 GLY A N 1
ATOM 1927 C CA . GLY A 1 237 ? -18.069 -16.337 2.577 1.00 86.06 237 GLY A CA 1
ATOM 1928 C C . GLY A 1 237 ? -18.696 -14.954 2.773 1.00 86.06 237 GLY A C 1
ATOM 1929 O O . GLY A 1 237 ? -19.908 -14.888 2.977 1.00 86.06 237 GLY A O 1
ATOM 1930 N N . TYR A 1 238 ? -17.942 -13.852 2.680 1.00 87.69 238 TYR A N 1
ATOM 1931 C CA . TYR A 1 238 ? -18.544 -12.510 2.687 1.00 87.69 238 TYR A CA 1
ATOM 1932 C C . TYR A 1 238 ? -19.428 -12.287 1.447 1.00 87.69 238 TYR A C 1
ATOM 1934 O O . TYR A 1 238 ? -19.043 -12.586 0.306 1.00 87.69 238 TYR A O 1
ATOM 1942 N N . ASP A 1 239 ? -20.616 -11.713 1.656 1.00 89.19 239 ASP A N 1
ATOM 1943 C CA . ASP A 1 239 ? -21.515 -11.296 0.575 1.00 89.19 239 ASP A CA 1
ATOM 1944 C C . ASP A 1 239 ? -20.945 -10.060 -0.141 1.00 89.19 239 ASP A C 1
ATOM 1946 O O . ASP A 1 239 ? -20.467 -9.129 0.503 1.00 89.19 239 ASP A O 1
ATOM 1950 N N . ASP A 1 240 ? -21.021 -10.019 -1.477 1.00 86.06 240 ASP A N 1
ATOM 1951 C CA . ASP A 1 240 ? -20.550 -8.859 -2.254 1.00 86.06 240 ASP A CA 1
ATOM 1952 C C . ASP A 1 240 ? -21.262 -7.564 -1.866 1.00 86.06 240 ASP A C 1
ATOM 1954 O O . ASP A 1 240 ? -20.665 -6.492 -1.898 1.00 86.06 240 ASP A O 1
ATOM 1958 N N . ASN A 1 241 ? -22.533 -7.654 -1.474 1.00 88.81 241 ASN A N 1
ATOM 1959 C CA . ASN A 1 241 ? -23.322 -6.506 -1.047 1.00 88.81 241 ASN A CA 1
ATOM 1960 C C . ASN A 1 241 ? -22.858 -5.942 0.303 1.00 88.81 241 ASN A C 1
ATOM 1962 O O . ASN A 1 241 ? -23.195 -4.801 0.622 1.00 88.81 241 ASN A O 1
ATOM 1966 N N . HIS A 1 242 ? -22.092 -6.716 1.076 1.00 94.25 242 HIS A N 1
ATOM 1967 C CA . HIS A 1 242 ? -21.563 -6.324 2.382 1.00 94.25 242 HIS A CA 1
ATOM 1968 C C . HIS A 1 242 ? -20.086 -5.909 2.322 1.00 94.25 242 HIS A C 1
ATOM 1970 O O . HIS A 1 242 ? -19.520 -5.536 3.348 1.00 94.25 242 HIS A O 1
ATOM 1976 N N . ILE A 1 243 ? -19.455 -5.924 1.141 1.00 92.44 243 ILE A N 1
ATOM 1977 C CA . ILE A 1 243 ? -18.078 -5.458 0.954 1.00 92.44 243 ILE A CA 1
ATOM 1978 C C . ILE A 1 243 ? -18.084 -4.085 0.276 1.00 92.44 243 ILE A C 1
ATOM 1980 O O . ILE A 1 243 ? -18.512 -3.923 -0.865 1.00 92.44 243 ILE A O 1
ATOM 1984 N N . VAL A 1 244 ? -17.548 -3.080 0.963 1.00 91.62 244 VAL A N 1
ATOM 1985 C CA . VAL A 1 244 ? -17.284 -1.755 0.401 1.00 91.62 244 VAL A CA 1
ATOM 1986 C C . VAL A 1 244 ? -15.837 -1.682 -0.068 1.00 91.62 244 VAL A C 1
ATOM 1988 O O . VAL A 1 244 ? -14.914 -1.776 0.734 1.00 91.62 244 VAL A O 1
ATOM 1991 N N . PHE A 1 245 ? -15.628 -1.464 -1.364 1.00 88.94 245 PHE A N 1
ATOM 1992 C CA . PHE A 1 245 ? -14.295 -1.397 -1.962 1.00 88.94 245 PHE A CA 1
ATOM 1993 C C . PHE A 1 245 ? -13.965 0.036 -2.400 1.00 88.94 245 PHE A C 1
ATOM 1995 O O . PHE A 1 245 ? -14.560 0.568 -3.340 1.00 88.94 245 PHE A O 1
ATO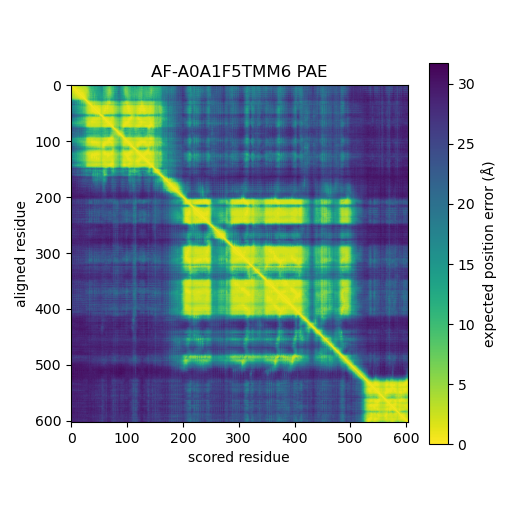M 2002 N N . LEU A 1 246 ? -13.026 0.675 -1.701 1.00 89.00 246 LEU A N 1
ATOM 2003 C CA . LEU A 1 246 ? -12.486 1.997 -2.011 1.00 89.00 246 LEU A CA 1
ATOM 2004 C C . LEU A 1 246 ? -11.061 1.861 -2.544 1.00 89.00 246 LEU A C 1
ATOM 2006 O O . LEU A 1 246 ? -10.091 2.049 -1.815 1.00 89.00 246 LEU A O 1
ATOM 2010 N N . ALA A 1 247 ? -10.941 1.568 -3.833 1.00 84.50 247 ALA A N 1
ATOM 2011 C CA . ALA A 1 247 ? -9.676 1.592 -4.553 1.00 84.50 247 ALA A CA 1
ATOM 2012 C C . ALA A 1 247 ? -9.883 2.235 -5.933 1.00 84.50 247 ALA A C 1
ATOM 2014 O O . ALA A 1 247 ? -11.000 2.203 -6.463 1.00 84.50 247 ALA A O 1
ATOM 2015 N N . PRO A 1 248 ? -8.845 2.831 -6.534 1.00 70.31 248 PRO A N 1
ATOM 2016 C CA . PRO A 1 248 ? -8.944 3.300 -7.900 1.00 70.31 248 PRO A CA 1
ATOM 2017 C C . PRO A 1 248 ? -9.022 2.121 -8.865 1.00 70.31 248 PRO A C 1
ATOM 2019 O O . PRO A 1 248 ? -8.124 1.291 -8.922 1.00 70.31 248 PRO A O 1
ATOM 2022 N N . ILE A 1 249 ? -10.080 2.080 -9.671 1.00 58.72 249 ILE A N 1
ATOM 2023 C CA . ILE A 1 249 ? -10.247 1.082 -10.729 1.00 58.72 249 ILE A CA 1
ATOM 2024 C C . ILE A 1 249 ? -10.160 1.822 -12.059 1.00 58.72 249 ILE A C 1
ATOM 2026 O O . ILE A 1 249 ? -11.150 2.407 -12.502 1.00 58.72 249 ILE A O 1
ATOM 2030 N N . LYS A 1 250 ? -8.983 1.859 -12.699 1.00 49.97 250 LYS A N 1
ATOM 2031 C CA . LYS A 1 250 ? -8.898 2.352 -14.084 1.00 49.97 250 LYS A CA 1
ATOM 2032 C C . LYS A 1 250 ? -7.708 1.804 -14.873 1.00 49.97 250 LYS A C 1
ATOM 2034 O O . LYS A 1 250 ? -6.594 2.285 -14.718 1.00 49.97 250 LYS A O 1
ATOM 2039 N N . GLY A 1 251 ? -8.022 0.905 -15.808 1.00 43.88 251 GLY A N 1
ATOM 2040 C CA . GLY A 1 251 ? -7.463 0.818 -17.167 1.00 43.88 251 GLY A CA 1
ATOM 2041 C C . GLY A 1 251 ? -5.970 1.088 -17.365 1.00 43.88 251 GLY A C 1
ATOM 2042 O O . GLY A 1 251 ? -5.631 1.920 -18.202 1.00 43.88 251 GLY A O 1
ATOM 2043 N N . VAL A 1 252 ? -5.106 0.399 -16.625 1.00 39.44 252 VAL A N 1
ATOM 2044 C CA . VAL A 1 252 ? -3.677 0.261 -16.944 1.00 39.44 252 VAL A CA 1
ATOM 2045 C C . VAL A 1 252 ? -3.361 -1.218 -16.863 1.00 39.44 252 VAL A C 1
ATOM 2047 O O . VAL A 1 252 ? -3.021 -1.702 -15.792 1.00 39.44 252 VAL A O 1
ATOM 2050 N N . LEU A 1 253 ? -3.559 -1.953 -17.954 1.00 38.41 253 LEU A N 1
ATOM 2051 C CA . LEU A 1 253 ? -3.077 -3.324 -18.056 1.00 38.41 253 LEU A CA 1
ATOM 2052 C C . LEU A 1 253 ? -2.494 -3.517 -19.458 1.00 38.41 253 LEU A C 1
ATOM 2054 O O . LEU A 1 253 ? -3.150 -3.244 -20.458 1.00 38.41 253 LEU A O 1
ATOM 2058 N N . ASN A 1 254 ? -1.216 -3.898 -19.483 1.00 36.62 254 ASN A N 1
ATOM 2059 C CA . ASN A 1 254 ? -0.535 -4.448 -20.647 1.00 36.62 254 ASN A CA 1
ATOM 2060 C C . ASN A 1 254 ? -1.135 -5.826 -20.993 1.00 36.62 254 ASN A C 1
ATOM 2062 O O . ASN A 1 254 ? -1.732 -6.501 -20.150 1.00 36.62 254 ASN A O 1
ATOM 2066 N N . SER A 1 255 ? -0.932 -6.232 -22.244 1.00 40.09 255 SER A N 1
ATOM 2067 C CA . SER A 1 255 ? -1.714 -7.196 -23.035 1.00 40.09 255 SER A CA 1
ATOM 2068 C C . SER A 1 255 ? -1.952 -8.610 -22.483 1.00 40.09 255 SER A C 1
ATOM 2070 O O . SER A 1 255 ? -2.822 -9.308 -23.002 1.00 40.09 255 SER A O 1
ATOM 2072 N N . ASP A 1 256 ? -1.248 -9.053 -21.441 1.00 39.59 256 ASP A N 1
ATOM 2073 C CA . ASP A 1 256 ? -1.452 -10.396 -20.867 1.00 39.59 256 ASP A CA 1
ATOM 2074 C C . ASP A 1 256 ? -2.470 -10.420 -19.721 1.00 39.59 256 ASP A C 1
ATOM 2076 O O . ASP A 1 256 ? -3.122 -11.438 -19.479 1.00 39.59 256 ASP A O 1
ATOM 2080 N N . TRP A 1 257 ? -2.712 -9.268 -19.092 1.00 41.09 257 TRP A N 1
ATOM 2081 C CA . TRP A 1 257 ? -3.778 -9.096 -18.107 1.00 41.09 257 TRP A CA 1
ATOM 2082 C C . TRP A 1 257 ? -5.080 -8.596 -18.733 1.00 41.09 257 TRP A C 1
ATOM 2084 O O . TRP A 1 257 ? -6.078 -8.500 -18.028 1.00 41.09 257 TRP A O 1
ATOM 2094 N N . ASP A 1 258 ? -5.127 -8.356 -20.050 1.00 40.75 258 ASP A N 1
ATOM 2095 C CA . ASP A 1 258 ? -6.343 -7.942 -20.766 1.00 40.75 258 ASP A CA 1
ATOM 2096 C C . ASP A 1 258 ? -7.503 -8.924 -20.562 1.00 40.75 258 ASP A C 1
ATOM 2098 O O . ASP A 1 258 ? -8.650 -8.505 -20.452 1.00 40.75 258 ASP A O 1
ATOM 2102 N N . ARG A 1 259 ? -7.239 -10.227 -20.394 1.00 40.41 259 ARG A N 1
ATOM 2103 C CA . ARG A 1 259 ? -8.306 -11.196 -20.079 1.00 40.41 259 ARG A CA 1
ATOM 2104 C C . ARG A 1 259 ? -8.878 -11.041 -18.676 1.00 40.41 259 ARG A C 1
ATOM 2106 O O . ARG A 1 259 ? -10.064 -11.298 -18.486 1.00 40.41 259 ARG A O 1
ATOM 2113 N N . GLU A 1 260 ? -8.067 -10.638 -17.706 1.00 36.50 260 GLU A N 1
ATOM 2114 C CA . GLU A 1 260 ? -8.496 -10.463 -16.318 1.00 36.50 260 GLU A CA 1
ATOM 2115 C C . GLU A 1 260 ? -8.996 -9.030 -16.059 1.00 36.50 260 GLU A C 1
ATOM 2117 O O . GLU A 1 260 ? -9.896 -8.819 -15.252 1.00 36.50 260 GLU A O 1
ATOM 2122 N N . ALA A 1 261 ? -8.512 -8.053 -16.831 1.00 40.25 261 ALA A N 1
ATOM 2123 C CA . ALA A 1 261 ? -9.023 -6.691 -16.947 1.00 40.25 261 ALA A CA 1
ATOM 2124 C C . ALA A 1 261 ? -10.407 -6.662 -17.588 1.00 40.25 261 ALA A C 1
ATOM 2126 O O . ALA A 1 261 ? -11.312 -6.026 -17.052 1.00 40.25 261 ALA A O 1
ATOM 2127 N N . ASP A 1 262 ? -10.579 -7.364 -18.712 1.00 41.50 262 ASP A N 1
ATOM 2128 C CA . ASP A 1 262 ? -11.869 -7.527 -19.371 1.00 41.50 262 ASP A CA 1
ATOM 2129 C C . ASP A 1 262 ? -12.803 -8.329 -18.475 1.00 41.50 262 ASP A C 1
ATOM 2131 O O . ASP A 1 262 ? -13.949 -7.928 -18.317 1.00 41.50 262 ASP A O 1
ATOM 2135 N N . PHE A 1 263 ? -12.317 -9.363 -17.777 1.00 41.25 263 PHE A N 1
ATOM 2136 C CA . PHE A 1 263 ? -13.102 -10.054 -16.755 1.00 41.25 263 PHE A CA 1
ATOM 2137 C C . PHE A 1 263 ? -13.513 -9.116 -15.615 1.00 41.25 263 PHE A C 1
ATOM 2139 O O . PHE A 1 263 ? -14.678 -9.098 -15.249 1.00 41.25 263 PHE A O 1
ATOM 2146 N N . ASN A 1 264 ? -12.617 -8.290 -15.073 1.00 43.72 264 ASN A N 1
ATOM 2147 C CA . ASN A 1 264 ? -12.923 -7.390 -13.957 1.00 43.72 264 ASN A CA 1
ATOM 2148 C C . ASN A 1 264 ? -13.769 -6.186 -14.379 1.00 43.72 264 ASN A C 1
ATOM 2150 O O . ASN A 1 264 ? -14.599 -5.724 -13.600 1.00 43.72 264 ASN A O 1
ATOM 2154 N N . LYS A 1 265 ? -13.625 -5.697 -15.611 1.00 49.59 265 LYS A N 1
ATOM 2155 C CA . LYS A 1 265 ? -14.466 -4.653 -16.200 1.00 49.59 265 LYS A CA 1
ATOM 2156 C C . LYS A 1 265 ? -15.842 -5.198 -16.556 1.00 49.59 265 LYS A C 1
ATOM 2158 O O . LYS A 1 265 ? -16.835 -4.581 -16.192 1.00 49.59 265 LYS A O 1
ATOM 2163 N N . GLU A 1 266 ? -15.919 -6.354 -17.208 1.00 50.72 266 GLU A N 1
ATOM 2164 C CA . GLU A 1 266 ? -17.175 -7.031 -17.529 1.00 50.72 266 GLU A CA 1
ATOM 2165 C C . GLU A 1 266 ? -17.896 -7.436 -16.244 1.00 50.72 266 GLU A C 1
ATOM 2167 O O . GLU A 1 266 ? -19.087 -7.183 -16.134 1.00 50.72 266 GLU A O 1
ATOM 2172 N N . LYS A 1 267 ? -17.179 -7.915 -15.221 1.00 50.78 267 LYS A N 1
ATOM 2173 C CA . LYS A 1 267 ? -17.716 -8.223 -13.891 1.00 50.78 267 LYS A CA 1
ATOM 2174 C C . LYS A 1 267 ? -18.107 -6.961 -13.126 1.00 50.78 267 LYS A C 1
ATOM 2176 O O . LYS A 1 267 ? -19.178 -6.951 -12.543 1.00 50.78 267 LYS A O 1
ATOM 2181 N N . ALA A 1 268 ? -17.353 -5.861 -13.181 1.00 48.19 268 ALA A N 1
ATOM 2182 C CA . ALA A 1 268 ? -17.771 -4.582 -12.592 1.00 48.19 268 ALA A CA 1
ATOM 2183 C C . ALA A 1 268 ? -19.014 -4.004 -13.296 1.00 48.19 268 ALA A C 1
ATOM 2185 O O . ALA A 1 268 ? -19.938 -3.516 -12.643 1.00 48.19 268 ALA A O 1
ATOM 2186 N N . GLU A 1 269 ? -19.088 -4.090 -14.625 1.00 54.12 269 GLU A N 1
ATOM 2187 C CA . GLU A 1 269 ? -20.256 -3.704 -15.420 1.00 54.12 269 GLU A CA 1
ATOM 2188 C C . GLU A 1 269 ? -21.450 -4.651 -15.196 1.00 54.12 269 GLU A C 1
ATOM 2190 O O . GLU A 1 269 ? -22.594 -4.198 -15.148 1.00 54.12 269 GLU A O 1
ATOM 2195 N N . GLU A 1 270 ? -21.212 -5.950 -15.018 1.00 46.72 270 GLU A N 1
ATOM 2196 C CA . GLU A 1 270 ? -22.206 -6.978 -14.699 1.00 46.72 270 GLU A CA 1
ATOM 2197 C C . GLU A 1 270 ? -22.734 -6.810 -13.269 1.00 46.72 270 GLU A C 1
ATOM 2199 O O . GLU A 1 270 ? -23.945 -6.856 -13.057 1.00 46.72 270 GLU A O 1
ATOM 2204 N N . MET A 1 271 ? -21.861 -6.537 -12.298 1.00 44.69 271 MET A N 1
ATOM 2205 C CA . MET A 1 271 ? -22.207 -6.235 -10.907 1.00 44.69 271 MET A CA 1
ATOM 2206 C C . MET A 1 271 ? -23.018 -4.934 -10.822 1.00 44.69 271 MET A C 1
ATOM 2208 O O . MET A 1 271 ? -24.059 -4.904 -10.163 1.00 44.69 271 MET A O 1
ATOM 2212 N N . ASN A 1 272 ? -22.638 -3.903 -11.588 1.00 48.28 272 ASN A N 1
ATOM 2213 C CA . ASN A 1 272 ? -23.427 -2.677 -11.744 1.00 48.28 272 ASN A CA 1
ATOM 2214 C C . ASN A 1 272 ? -24.797 -2.939 -12.405 1.00 48.28 272 ASN A C 1
ATOM 2216 O O . ASN A 1 272 ? -25.808 -2.389 -11.967 1.00 48.28 272 ASN A O 1
ATOM 2220 N N . LYS A 1 273 ? -24.873 -3.806 -13.428 1.00 48.50 273 LYS A N 1
ATOM 2221 C CA . LYS A 1 273 ? -26.140 -4.213 -14.078 1.00 48.50 273 LYS A CA 1
ATOM 2222 C C . LYS A 1 273 ? -27.039 -5.062 -13.172 1.00 48.50 273 LYS A C 1
ATOM 2224 O O . LYS A 1 273 ? -28.258 -5.008 -13.324 1.00 48.50 273 LYS A O 1
ATOM 2229 N N . LYS A 1 274 ? -26.465 -5.828 -12.239 1.00 42.47 274 LYS A N 1
ATOM 2230 C CA . LYS A 1 274 ? -27.179 -6.672 -11.263 1.00 42.47 274 LYS A CA 1
ATOM 2231 C C . LYS A 1 274 ? -27.712 -5.902 -10.049 1.00 42.47 274 LYS A C 1
ATOM 2233 O O . LYS A 1 274 ? -28.365 -6.502 -9.202 1.00 42.47 274 LYS A O 1
ATOM 2238 N N . GLY A 1 275 ? -27.488 -4.587 -9.974 1.00 34.97 275 GLY A N 1
ATOM 2239 C CA . GLY A 1 275 ? -27.994 -3.750 -8.884 1.00 34.97 275 GLY A CA 1
ATOM 2240 C C . GLY A 1 275 ? -27.221 -3.897 -7.570 1.00 34.97 275 GLY A C 1
ATOM 2241 O O . GLY A 1 275 ? -27.748 -3.507 -6.531 1.00 34.97 275 GLY A O 1
ATOM 2242 N N . ILE A 1 276 ? -25.992 -4.426 -7.615 1.00 39.56 276 ILE A N 1
ATOM 2243 C CA . ILE A 1 276 ? -25.094 -4.541 -6.457 1.00 39.56 276 ILE A CA 1
ATOM 2244 C C . ILE A 1 276 ? -24.604 -3.126 -6.089 1.00 39.56 276 ILE A C 1
ATOM 2246 O O . ILE A 1 276 ? -23.965 -2.467 -6.919 1.00 39.56 276 ILE A O 1
ATOM 2250 N N . PRO A 1 277 ? -24.909 -2.583 -4.894 1.00 39.50 277 PRO A N 1
ATOM 2251 C CA . PRO A 1 277 ? -24.624 -1.185 -4.600 1.00 39.50 277 PRO A CA 1
ATOM 2252 C C . PRO A 1 277 ? -23.156 -0.924 -4.219 1.00 39.50 277 PRO A C 1
ATOM 2254 O O . PRO A 1 277 ? -22.799 -0.959 -3.043 1.00 39.50 277 PRO A O 1
ATOM 2257 N N . LYS A 1 278 ? -22.422 -0.411 -5.219 1.00 46.72 278 LYS A N 1
ATOM 2258 C CA . LYS A 1 278 ? -21.350 0.607 -5.147 1.00 46.72 278 LYS A CA 1
ATOM 2259 C C . LYS A 1 278 ? -19.920 0.131 -4.855 1.00 46.72 278 LYS A C 1
ATOM 2261 O O . LYS A 1 278 ? -19.388 0.364 -3.774 1.00 46.72 278 LYS A O 1
ATOM 2266 N N . PHE A 1 279 ? -19.220 -0.237 -5.926 1.00 45.44 279 PHE A N 1
ATOM 2267 C CA . PHE A 1 279 ? -17.946 0.434 -6.184 1.00 45.44 279 PHE A CA 1
ATOM 2268 C C . PHE A 1 279 ? -18.252 1.926 -6.347 1.00 45.44 279 PHE A C 1
ATOM 2270 O O . PHE A 1 279 ? -19.072 2.303 -7.190 1.00 45.44 279 PHE A O 1
ATOM 2277 N N . VAL A 1 280 ? -17.643 2.802 -5.548 1.00 45.66 280 VAL A N 1
ATOM 2278 C CA . VAL A 1 280 ? -17.543 4.193 -5.992 1.00 45.66 280 VAL A CA 1
ATOM 2279 C C . VAL A 1 280 ? -16.550 4.112 -7.147 1.00 45.66 280 VAL A C 1
ATOM 2281 O O . VAL A 1 280 ? -15.360 3.970 -6.918 1.00 45.66 280 VAL A O 1
ATOM 2284 N N . ALA A 1 281 ? -17.052 4.054 -8.379 1.00 39.56 281 ALA A N 1
ATOM 2285 C CA . ALA A 1 281 ? -16.261 4.079 -9.602 1.00 39.56 281 ALA A CA 1
ATOM 2286 C C . ALA A 1 281 ? -16.553 5.411 -10.307 1.00 39.56 281 ALA A C 1
ATOM 2288 O O . ALA A 1 281 ? -17.663 5.669 -10.767 1.00 39.56 281 ALA A O 1
ATOM 2289 N N . SER A 1 282 ? -15.562 6.293 -10.304 1.00 38.16 282 SER A N 1
ATOM 2290 C CA . SER A 1 282 ? -15.521 7.595 -10.947 1.00 38.16 282 SER A CA 1
ATOM 2291 C C . SER A 1 282 ? -14.500 7.465 -12.058 1.00 38.16 282 SER A C 1
ATOM 2293 O O . SER A 1 282 ? -13.442 6.859 -11.885 1.00 38.16 282 SER A O 1
ATOM 2295 N N . ASN A 1 283 ? -14.794 8.076 -13.199 1.00 34.62 283 ASN A N 1
ATOM 2296 C CA . ASN A 1 283 ? -13.858 8.133 -14.317 1.00 34.62 283 ASN A CA 1
ATOM 2297 C C . ASN A 1 283 ? -12.624 9.005 -13.997 1.00 34.62 283 ASN A C 1
ATOM 2299 O O . ASN A 1 283 ? -11.690 9.050 -14.803 1.00 34.62 283 ASN A O 1
ATOM 2303 N N . VAL A 1 284 ? -12.604 9.669 -12.835 1.00 42.16 284 VAL A N 1
ATOM 2304 C CA . VAL A 1 284 ? -11.465 10.386 -12.257 1.00 42.16 284 VAL A CA 1
ATOM 2305 C C . VAL A 1 284 ? -10.925 9.549 -11.092 1.00 42.16 284 VAL A C 1
ATOM 2307 O O . VAL A 1 284 ? -11.482 9.533 -9.998 1.00 42.16 284 VAL A O 1
ATOM 2310 N N . VAL A 1 285 ? -9.851 8.812 -11.374 1.00 50.25 285 VAL A N 1
ATOM 2311 C CA . VAL A 1 285 ? -9.197 7.813 -10.505 1.00 50.25 285 VAL A CA 1
ATOM 2312 C C . VAL A 1 285 ? -8.879 8.365 -9.114 1.00 50.25 285 VAL A C 1
ATOM 2314 O O . VAL A 1 285 ? -9.046 7.670 -8.116 1.00 50.25 285 VAL A O 1
ATOM 2317 N N . ASP A 1 286 ? -8.503 9.641 -9.047 1.00 51.91 286 ASP A N 1
ATOM 2318 C CA . ASP A 1 286 ? -8.055 10.292 -7.817 1.00 51.91 286 ASP A CA 1
ATOM 2319 C C . ASP A 1 286 ? -9.192 10.746 -6.895 1.00 51.91 286 ASP A C 1
ATOM 2321 O O . ASP A 1 286 ? -8.968 10.970 -5.707 1.00 51.91 286 ASP A O 1
ATOM 2325 N N . GLU A 1 287 ? -10.429 10.836 -7.392 1.00 57.88 287 GLU A N 1
ATOM 2326 C CA . GLU A 1 287 ? -11.568 11.239 -6.559 1.00 57.88 287 GLU A CA 1
ATOM 2327 C C . GLU A 1 287 ? -12.126 10.079 -5.730 1.00 57.88 287 GLU A C 1
ATOM 2329 O O . GLU A 1 287 ? -12.799 10.314 -4.722 1.00 57.88 287 GLU A O 1
ATOM 2334 N N . LEU A 1 288 ? -11.851 8.834 -6.135 1.00 65.94 288 LEU A N 1
ATOM 2335 C CA . LEU A 1 288 ? -12.452 7.638 -5.550 1.00 65.94 288 LEU A CA 1
ATOM 2336 C C . LEU A 1 288 ? -11.969 7.344 -4.146 1.00 65.94 288 LEU A C 1
ATOM 2338 O O . LEU A 1 288 ? -12.784 7.184 -3.237 1.00 65.94 288 LEU A O 1
ATOM 2342 N N . THR A 1 289 ? -10.660 7.359 -3.957 1.00 73.44 289 THR A N 1
ATOM 2343 C CA . THR A 1 289 ? -10.011 7.104 -2.675 1.00 73.44 289 THR A CA 1
ATOM 2344 C C . THR A 1 289 ? -9.768 8.406 -1.931 1.00 73.44 289 THR A C 1
ATOM 2346 O O . THR A 1 289 ? -8.659 8.721 -1.522 1.00 73.44 289 THR A O 1
ATOM 2349 N N . SER A 1 290 ? -10.835 9.188 -1.751 1.00 80.56 290 SER A N 1
ATOM 2350 C CA . SER A 1 290 ? -10.800 10.478 -1.060 1.00 80.56 290 SER A CA 1
ATOM 2351 C C . SER A 1 290 ? -11.375 10.393 0.363 1.00 80.56 290 SER A C 1
ATOM 2353 O O . SER A 1 290 ? -12.249 9.562 0.640 1.00 80.56 290 SER A O 1
ATOM 2355 N N . PRO A 1 291 ? -10.987 11.306 1.277 1.00 80.44 291 PRO A N 1
ATOM 2356 C CA . PRO A 1 291 ? -11.599 11.411 2.606 1.00 80.44 291 PRO A CA 1
ATOM 2357 C C . PRO A 1 291 ? -13.126 11.578 2.581 1.00 80.44 291 PRO A C 1
ATOM 2359 O O . PRO A 1 291 ? -13.821 11.178 3.517 1.00 80.44 291 PRO A O 1
ATOM 2362 N N . ILE A 1 292 ? -13.653 12.194 1.519 1.00 78.81 292 ILE A N 1
ATOM 2363 C CA . ILE A 1 292 ? -15.087 12.415 1.325 1.00 78.81 292 ILE A CA 1
ATOM 2364 C C . ILE A 1 292 ? -15.791 11.084 1.043 1.00 78.81 292 ILE A C 1
ATOM 2366 O O . ILE A 1 292 ? -16.779 10.767 1.706 1.00 78.81 292 ILE A O 1
ATOM 2370 N N . ASN A 1 293 ? -15.260 10.277 0.123 1.00 80.94 293 ASN A N 1
ATOM 2371 C CA . ASN A 1 293 ? -15.837 8.971 -0.195 1.00 80.94 293 ASN A CA 1
ATOM 2372 C C . ASN A 1 293 ? -15.665 7.962 0.935 1.00 80.94 293 ASN A C 1
ATOM 2374 O O . ASN A 1 293 ? -16.587 7.185 1.186 1.00 80.94 293 ASN A O 1
ATOM 2378 N N . PHE A 1 294 ? -14.550 8.025 1.669 1.00 88.81 294 PHE A N 1
ATOM 2379 C CA . PHE A 1 294 ? -14.394 7.287 2.921 1.00 88.81 294 PHE A CA 1
ATOM 2380 C C . PHE A 1 294 ? -15.543 7.603 3.884 1.00 88.81 294 PHE A C 1
ATOM 2382 O O . PHE A 1 294 ? -16.252 6.704 4.332 1.00 88.81 294 PHE A O 1
ATOM 2389 N N . ARG A 1 295 ? -15.807 8.891 4.129 1.00 85.50 295 ARG A N 1
ATOM 2390 C CA . ARG A 1 295 ? -16.905 9.316 5.000 1.00 85.50 295 ARG A CA 1
ATOM 2391 C C . ARG A 1 295 ? -18.269 8.838 4.512 1.00 85.50 295 ARG A C 1
ATOM 2393 O O . ARG A 1 295 ? -19.025 8.305 5.315 1.00 85.50 295 ARG A O 1
ATOM 2400 N N . PHE A 1 296 ? -18.595 9.016 3.234 1.00 83.75 296 PHE A N 1
ATOM 2401 C CA . PHE A 1 296 ? -19.890 8.577 2.707 1.00 83.75 296 PHE A CA 1
ATOM 2402 C C . PHE A 1 296 ? -20.074 7.060 2.773 1.00 83.75 296 PHE A C 1
ATOM 2404 O O . PHE A 1 296 ? -21.188 6.590 2.995 1.00 83.75 296 PHE A O 1
ATOM 2411 N N . SER A 1 297 ? -18.991 6.304 2.607 1.00 88.94 297 SER A N 1
ATOM 2412 C CA . SER A 1 297 ? -18.994 4.847 2.726 1.00 88.94 297 SER A CA 1
ATOM 2413 C C . SER A 1 297 ? -19.275 4.401 4.156 1.00 88.94 297 SER A C 1
ATOM 2415 O O . SER A 1 297 ? -20.141 3.559 4.373 1.00 88.94 297 SER A O 1
ATOM 2417 N N . ILE A 1 298 ? -18.627 5.034 5.135 1.00 91.94 298 ILE A N 1
ATOM 2418 C CA . ILE A 1 298 ? -18.894 4.778 6.551 1.00 91.94 298 ILE A CA 1
ATOM 2419 C C . ILE A 1 298 ? -20.318 5.194 6.940 1.00 91.94 298 ILE A C 1
ATOM 2421 O O . ILE A 1 298 ? -21.023 4.419 7.571 1.00 91.94 298 ILE A O 1
ATOM 2425 N N . GLU A 1 299 ? -20.791 6.370 6.519 1.00 86.31 299 GLU A N 1
ATOM 2426 C CA . GLU A 1 299 ? -22.168 6.819 6.790 1.00 86.31 299 GLU A CA 1
ATOM 2427 C C . GLU A 1 299 ? -23.230 5.905 6.152 1.00 86.31 299 GLU A C 1
ATOM 2429 O O . GLU A 1 299 ? -24.377 5.887 6.604 1.00 86.31 299 GLU A O 1
ATOM 2434 N N . LYS A 1 300 ? -22.880 5.175 5.085 1.00 88.00 300 LYS A N 1
ATOM 2435 C CA . LYS A 1 300 ? -23.722 4.120 4.510 1.00 88.00 300 LYS A CA 1
ATOM 2436 C C . LYS A 1 300 ? -23.674 2.867 5.387 1.00 88.00 300 LYS A C 1
ATOM 2438 O O . LYS A 1 300 ? -24.728 2.430 5.827 1.00 88.00 300 LYS A O 1
ATOM 2443 N N . LEU A 1 301 ? -22.480 2.356 5.694 1.00 93.00 301 LEU A N 1
ATOM 2444 C CA . LEU A 1 301 ? -22.301 1.182 6.558 1.00 93.00 301 LEU A CA 1
ATOM 2445 C C . LEU A 1 301 ? -23.015 1.353 7.902 1.00 93.00 301 LEU A C 1
ATOM 2447 O O . LEU A 1 301 ? -23.725 0.459 8.325 1.00 93.00 301 LEU A O 1
ATOM 2451 N N . GLN A 1 302 ? -22.943 2.533 8.518 1.00 92.62 302 GLN A N 1
ATOM 2452 C CA . GLN A 1 302 ? -23.644 2.850 9.771 1.00 92.62 302 GLN A CA 1
ATOM 2453 C C . GLN A 1 302 ? -25.176 2.750 9.698 1.00 92.62 302 GLN A C 1
ATOM 2455 O O . GLN A 1 302 ? -25.826 2.694 10.737 1.00 92.62 302 GLN A O 1
ATOM 2460 N N . LYS A 1 303 ? -25.765 2.807 8.499 1.00 92.56 303 LYS A N 1
ATOM 2461 C CA . LYS A 1 303 ? -27.211 2.629 8.293 1.00 92.56 303 LYS A CA 1
ATOM 2462 C C . LYS A 1 303 ? -27.580 1.180 8.008 1.00 92.56 303 LYS A C 1
ATOM 2464 O O . LYS A 1 303 ? -28.710 0.800 8.294 1.00 92.56 303 LYS A O 1
ATOM 2469 N N . ASP A 1 304 ? -26.658 0.442 7.398 1.00 91.94 304 ASP A N 1
ATOM 2470 C CA . ASP A 1 304 ? -26.872 -0.932 6.955 1.00 91.94 304 ASP A CA 1
ATOM 2471 C C . ASP A 1 304 ? -26.559 -1.926 8.095 1.00 91.94 304 ASP A C 1
ATOM 2473 O O . ASP A 1 304 ? -27.276 -2.909 8.262 1.00 91.94 304 ASP A O 1
ATOM 2477 N N . LEU A 1 305 ? -25.549 -1.621 8.919 1.00 94.62 305 LEU A N 1
ATOM 2478 C CA . LEU A 1 305 ? -25.101 -2.423 10.059 1.00 94.62 305 LEU A CA 1
ATOM 2479 C C . LEU A 1 305 ? -26.099 -2.424 11.221 1.00 94.62 305 LEU A C 1
ATOM 2481 O O . LEU A 1 305 ? -26.607 -1.376 11.635 1.00 94.62 305 LEU A O 1
ATOM 2485 N N . LYS A 1 306 ? -26.298 -3.607 11.801 1.00 94.75 306 LYS A N 1
ATOM 2486 C CA . LYS A 1 306 ? -27.052 -3.839 13.035 1.00 94.75 306 LYS A CA 1
ATOM 2487 C C . LYS A 1 306 ? -26.107 -4.003 14.237 1.00 94.75 306 LYS A C 1
ATOM 2489 O O . LYS A 1 306 ? -24.939 -4.352 14.055 1.00 94.75 306 LYS A O 1
ATOM 2494 N N . PRO A 1 307 ? -26.591 -3.805 15.479 1.00 94.25 307 PRO A N 1
ATOM 2495 C CA . PRO A 1 307 ? -25.780 -3.971 16.689 1.00 94.25 307 PRO A CA 1
ATOM 2496 C C . PRO A 1 307 ? -25.116 -5.345 16.844 1.00 94.25 307 PRO A C 1
ATOM 2498 O O . PRO A 1 307 ? -24.092 -5.451 17.510 1.00 94.25 307 PRO A O 1
ATOM 2501 N N . GLU A 1 308 ? -25.699 -6.389 16.266 1.00 92.50 308 GLU A N 1
ATOM 2502 C CA . GLU A 1 308 ? -25.190 -7.758 16.295 1.00 92.50 308 GLU A CA 1
ATOM 2503 C C . GLU A 1 308 ? -24.185 -8.083 15.172 1.00 92.50 308 GLU A C 1
ATOM 2505 O O . GLU A 1 308 ? -23.518 -9.115 15.227 1.00 92.50 308 GLU A O 1
ATOM 2510 N N . ASP A 1 309 ? -24.042 -7.202 14.180 1.00 94.56 309 ASP A N 1
ATOM 2511 C CA . ASP A 1 309 ? -23.158 -7.416 13.036 1.00 94.56 309 ASP A CA 1
ATOM 2512 C C . ASP A 1 309 ? -21.686 -7.141 13.385 1.00 94.56 309 ASP A C 1
ATOM 2514 O O . ASP A 1 309 ? -21.336 -6.584 14.435 1.00 94.56 309 ASP A O 1
ATOM 2518 N N . SER A 1 310 ? -20.805 -7.521 12.461 1.00 94.62 310 SER A N 1
ATOM 2519 C CA . SER A 1 310 ? -19.367 -7.248 12.533 1.00 94.62 310 SER A CA 1
ATOM 2520 C C . SER A 1 310 ? -18.880 -6.475 11.311 1.00 94.62 310 SER A C 1
ATOM 2522 O O . SER A 1 310 ? -19.401 -6.634 10.205 1.00 94.62 310 SER A O 1
ATOM 2524 N N . LEU A 1 311 ? -17.860 -5.641 11.515 1.00 96.12 311 LEU A N 1
ATOM 2525 C CA . LEU A 1 311 ? -17.201 -4.879 10.463 1.00 96.12 311 LEU A CA 1
ATOM 2526 C C . LEU A 1 311 ? -15.694 -5.149 10.465 1.00 96.12 311 LEU A C 1
ATOM 2528 O O . LEU A 1 311 ? -15.002 -4.876 11.446 1.00 96.12 311 LEU A O 1
ATOM 2532 N N . PHE A 1 312 ? -15.181 -5.609 9.329 1.00 95.94 312 PHE A N 1
ATOM 2533 C CA . PHE A 1 312 ? -13.755 -5.689 9.033 1.00 95.94 312 PHE A CA 1
ATOM 2534 C C . PHE A 1 312 ? -13.322 -4.493 8.175 1.00 95.94 312 PHE A C 1
ATOM 2536 O O . PHE A 1 312 ? -13.928 -4.205 7.147 1.00 95.94 312 PHE A O 1
ATOM 2543 N N . VAL A 1 313 ? -12.267 -3.783 8.561 1.00 96.19 313 VAL A N 1
ATOM 2544 C CA . VAL A 1 313 ? -11.719 -2.654 7.799 1.00 96.19 313 VAL A CA 1
ATOM 2545 C C . VAL A 1 313 ? -10.265 -2.936 7.461 1.00 96.19 313 VAL A C 1
ATOM 2547 O O . VAL A 1 313 ? -9.431 -2.979 8.357 1.00 96.19 313 VAL A O 1
ATOM 2550 N N . PHE A 1 314 ? -9.945 -3.064 6.177 1.00 94.94 314 PHE A N 1
ATOM 2551 C CA . PHE A 1 314 ? -8.576 -3.188 5.689 1.00 94.94 314 PHE A CA 1
ATOM 2552 C C . PHE A 1 314 ? -8.128 -1.897 5.011 1.00 94.94 314 PHE A C 1
ATOM 2554 O O . PHE A 1 314 ? -8.783 -1.411 4.088 1.00 94.94 314 PHE A O 1
ATOM 2561 N N . VAL A 1 315 ? -7.004 -1.348 5.460 1.00 94.38 315 VAL A N 1
ATOM 2562 C CA . VAL A 1 315 ? -6.383 -0.153 4.889 1.00 94.38 315 VAL A CA 1
ATOM 2563 C C . VAL A 1 315 ? -4.986 -0.507 4.416 1.00 94.38 315 VAL A C 1
ATOM 2565 O O . VAL A 1 315 ? -4.142 -0.850 5.234 1.00 94.38 315 VAL A O 1
ATOM 2568 N N . LEU A 1 316 ? -4.740 -0.363 3.118 1.00 92.25 316 LEU A N 1
ATOM 2569 C CA . LEU A 1 316 ? -3.428 -0.527 2.500 1.00 92.25 316 LEU A CA 1
ATOM 2570 C C . LEU A 1 316 ? -3.057 0.796 1.824 1.00 92.25 316 LEU A C 1
ATOM 2572 O O . LEU A 1 316 ? -3.648 1.187 0.818 1.00 92.25 316 LEU A O 1
ATOM 2576 N N . SER A 1 317 ? -2.142 1.557 2.421 1.00 91.19 317 SER A N 1
ATOM 2577 C CA . SER A 1 317 ? -1.835 2.937 2.014 1.00 91.19 317 SER A CA 1
ATOM 2578 C C . SER A 1 317 ? -0.430 3.333 2.454 1.00 91.19 317 SER A C 1
ATOM 2580 O O . SER A 1 317 ? 0.059 2.844 3.459 1.00 91.19 317 SER A O 1
ATOM 2582 N N . HIS A 1 318 ? 0.195 4.319 1.810 1.00 88.81 318 HIS A N 1
ATOM 2583 C CA . HIS A 1 318 ? 1.287 5.031 2.476 1.00 88.81 318 HIS A CA 1
ATOM 2584 C C . HIS A 1 318 ? 0.781 5.824 3.687 1.00 88.81 318 HIS A C 1
ATOM 2586 O O . HIS A 1 318 ? -0.387 6.240 3.742 1.00 88.81 318 HIS A O 1
ATOM 2592 N N . GLY A 1 319 ? 1.703 6.125 4.600 1.00 86.56 319 GLY A N 1
ATOM 2593 C CA . GLY A 1 319 ? 1.444 6.970 5.758 1.00 86.56 319 GLY A CA 1
ATOM 2594 C C . GLY A 1 319 ? 2.563 7.955 6.045 1.00 86.56 319 GLY A C 1
ATOM 2595 O O . GLY A 1 319 ? 3.664 7.880 5.494 1.00 86.56 319 GLY A O 1
ATOM 2596 N N . LYS A 1 320 ? 2.263 8.917 6.916 1.00 83.88 320 LYS A N 1
ATOM 2597 C CA . LYS A 1 320 ? 3.218 9.917 7.407 1.00 83.88 320 LYS A CA 1
ATOM 2598 C C . LYS A 1 320 ? 3.255 9.956 8.920 1.00 83.88 320 LYS A C 1
ATOM 2600 O O . LYS A 1 320 ? 2.233 9.780 9.586 1.00 83.88 320 LYS A O 1
ATOM 2605 N N . LYS A 1 321 ? 4.413 10.357 9.448 1.00 78.88 321 LYS A N 1
ATOM 2606 C CA . LYS A 1 321 ? 4.648 10.540 10.883 1.00 78.88 321 LYS A CA 1
ATOM 2607 C C . LYS A 1 321 ? 3.676 11.534 11.526 1.00 78.88 321 LYS A C 1
ATOM 2609 O O . LYS A 1 321 ? 3.347 11.431 12.704 1.00 78.88 321 LYS A O 1
ATOM 2614 N N . ASN A 1 322 ? 3.142 12.476 10.743 1.00 75.75 322 ASN A N 1
ATOM 2615 C CA . ASN A 1 322 ? 2.102 13.409 11.181 1.00 75.75 322 ASN A CA 1
ATOM 2616 C C . ASN A 1 322 ? 0.679 12.814 11.204 1.00 75.75 322 ASN A C 1
ATOM 2618 O O . ASN A 1 322 ? -0.289 13.576 11.253 1.00 75.75 322 ASN A O 1
ATOM 2622 N N . GLN A 1 323 ? 0.549 11.483 11.229 1.00 80.81 323 GLN A N 1
ATOM 2623 C CA . GLN A 1 323 ? -0.714 10.779 11.431 1.00 80.81 323 GLN A CA 1
ATOM 2624 C C . GLN A 1 323 ? -1.686 10.977 10.252 1.00 80.81 323 GLN A C 1
ATOM 2626 O O . GLN A 1 323 ? -2.839 11.361 10.454 1.00 80.81 323 GLN A O 1
ATOM 2631 N N . LYS A 1 324 ? -1.231 10.777 9.008 1.00 84.81 324 LYS A N 1
ATOM 2632 C CA . LYS A 1 324 ? -2.066 10.887 7.794 1.00 84.81 324 LYS A CA 1
ATOM 2633 C C . LYS A 1 324 ? -1.891 9.679 6.875 1.00 84.81 324 LYS A C 1
ATOM 2635 O O . LYS A 1 324 ? -0.756 9.313 6.591 1.00 84.81 324 LYS A O 1
ATOM 2640 N N . PHE A 1 325 ? -3.007 9.151 6.374 1.00 86.00 325 PHE A N 1
ATOM 2641 C CA . PHE A 1 325 ? -3.042 8.257 5.217 1.00 86.00 325 PHE A CA 1
ATOM 2642 C C . PHE A 1 325 ? -2.944 9.062 3.920 1.00 86.00 325 PHE A C 1
ATOM 2644 O O . PHE A 1 325 ? -3.482 10.170 3.835 1.00 86.00 325 PHE A O 1
ATOM 2651 N N . ALA A 1 326 ? -2.339 8.471 2.894 1.00 82.88 326 ALA A N 1
ATOM 2652 C CA . ALA A 1 326 ? -2.191 9.043 1.553 1.00 82.88 326 ALA A CA 1
ATOM 2653 C C . ALA A 1 326 ? -3.483 9.045 0.705 1.00 82.88 326 ALA A C 1
ATOM 2655 O O . ALA A 1 326 ? -3.433 9.089 -0.520 1.00 82.88 326 ALA A O 1
ATOM 2656 N N . LEU A 1 327 ? -4.656 9.013 1.340 1.00 79.25 327 LEU A N 1
ATOM 2657 C CA . LEU A 1 327 ? -5.949 8.977 0.657 1.00 79.25 327 LEU A CA 1
ATOM 2658 C C . LEU A 1 327 ? -6.272 10.332 0.015 1.00 79.25 327 LEU A C 1
ATOM 2660 O O . LEU A 1 327 ? -6.453 11.319 0.727 1.00 79.25 327 LEU A O 1
ATOM 2664 N N . GLY A 1 328 ? -6.391 10.360 -1.313 1.00 66.00 328 GLY A N 1
ATOM 2665 C CA . GLY A 1 328 ? -6.808 11.532 -2.091 1.00 66.00 328 GLY A CA 1
ATOM 2666 C C . GLY A 1 328 ? -5.677 12.498 -2.444 1.00 66.00 328 GLY A C 1
ATOM 2667 O O . GLY A 1 328 ? -5.930 13.529 -3.058 1.00 66.00 328 GLY A O 1
ATOM 2668 N N . GLU A 1 329 ? -4.436 12.166 -2.089 1.00 68.19 329 GLU A N 1
ATOM 2669 C CA . GLU A 1 329 ? -3.254 12.951 -2.457 1.00 68.19 329 GLU A CA 1
ATOM 2670 C C . GLU A 1 329 ? -2.983 12.846 -3.974 1.00 68.19 329 GLU A C 1
ATOM 2672 O O . GLU A 1 329 ? -3.314 11.827 -4.569 1.00 68.19 329 GLU A O 1
ATOM 2677 N N . PRO A 1 330 ? -2.387 13.835 -4.645 1.00 65.44 330 PRO A N 1
ATOM 2678 C CA . PRO A 1 330 ? -1.866 13.660 -6.007 1.00 65.44 330 PRO A CA 1
ATOM 2679 C C . PRO A 1 330 ? -0.823 12.525 -6.094 1.00 65.44 330 PRO A C 1
ATOM 2681 O O . PRO A 1 330 ? -0.125 12.273 -5.114 1.00 65.44 330 PRO A O 1
ATOM 2684 N N . VAL A 1 331 ? -0.711 11.823 -7.231 1.00 65.38 331 VAL A N 1
ATOM 2685 C CA . VAL A 1 331 ? 0.181 10.644 -7.391 1.00 65.38 331 VAL A CA 1
ATOM 2686 C C . VAL A 1 331 ? 1.637 10.957 -7.017 1.00 65.38 331 VAL A C 1
ATOM 2688 O O . VAL A 1 331 ? 2.259 10.204 -6.270 1.00 65.38 331 VAL A O 1
ATOM 2691 N N . ASP A 1 332 ? 2.147 12.104 -7.455 1.00 64.44 332 ASP A N 1
ATOM 2692 C CA . ASP A 1 332 ? 3.478 12.628 -7.129 1.00 64.44 332 ASP A CA 1
ATOM 2693 C C . ASP A 1 332 ? 3.647 12.894 -5.622 1.00 64.44 332 ASP A C 1
ATOM 2695 O O . ASP A 1 332 ? 4.667 12.549 -5.018 1.00 64.44 332 ASP A O 1
ATOM 2699 N N . ALA A 1 333 ? 2.615 13.436 -4.970 1.00 59.84 333 ALA A N 1
ATOM 2700 C CA . ALA A 1 333 ? 2.609 13.639 -3.525 1.00 59.84 333 ALA A CA 1
ATOM 2701 C C . ALA A 1 333 ? 2.525 12.318 -2.738 1.00 59.84 333 ALA A C 1
ATOM 2703 O O . ALA A 1 333 ? 3.062 12.263 -1.626 1.00 59.84 333 ALA A O 1
ATOM 2704 N N . ARG A 1 334 ? 1.885 11.275 -3.299 1.00 63.38 334 ARG A N 1
ATOM 2705 C CA . ARG A 1 334 ? 1.760 9.929 -2.704 1.00 63.38 334 ARG A CA 1
ATOM 2706 C C . ARG A 1 334 ? 3.090 9.182 -2.693 1.00 63.38 334 ARG A C 1
ATOM 2708 O O . ARG A 1 334 ? 3.449 8.662 -1.644 1.00 63.38 334 ARG A O 1
ATOM 2715 N N . GLN A 1 335 ? 3.838 9.191 -3.798 1.00 59.28 335 GLN A N 1
ATOM 2716 C CA . GLN A 1 335 ? 5.154 8.530 -3.894 1.00 59.28 335 GLN A CA 1
ATOM 2717 C C . GLN A 1 335 ? 6.202 9.157 -2.959 1.00 59.28 335 GLN A C 1
ATOM 2719 O O . GLN A 1 335 ? 7.123 8.498 -2.474 1.00 59.28 335 GLN A O 1
ATOM 2724 N N . ALA A 1 336 ? 6.036 10.444 -2.640 1.00 57.25 336 ALA A N 1
ATOM 2725 C CA . ALA A 1 336 ? 6.839 11.129 -1.632 1.00 57.25 336 ALA A CA 1
ATOM 2726 C C . ALA A 1 336 ? 6.475 10.743 -0.180 1.00 57.25 336 ALA A C 1
ATOM 2728 O O . ALA A 1 336 ? 7.153 11.170 0.760 1.00 57.25 336 ALA A O 1
ATOM 2729 N N . MET A 1 337 ? 5.394 9.988 0.049 1.00 57.22 337 MET A N 1
ATOM 2730 C CA . MET A 1 337 ? 5.009 9.493 1.375 1.00 57.22 337 MET A CA 1
ATOM 2731 C C . MET A 1 337 ? 5.713 8.155 1.638 1.00 57.22 337 MET A C 1
ATOM 2733 O O . MET A 1 337 ? 5.694 7.265 0.805 1.00 57.22 337 MET A O 1
ATOM 2737 N N . GLY A 1 338 ? 6.362 8.008 2.795 1.00 51.12 338 GLY A N 1
ATOM 2738 C CA . GLY A 1 338 ? 7.083 6.783 3.172 1.00 51.12 338 GLY A CA 1
ATOM 2739 C C . GLY A 1 338 ? 8.588 6.793 2.877 1.00 51.12 338 GLY A C 1
ATOM 2740 O O . GLY A 1 338 ? 9.341 6.244 3.673 1.00 51.12 338 GLY A O 1
ATOM 2741 N N . SER A 1 339 ? 9.055 7.479 1.826 1.00 48.81 339 SER A N 1
ATOM 2742 C CA . SER A 1 339 ? 10.485 7.498 1.469 1.00 48.81 339 SER A CA 1
ATOM 2743 C C . SER A 1 339 ? 11.282 8.613 2.159 1.00 48.81 339 SER A C 1
ATOM 2745 O O . SER A 1 339 ? 12.384 8.352 2.635 1.00 48.81 339 SER A O 1
ATOM 2747 N N . HIS A 1 340 ? 10.734 9.828 2.313 1.00 51.31 340 HIS A N 1
ATOM 2748 C CA . HIS A 1 340 ? 11.388 10.925 3.038 1.00 51.31 340 HIS A CA 1
ATOM 2749 C C . HIS A 1 340 ? 10.368 11.918 3.633 1.00 51.31 340 HIS A C 1
ATOM 2751 O O . HIS A 1 340 ? 9.711 12.662 2.910 1.00 51.31 340 HIS A O 1
ATOM 2757 N N . ASP A 1 341 ? 10.326 12.033 4.966 1.00 50.88 341 ASP A N 1
ATOM 2758 C CA . ASP A 1 341 ? 9.495 12.965 5.772 1.00 50.88 341 ASP A CA 1
ATOM 2759 C C . ASP A 1 341 ? 9.676 14.474 5.429 1.00 50.88 341 ASP A C 1
ATOM 2761 O O . ASP A 1 341 ? 9.103 15.357 6.071 1.00 50.88 341 ASP A O 1
ATOM 2765 N N . LYS A 1 342 ? 10.505 14.806 4.429 1.00 50.59 342 LYS A N 1
ATOM 2766 C CA . LYS A 1 342 ? 10.911 16.172 4.068 1.00 50.59 342 LYS A CA 1
ATOM 2767 C C . LYS A 1 342 ? 9.888 16.913 3.207 1.00 50.59 342 LYS A C 1
ATOM 2769 O O . LYS A 1 342 ? 9.875 18.143 3.228 1.00 50.59 342 LYS A O 1
ATOM 2774 N N . ILE A 1 343 ? 9.027 16.209 2.473 1.00 53.22 343 ILE A N 1
ATOM 2775 C CA . ILE A 1 343 ? 8.013 16.851 1.630 1.00 53.22 343 ILE A CA 1
ATOM 2776 C C . ILE A 1 343 ? 6.703 16.923 2.417 1.00 53.22 343 ILE A C 1
ATOM 2778 O O . ILE A 1 343 ? 6.081 15.903 2.740 1.00 53.22 343 ILE A O 1
ATOM 2782 N N . ARG A 1 344 ? 6.274 18.154 2.742 1.00 51.88 344 ARG A N 1
ATOM 2783 C CA . ARG A 1 344 ? 4.916 18.417 3.239 1.00 51.88 344 ARG A CA 1
ATOM 2784 C C . ARG A 1 344 ? 3.951 17.817 2.219 1.00 51.88 344 ARG A C 1
ATOM 2786 O O . ARG A 1 344 ? 3.896 18.285 1.091 1.00 51.88 344 ARG A O 1
ATOM 2793 N N . GLY A 1 345 ? 3.243 16.755 2.611 1.00 52.22 345 GLY A N 1
ATOM 2794 C CA . GLY A 1 345 ? 2.144 16.231 1.790 1.00 52.22 345 GLY A CA 1
ATOM 2795 C C . GLY A 1 345 ? 1.095 17.315 1.626 1.00 52.22 345 GLY A C 1
ATOM 2796 O O . GLY A 1 345 ? 1.129 18.309 2.363 1.00 52.22 345 GLY A O 1
ATOM 2797 N N . SER A 1 346 ? 0.166 17.138 0.696 1.00 56.34 346 SER A N 1
ATOM 2798 C CA . SER A 1 346 ? -0.919 18.098 0.615 1.00 56.34 346 SER A CA 1
ATOM 2799 C C . SER A 1 346 ? -1.768 18.048 1.898 1.00 56.34 346 SER A C 1
ATOM 2801 O O . SER A 1 346 ? -1.666 17.164 2.762 1.00 56.34 346 SER A O 1
ATOM 2803 N N . ASP A 1 347 ? -2.609 19.060 2.080 1.00 61.31 347 ASP A N 1
ATOM 2804 C CA . ASP A 1 347 ? -3.553 19.072 3.195 1.00 61.31 347 ASP A CA 1
ATOM 2805 C C . ASP A 1 347 ? -4.726 18.099 2.991 1.00 61.31 347 ASP A C 1
ATOM 2807 O O . ASP A 1 347 ? -5.553 17.961 3.892 1.00 61.31 347 ASP A O 1
ATOM 2811 N N . SER A 1 348 ? -4.781 17.398 1.851 1.00 66.94 348 SER A N 1
ATOM 2812 C CA . SER A 1 348 ? -5.920 16.570 1.450 1.00 66.94 348 SER A CA 1
ATOM 2813 C C . SER A 1 348 ? -5.939 15.161 2.052 1.00 66.94 348 SER A C 1
ATOM 2815 O O . SER A 1 348 ? -7.020 14.583 2.140 1.00 66.94 348 SER A O 1
ATOM 2817 N N . GLY A 1 349 ? -4.812 14.633 2.540 1.00 77.25 349 GLY A N 1
ATOM 2818 C CA . GLY A 1 349 ? -4.741 13.298 3.136 1.00 77.25 349 GLY A CA 1
ATOM 2819 C C . GLY A 1 349 ? -5.654 13.091 4.352 1.00 77.25 349 GLY A C 1
ATOM 2820 O O . GLY A 1 349 ? -5.919 14.000 5.152 1.00 77.25 349 GLY A O 1
ATOM 2821 N N . LEU A 1 350 ? -6.115 11.852 4.543 1.00 85.94 350 LEU A N 1
ATOM 2822 C CA . LEU A 1 350 ? -6.990 11.486 5.656 1.00 85.94 350 LEU A CA 1
ATOM 2823 C C . LEU A 1 350 ? -6.193 11.381 6.966 1.00 85.94 350 LEU A C 1
ATOM 2825 O O . LEU A 1 350 ? -5.458 10.425 7.198 1.00 85.94 350 LEU A O 1
ATOM 2829 N N . THR A 1 351 ? -6.364 12.357 7.859 1.00 90.00 351 THR A N 1
ATOM 2830 C CA . THR A 1 351 ? -5.737 12.318 9.196 1.00 90.00 351 THR A CA 1
ATOM 2831 C C . THR A 1 351 ? -6.262 11.154 10.047 1.00 90.00 351 THR A C 1
ATOM 2833 O O . THR A 1 351 ? -7.454 10.852 9.998 1.00 90.00 351 THR A O 1
ATOM 2836 N N . SER A 1 352 ? -5.435 10.584 10.930 1.00 91.75 352 SER A N 1
ATOM 2837 C CA . SER A 1 352 ? -5.824 9.552 11.905 1.00 91.75 352 SER A CA 1
ATOM 2838 C C . SER A 1 352 ? -6.996 9.981 12.772 1.00 91.75 352 SER A C 1
ATOM 2840 O O . SER A 1 352 ? -7.877 9.177 13.068 1.00 91.75 352 SER A O 1
ATOM 2842 N N . LYS A 1 353 ? -7.023 11.263 13.171 1.00 90.56 353 LYS A N 1
ATOM 2843 C CA . LYS A 1 353 ? -8.142 11.835 13.923 1.00 90.56 353 LYS A CA 1
ATOM 2844 C C . LYS A 1 353 ? -9.428 11.710 13.117 1.00 90.56 353 LYS A C 1
ATOM 2846 O O . LYS A 1 353 ? -10.421 11.235 13.648 1.00 90.56 353 LYS A O 1
ATOM 2851 N N . ARG A 1 354 ? -9.410 12.132 11.849 1.00 88.12 354 ARG A N 1
ATOM 2852 C CA . ARG A 1 354 ? -10.600 12.112 10.999 1.00 88.12 354 ARG A CA 1
ATOM 2853 C C . ARG A 1 354 ? -11.024 10.694 10.632 1.00 88.12 354 ARG A C 1
ATOM 2855 O O . ARG A 1 354 ? -12.217 10.428 10.665 1.00 88.12 354 ARG A O 1
ATOM 2862 N N . PHE A 1 355 ? -10.071 9.815 10.324 1.00 94.56 355 PHE A N 1
ATOM 2863 C CA . PHE A 1 355 ? -10.311 8.392 10.087 1.00 94.56 355 PHE A CA 1
ATOM 2864 C C . PHE A 1 355 ? -11.042 7.755 11.273 1.00 94.56 355 PHE A C 1
ATOM 2866 O O . PHE A 1 355 ? -12.159 7.276 11.114 1.00 94.56 355 PHE A O 1
ATOM 2873 N N . SER A 1 356 ? -10.457 7.858 12.469 1.00 94.38 356 SER A N 1
ATOM 2874 C CA . SER A 1 356 ? -11.002 7.255 13.692 1.00 94.38 356 SER A CA 1
ATOM 2875 C C . SER A 1 356 ? -12.335 7.881 14.097 1.00 94.38 356 SER A C 1
ATOM 2877 O O . SER A 1 356 ? -13.280 7.173 14.426 1.00 94.38 356 SER A O 1
ATOM 2879 N N . GLU A 1 357 ? -12.445 9.214 14.028 1.00 90.50 357 GLU A N 1
ATOM 2880 C CA . GLU A 1 357 ? -13.692 9.917 14.332 1.00 90.50 357 GLU A CA 1
ATOM 2881 C C . GLU A 1 357 ? -14.820 9.442 13.422 1.00 90.50 357 GLU A C 1
ATOM 2883 O O . GLU A 1 357 ? -15.894 9.123 13.909 1.00 90.50 357 GLU A O 1
ATOM 2888 N N . VAL A 1 358 ? -14.595 9.416 12.108 1.00 90.81 358 VAL A N 1
ATOM 2889 C CA . VAL A 1 358 ? -15.629 9.040 11.142 1.00 90.81 358 VAL A CA 1
ATOM 2890 C C . VAL A 1 358 ? -15.990 7.567 11.291 1.00 90.81 358 VAL A C 1
ATOM 2892 O O . VAL A 1 358 ? -17.177 7.275 11.367 1.00 90.81 358 VAL A O 1
ATOM 2895 N N . LEU A 1 359 ? -14.996 6.675 11.383 1.00 95.12 359 LEU A N 1
ATOM 2896 C CA . LEU A 1 359 ? -15.205 5.232 11.517 1.00 95.12 359 LEU A CA 1
ATOM 2897 C C . LEU A 1 359 ? -16.045 4.887 12.752 1.00 95.12 359 LEU A C 1
ATOM 2899 O O . LEU A 1 359 ? -16.978 4.100 12.653 1.00 95.12 359 LEU A O 1
ATOM 2903 N N . MET A 1 360 ? -15.739 5.491 13.901 1.00 94.25 360 MET A N 1
ATOM 2904 C CA . MET A 1 360 ? -16.330 5.083 15.180 1.00 94.25 360 MET A CA 1
ATOM 2905 C C . MET A 1 360 ? -17.582 5.877 15.556 1.00 94.25 360 MET A C 1
ATOM 2907 O O . MET A 1 360 ? -18.455 5.379 16.266 1.00 94.25 360 MET A O 1
ATOM 2911 N N . ARG A 1 361 ? -17.706 7.127 15.098 1.00 90.25 361 ARG A N 1
ATOM 2912 C CA . ARG A 1 361 ? -18.832 7.986 15.476 1.00 90.25 361 ARG A CA 1
ATOM 2913 C C . ARG A 1 361 ? -20.136 7.430 14.916 1.00 90.25 361 ARG A C 1
ATOM 2915 O O . ARG A 1 361 ? -20.337 7.485 13.713 1.00 90.25 361 ARG A O 1
ATOM 2922 N N . ASN A 1 362 ? -21.055 7.055 15.804 1.00 91.06 362 ASN A N 1
ATOM 2923 C CA . ASN A 1 362 ? -22.363 6.451 15.501 1.00 91.06 362 ASN A CA 1
ATOM 2924 C C . ASN A 1 362 ? -22.306 4.999 15.002 1.00 91.06 362 ASN A C 1
ATOM 2926 O O . ASN A 1 362 ? -23.345 4.471 14.614 1.00 91.06 362 ASN A O 1
ATOM 2930 N N . MET A 1 363 ? -21.137 4.356 15.001 1.00 94.12 363 MET A N 1
ATOM 2931 C CA . MET A 1 363 ? -21.041 2.947 14.632 1.00 94.12 363 MET A CA 1
ATOM 2932 C C . MET A 1 363 ? -21.576 2.089 15.774 1.00 94.12 363 MET A C 1
ATOM 2934 O O . MET A 1 363 ? -21.023 2.170 16.864 1.00 94.12 363 MET A O 1
ATOM 2938 N N . LYS A 1 364 ? -22.633 1.305 15.531 1.00 94.94 364 LYS A N 1
ATOM 2939 C CA . LYS A 1 364 ? -23.242 0.387 16.503 1.00 94.94 364 LYS A CA 1
ATOM 2940 C C . LYS A 1 364 ? -23.130 -1.041 15.989 1.00 94.94 364 LYS A C 1
ATOM 2942 O O . LYS A 1 364 ? -23.930 -1.435 15.150 1.00 94.94 364 LYS A O 1
ATOM 2947 N N . ILE A 1 365 ? -22.132 -1.768 16.468 1.00 94.75 365 ILE A N 1
ATOM 2948 C CA . ILE A 1 365 ? -21.788 -3.117 16.006 1.00 94.75 365 ILE A CA 1
ATOM 2949 C C . ILE A 1 365 ? -21.238 -3.936 17.161 1.00 94.75 365 ILE A C 1
ATOM 2951 O O . ILE A 1 365 ? -20.744 -3.386 18.150 1.00 94.75 365 ILE A O 1
ATOM 2955 N N . CYS A 1 366 ? -21.264 -5.255 17.020 1.00 92.81 366 CYS A N 1
ATOM 2956 C CA . CYS A 1 366 ? -20.674 -6.101 18.034 1.00 92.81 366 CYS A CA 1
ATOM 2957 C C . CYS A 1 366 ? -19.151 -6.077 17.929 1.00 92.81 366 CYS A C 1
ATOM 2959 O O . CYS A 1 366 ? -18.458 -5.905 18.931 1.00 92.81 366 CYS A O 1
ATOM 2961 N N . GLU A 1 367 ? -18.628 -6.214 16.714 1.00 93.12 367 GLU A N 1
ATOM 2962 C CA . GLU A 1 367 ? -17.196 -6.354 16.491 1.00 93.12 367 GLU A CA 1
ATOM 2963 C C . GLU A 1 367 ? -16.689 -5.424 15.395 1.00 93.12 367 GLU A C 1
ATOM 2965 O O . GLU A 1 367 ? -17.220 -5.401 14.286 1.00 93.12 367 GLU A O 1
ATOM 2970 N N . LEU A 1 368 ? -15.610 -4.706 15.707 1.00 95.44 368 LEU A N 1
ATOM 2971 C CA . LEU A 1 368 ? -14.819 -3.946 14.752 1.00 95.44 368 LEU A CA 1
ATOM 2972 C C . LEU A 1 368 ? -13.397 -4.500 14.693 1.00 95.44 368 LEU A C 1
ATOM 2974 O O . LEU A 1 368 ? -12.647 -4.367 15.657 1.00 95.44 368 LEU A O 1
ATOM 2978 N N . MET A 1 369 ? -12.996 -5.035 13.547 1.00 95.38 369 MET A N 1
ATOM 2979 C CA . MET A 1 369 ? -11.602 -5.383 13.280 1.00 95.38 369 MET A CA 1
ATOM 2980 C C . MET A 1 369 ? -11.013 -4.394 12.279 1.00 95.38 369 MET A C 1
ATOM 2982 O O . MET A 1 369 ? -11.612 -4.132 11.238 1.00 95.38 369 MET A O 1
ATOM 2986 N N . VAL A 1 370 ? -9.839 -3.840 12.577 1.00 95.31 370 VAL A N 1
ATOM 2987 C CA . VAL A 1 370 ? -9.138 -2.904 11.693 1.00 95.31 370 VAL A CA 1
ATOM 2988 C C . VAL A 1 370 ? -7.729 -3.410 11.422 1.00 95.31 370 VAL A C 1
ATOM 2990 O O . VAL A 1 370 ? -6.927 -3.545 12.338 1.00 95.31 370 VAL A O 1
ATOM 2993 N N . LEU A 1 371 ? -7.413 -3.642 10.156 1.00 94.50 371 LEU A N 1
ATOM 2994 C CA . LEU A 1 371 ? -6.089 -4.015 9.685 1.00 94.50 371 LEU A CA 1
ATOM 2995 C C . LEU A 1 371 ? -5.485 -2.841 8.908 1.00 94.50 371 LEU A C 1
ATOM 2997 O O . LEU A 1 371 ? -6.076 -2.374 7.934 1.00 94.50 371 LEU A O 1
ATOM 3001 N N . ILE A 1 372 ? -4.333 -2.340 9.352 1.00 93.81 372 ILE A N 1
ATOM 3002 C CA . ILE A 1 372 ? -3.689 -1.151 8.783 1.00 93.81 372 ILE A CA 1
ATOM 3003 C C . ILE A 1 372 ? -2.283 -1.498 8.308 1.00 93.81 372 ILE A C 1
ATOM 3005 O O . ILE A 1 372 ? -1.370 -1.635 9.122 1.00 93.81 372 ILE A O 1
ATOM 3009 N N . ASP A 1 373 ? -2.095 -1.554 6.995 1.00 91.94 373 ASP A N 1
ATOM 3010 C CA . ASP A 1 373 ? -0.771 -1.547 6.395 1.00 91.94 373 ASP A CA 1
ATOM 3011 C C . ASP A 1 373 ? -0.415 -0.155 5.878 1.00 91.94 373 ASP A C 1
ATOM 3013 O O . ASP A 1 373 ? -0.984 0.344 4.901 1.00 91.94 373 ASP A O 1
ATOM 3017 N N . SER A 1 374 ? 0.491 0.502 6.599 1.00 91.19 374 SER A N 1
ATOM 3018 C CA . SER A 1 374 ? 0.961 1.840 6.278 1.00 91.19 374 SER A CA 1
ATOM 3019 C C . SER A 1 374 ? 2.225 2.170 7.054 1.00 91.19 374 SER A C 1
ATOM 3021 O O . SER A 1 374 ? 2.400 1.739 8.189 1.00 91.19 374 SER A O 1
ATOM 3023 N N . CYS A 1 375 ? 3.070 3.044 6.507 1.00 89.12 375 CYS A N 1
ATOM 3024 C CA . CYS A 1 375 ? 4.092 3.695 7.322 1.00 89.12 375 CYS A CA 1
ATOM 3025 C C . CYS A 1 375 ? 3.432 4.408 8.512 1.00 89.12 375 CYS A C 1
ATOM 3027 O O . CYS A 1 375 ? 2.396 5.062 8.357 1.00 89.12 375 CYS A O 1
ATOM 3029 N N . TYR A 1 376 ? 4.062 4.334 9.679 1.00 90.25 376 TYR A N 1
ATOM 3030 C CA . TYR A 1 376 ? 3.611 4.939 10.930 1.00 90.25 376 TYR A CA 1
ATOM 3031 C C . TYR A 1 376 ? 2.236 4.443 11.404 1.00 90.25 376 TYR A C 1
ATOM 3033 O O . TYR A 1 376 ? 1.495 5.196 12.047 1.00 90.25 376 TYR A O 1
ATOM 3041 N N . ALA A 1 377 ? 1.862 3.197 11.090 1.00 92.12 377 ALA A N 1
ATOM 3042 C CA . ALA A 1 377 ? 0.499 2.719 11.290 1.00 92.12 377 ALA A CA 1
ATOM 3043 C C . ALA A 1 377 ? 0.032 2.722 12.756 1.00 92.12 377 ALA A C 1
ATOM 3045 O O . ALA A 1 377 ? -1.134 3.029 13.027 1.00 92.12 377 ALA A O 1
ATOM 3046 N N . GLY A 1 378 ? 0.946 2.538 13.714 1.00 89.69 378 GLY A N 1
ATOM 3047 C CA . GLY A 1 378 ? 0.654 2.680 15.146 1.00 89.69 378 GLY A CA 1
ATOM 3048 C C . GLY A 1 378 ? 0.106 4.064 15.529 1.00 89.69 378 GLY A C 1
ATOM 3049 O O . GLY A 1 378 ? -0.637 4.217 16.497 1.00 89.69 378 GLY A O 1
ATOM 3050 N N . ALA A 1 379 ? 0.383 5.109 14.742 1.00 90.06 379 ALA A N 1
ATOM 3051 C CA . ALA A 1 379 ? -0.181 6.433 14.984 1.00 90.06 379 ALA A CA 1
ATOM 3052 C C . ALA A 1 379 ? -1.684 6.506 14.655 1.00 90.06 379 ALA A C 1
ATOM 3054 O O . ALA A 1 379 ? -2.406 7.338 15.215 1.00 90.06 379 ALA A O 1
ATOM 3055 N N . HIS A 1 380 ? -2.160 5.670 13.728 1.00 93.56 380 HIS A N 1
ATOM 3056 C CA . HIS A 1 380 ? -3.582 5.514 13.420 1.00 93.56 380 HIS A CA 1
ATOM 3057 C C . HIS A 1 380 ? -4.283 4.722 14.528 1.00 93.56 380 HIS A C 1
ATOM 3059 O O . HIS A 1 380 ? -5.318 5.162 15.029 1.00 93.56 380 HIS A O 1
ATOM 3065 N N . GLU A 1 381 ? -3.664 3.633 14.980 1.00 94.25 381 GLU A N 1
ATOM 3066 C CA . GLU A 1 381 ? -4.148 2.792 16.076 1.00 94.25 381 GLU A CA 1
ATOM 3067 C C . GLU A 1 381 ? -4.296 3.573 17.394 1.00 94.25 381 GLU A C 1
ATOM 3069 O O . GLU A 1 381 ? -5.379 3.585 17.980 1.00 94.25 381 GLU A O 1
ATOM 3074 N N . ASN A 1 382 ? -3.300 4.375 17.785 1.00 89.62 382 ASN A N 1
ATOM 3075 C CA . ASN A 1 382 ? -3.396 5.281 18.939 1.00 89.62 382 ASN A CA 1
ATOM 3076 C C . ASN A 1 382 ? -4.632 6.204 18.903 1.00 89.62 382 ASN A C 1
ATOM 3078 O O . ASN A 1 382 ? -5.192 6.557 19.946 1.00 89.62 382 ASN A O 1
ATOM 3082 N N . ARG A 1 383 ? -5.073 6.634 17.711 1.00 93.44 383 ARG A N 1
ATOM 3083 C CA . ARG A 1 383 ? -6.289 7.451 17.572 1.00 93.44 383 ARG A CA 1
ATOM 3084 C C . ARG A 1 383 ? -7.560 6.623 17.642 1.00 93.44 383 ARG A C 1
ATOM 3086 O O . ARG A 1 383 ? -8.522 7.116 18.226 1.00 93.44 383 ARG A O 1
ATOM 3093 N N . LEU A 1 384 ? -7.559 5.403 17.114 1.00 94.00 384 LEU A N 1
ATOM 3094 C CA . LEU A 1 384 ? -8.674 4.477 17.286 1.00 94.00 384 LEU A CA 1
ATOM 3095 C C . LEU A 1 384 ? -8.901 4.183 18.772 1.00 94.00 384 LEU A C 1
ATOM 3097 O O . LEU A 1 384 ? -10.025 4.342 19.230 1.00 94.00 384 LEU A O 1
ATOM 3101 N N . ARG A 1 385 ? -7.841 3.917 19.552 1.00 92.38 385 ARG A N 1
ATOM 3102 C CA . ARG A 1 385 ? -7.936 3.746 21.017 1.00 92.38 385 ARG A CA 1
ATOM 3103 C C . ARG A 1 385 ? -8.621 4.925 21.701 1.00 92.38 385 ARG A C 1
ATOM 3105 O O . ARG A 1 385 ? -9.591 4.755 22.428 1.00 92.38 385 ARG A O 1
ATOM 3112 N N . TYR A 1 386 ? -8.157 6.139 21.402 1.00 91.88 386 TYR A N 1
ATOM 3113 C CA . TYR A 1 386 ? -8.728 7.363 21.966 1.00 91.88 386 TYR A CA 1
ATOM 3114 C C . TYR A 1 386 ? -10.233 7.511 21.681 1.00 91.88 386 TYR A C 1
ATOM 3116 O O . TYR A 1 386 ? -10.982 7.999 22.527 1.00 91.88 386 TYR A O 1
ATOM 3124 N N . TYR A 1 387 ? -10.682 7.134 20.481 1.00 92.31 387 TYR A N 1
ATOM 3125 C CA . TYR A 1 387 ? -12.098 7.203 20.121 1.00 92.31 387 TYR A CA 1
ATOM 3126 C C . TYR A 1 387 ? -12.900 5.997 20.616 1.00 92.31 387 TYR A C 1
ATOM 3128 O O . TYR A 1 387 ? -14.085 6.168 20.896 1.00 92.31 387 TYR A O 1
ATOM 3136 N N . TYR A 1 388 ? -12.277 4.831 20.794 1.00 92.31 388 TYR A N 1
ATOM 3137 C CA . TYR A 1 388 ? -12.899 3.678 21.436 1.00 92.31 388 TYR A CA 1
ATOM 3138 C C . TYR A 1 388 ? -13.354 4.026 22.846 1.00 92.31 388 TYR A C 1
ATOM 3140 O O . TYR A 1 388 ? -14.533 3.883 23.136 1.00 92.31 388 TYR A O 1
ATOM 3148 N N . ASP A 1 389 ? -12.490 4.614 23.675 1.00 89.75 389 ASP A N 1
ATOM 3149 C CA . ASP A 1 389 ? -12.853 5.005 25.047 1.00 89.75 389 ASP A CA 1
ATOM 3150 C C . ASP A 1 389 ? -14.072 5.946 25.090 1.00 89.75 389 ASP A C 1
ATOM 3152 O O . ASP A 1 389 ? -14.856 5.943 26.038 1.00 89.75 389 ASP A O 1
ATOM 3156 N N . LYS A 1 390 ? -14.264 6.750 24.036 1.00 92.44 390 LYS A N 1
ATOM 3157 C CA . LYS A 1 390 ? -15.405 7.662 23.891 1.00 92.44 390 LYS A CA 1
ATOM 3158 C C . LYS A 1 390 ? -16.682 6.974 23.389 1.00 92.44 390 LYS A C 1
ATOM 3160 O O . LYS A 1 390 ? -17.772 7.500 23.607 1.00 92.44 390 LYS A O 1
ATOM 3165 N N . TYR A 1 391 ? -16.555 5.859 22.676 1.00 91.31 391 TYR A N 1
ATOM 3166 C CA . TYR A 1 391 ? -17.648 5.177 21.976 1.00 91.31 391 TYR A CA 1
ATOM 3167 C C . TYR A 1 391 ? -17.786 3.695 22.353 1.00 91.31 391 TYR A C 1
ATOM 3169 O O . TYR A 1 391 ? -18.463 2.962 21.637 1.00 91.31 391 TYR A O 1
ATOM 3177 N N . GLN A 1 392 ? -17.183 3.265 23.463 1.00 89.06 392 GLN A N 1
ATOM 3178 C CA . GLN A 1 392 ? -17.130 1.867 23.904 1.00 89.06 392 GLN A CA 1
ATOM 3179 C C . GLN A 1 392 ? -18.517 1.232 24.074 1.00 89.06 392 GLN A C 1
ATOM 3181 O O . GLN A 1 392 ? -18.675 0.039 23.855 1.00 89.06 392 GLN A O 1
ATOM 3186 N N . ASP A 1 393 ? -19.546 2.030 24.372 1.00 89.12 393 ASP A N 1
ATOM 3187 C CA . ASP A 1 393 ? -20.922 1.535 24.499 1.00 89.12 393 ASP A CA 1
ATOM 3188 C C . ASP A 1 393 ? -21.549 1.150 23.147 1.00 89.12 393 ASP A C 1
ATOM 3190 O O . ASP A 1 393 ? -22.569 0.467 23.107 1.00 89.12 393 ASP A O 1
ATOM 3194 N N . ASN A 1 394 ? -20.961 1.592 22.028 1.00 91.25 394 ASN A N 1
ATOM 3195 C CA . ASN A 1 394 ? -21.467 1.292 20.690 1.00 91.25 394 ASN A CA 1
ATOM 3196 C C . ASN A 1 394 ? -20.701 0.161 19.984 1.00 91.25 394 ASN A C 1
ATOM 3198 O O . ASN A 1 394 ? -21.208 -0.390 19.011 1.00 91.25 394 ASN A O 1
ATOM 3202 N N . ILE A 1 395 ? -19.483 -0.158 20.430 1.00 93.38 395 ILE A N 1
ATOM 3203 C CA . ILE A 1 395 ? -18.628 -1.187 19.827 1.00 93.38 395 ILE A CA 1
ATOM 3204 C C . ILE A 1 395 ? -18.211 -2.133 20.944 1.00 93.38 395 ILE A C 1
ATOM 3206 O O . ILE A 1 395 ? -17.346 -1.794 21.747 1.00 93.38 395 ILE A O 1
ATOM 3210 N N . LYS A 1 396 ? -18.827 -3.317 21.000 1.00 89.38 396 LYS A N 1
ATOM 3211 C CA . LYS A 1 396 ? -18.613 -4.259 22.109 1.00 89.38 396 LYS A CA 1
ATOM 3212 C C . LYS A 1 396 ? -17.184 -4.806 22.143 1.00 89.38 396 LYS A C 1
ATOM 3214 O O . LYS A 1 396 ? -16.614 -4.992 23.221 1.00 89.38 396 LYS A O 1
ATOM 3219 N N . ARG A 1 397 ? -16.624 -5.082 20.965 1.00 90.62 397 ARG A N 1
ATOM 3220 C CA . ARG A 1 397 ? -15.270 -5.596 20.774 1.00 90.62 397 ARG A CA 1
ATOM 3221 C C . ARG A 1 397 ? -14.574 -4.849 19.653 1.00 90.62 397 ARG A C 1
ATOM 3223 O O . ARG A 1 397 ? -15.140 -4.659 18.578 1.00 90.62 397 ARG A O 1
ATOM 3230 N N . MET A 1 398 ? -13.328 -4.461 19.898 1.00 93.50 398 MET A N 1
ATOM 3231 C CA . MET A 1 398 ? -12.472 -3.889 18.874 1.00 93.50 398 MET A CA 1
ATOM 3232 C C . MET A 1 398 ? -11.109 -4.561 18.866 1.00 93.50 398 MET A C 1
ATOM 3234 O O . MET A 1 398 ? -10.489 -4.763 19.913 1.00 93.50 398 MET A O 1
ATOM 3238 N N . GLU A 1 399 ? -10.641 -4.858 17.664 1.00 91.88 399 GLU A N 1
ATOM 3239 C CA . GLU A 1 399 ? -9.300 -5.344 17.410 1.00 91.88 399 GLU A CA 1
ATOM 3240 C C . GLU A 1 399 ? -8.637 -4.510 16.321 1.00 91.88 399 GLU A C 1
ATOM 3242 O O . GLU A 1 399 ? -9.249 -4.175 15.307 1.00 91.88 399 GLU A O 1
ATOM 3247 N N . VAL A 1 400 ? -7.381 -4.141 16.546 1.00 91.25 400 VAL A N 1
ATOM 3248 C CA . VAL A 1 400 ? -6.577 -3.405 15.578 1.00 91.25 400 VAL A CA 1
ATOM 3249 C C . VAL A 1 400 ? -5.254 -4.121 15.403 1.00 91.25 400 VAL A C 1
ATOM 3251 O O . VAL A 1 400 ? -4.534 -4.328 16.377 1.00 91.25 400 VAL A O 1
ATOM 3254 N N . ALA A 1 401 ? -4.934 -4.454 14.159 1.00 88.75 401 ALA A N 1
ATOM 3255 C CA . ALA A 1 401 ? -3.643 -4.972 13.750 1.00 88.75 401 ALA A CA 1
ATOM 3256 C C . ALA A 1 401 ? -2.979 -3.970 12.800 1.00 88.75 401 ALA A C 1
ATOM 3258 O O . ALA A 1 401 ? -3.634 -3.420 11.911 1.00 88.75 401 ALA A O 1
ATOM 3259 N N . HIS A 1 402 ? -1.688 -3.700 12.982 1.00 90.62 402 HIS A N 1
ATOM 3260 C CA . HIS A 1 402 ? -0.974 -2.749 12.132 1.00 90.62 402 HIS A CA 1
ATOM 3261 C C . HIS A 1 402 ? 0.472 -3.166 11.823 1.00 90.62 402 HIS A C 1
ATOM 3263 O O . HIS A 1 402 ? 1.112 -3.834 12.641 1.00 90.62 402 HIS A O 1
ATOM 3269 N N . SER A 1 403 ? 0.976 -2.758 10.650 1.00 86.19 403 SER A N 1
ATOM 3270 C CA . SER A 1 403 ? 2.266 -3.237 10.129 1.00 86.19 403 SER A CA 1
ATOM 3271 C C . SER A 1 403 ? 3.487 -2.599 10.780 1.00 86.19 403 SER A C 1
ATOM 3273 O O . SER A 1 403 ? 4.529 -3.231 10.874 1.00 86.19 403 SER A O 1
ATOM 3275 N N . THR A 1 404 ? 3.367 -1.371 11.290 1.00 83.44 404 THR A N 1
ATOM 3276 C CA . THR A 1 404 ? 4.494 -0.623 11.876 1.00 83.44 404 THR A CA 1
ATOM 3277 C C . THR A 1 404 ? 4.058 0.117 13.130 1.00 83.44 404 THR A C 1
ATOM 3279 O O . THR A 1 404 ? 2.889 0.478 13.260 1.00 83.44 404 THR A O 1
ATOM 3282 N N . ASN A 1 405 ? 4.972 0.438 14.047 1.00 85.94 405 ASN A N 1
ATOM 3283 C CA . ASN A 1 405 ? 4.647 1.365 15.140 1.00 85.94 405 ASN A CA 1
ATOM 3284 C C . ASN A 1 405 ? 4.491 2.817 14.623 1.00 85.94 405 ASN A C 1
ATOM 3286 O O . ASN A 1 405 ? 4.549 3.082 13.425 1.00 85.94 405 ASN A O 1
ATOM 3290 N N . ASP A 1 406 ? 4.268 3.780 15.517 1.00 85.44 406 ASP A N 1
ATOM 3291 C CA . ASP A 1 406 ? 4.050 5.197 15.178 1.00 85.44 406 ASP A CA 1
ATOM 3292 C C . ASP A 1 406 ? 5.321 5.986 14.802 1.00 85.44 406 ASP A C 1
ATOM 3294 O O . ASP A 1 406 ? 5.234 7.170 14.468 1.00 85.44 406 ASP A O 1
ATOM 3298 N N . GLU A 1 407 ? 6.492 5.352 14.836 1.00 83.31 407 GLU A N 1
ATOM 3299 C CA . GLU A 1 407 ? 7.792 5.951 14.511 1.00 83.31 407 GLU A CA 1
ATOM 3300 C C . GLU A 1 407 ? 8.510 5.269 13.337 1.00 83.31 407 GLU A C 1
ATOM 3302 O O . GLU A 1 407 ? 9.546 5.767 12.894 1.00 83.31 407 GLU A O 1
ATOM 3307 N N . THR A 1 408 ? 7.950 4.184 12.805 1.00 81.69 408 THR A N 1
ATOM 3308 C CA . THR A 1 408 ? 8.582 3.309 11.805 1.00 81.69 408 THR A CA 1
ATOM 3309 C C . THR A 1 408 ? 7.805 3.294 10.493 1.00 81.69 408 THR A C 1
ATOM 3311 O O . THR A 1 408 ? 6.629 3.652 10.452 1.00 81.69 408 THR A O 1
ATOM 3314 N N . ILE A 1 409 ? 8.485 2.951 9.400 1.00 80.12 409 ILE A N 1
ATOM 3315 C CA . ILE A 1 409 ? 7.916 2.896 8.046 1.00 80.12 409 ILE A CA 1
ATOM 3316 C C . ILE A 1 409 ? 7.599 1.451 7.660 1.00 80.12 409 ILE A C 1
ATOM 3318 O O . ILE A 1 409 ? 8.230 0.543 8.186 1.00 80.12 409 ILE A O 1
ATOM 3322 N N . SER A 1 410 ? 6.610 1.264 6.779 1.00 78.69 410 SER A N 1
ATOM 3323 C CA . SER A 1 410 ? 6.224 -0.055 6.257 1.00 78.69 410 SER A CA 1
ATOM 3324 C C . SER A 1 410 ? 6.962 -0.270 4.946 1.00 78.69 410 SER A C 1
ATOM 3326 O O . SER A 1 410 ? 7.218 0.708 4.230 1.00 78.69 410 SER A O 1
ATOM 3328 N N . TYR A 1 411 ? 7.283 -1.517 4.624 1.00 72.19 411 TYR A N 1
ATOM 3329 C CA . TYR A 1 411 ? 7.894 -1.878 3.355 1.00 72.19 411 TYR A CA 1
ATOM 3330 C C . TYR A 1 411 ? 6.969 -2.812 2.571 1.00 72.19 411 TYR A C 1
ATOM 3332 O O . TYR A 1 411 ? 6.142 -3.536 3.122 1.00 72.19 411 TYR A O 1
ATOM 3340 N N . GLY A 1 412 ? 7.058 -2.722 1.246 1.00 65.19 412 GLY A N 1
ATOM 3341 C CA . GLY A 1 412 ? 6.402 -3.670 0.359 1.00 65.19 412 GLY A CA 1
ATOM 3342 C C . GLY A 1 412 ? 7.364 -4.810 0.063 1.00 65.19 412 GLY A C 1
ATOM 3343 O O . GLY A 1 412 ? 8.462 -4.550 -0.422 1.00 65.19 412 GLY A O 1
ATOM 3344 N N . ALA A 1 413 ? 6.943 -6.049 0.306 1.00 61.22 413 ALA A N 1
ATOM 3345 C CA . ALA A 1 413 ? 7.644 -7.237 -0.166 1.00 61.22 413 ALA A CA 1
ATOM 3346 C C . ALA A 1 413 ? 6.761 -7.990 -1.175 1.00 61.22 413 ALA A C 1
ATOM 3348 O O . ALA A 1 413 ? 5.572 -8.214 -0.943 1.00 61.22 413 ALA A O 1
ATOM 3349 N N . ASP A 1 414 ? 7.323 -8.392 -2.315 1.00 54.53 414 ASP A N 1
ATOM 3350 C CA . ASP A 1 414 ? 6.641 -9.326 -3.215 1.00 54.53 414 ASP A CA 1
ATOM 3351 C C . ASP A 1 414 ? 7.016 -10.761 -2.827 1.00 54.53 414 ASP A C 1
ATOM 3353 O O . ASP A 1 414 ? 8.058 -11.285 -3.225 1.00 54.53 414 ASP A O 1
ATOM 3357 N N . TYR A 1 415 ? 6.168 -11.408 -2.025 1.00 49.31 415 TYR A N 1
ATOM 3358 C CA . TYR A 1 415 ? 6.414 -12.771 -1.552 1.00 49.31 415 TYR A CA 1
ATOM 3359 C C . TYR A 1 415 ? 6.146 -13.850 -2.605 1.00 49.31 415 TYR A C 1
ATOM 3361 O O . TYR A 1 415 ? 6.432 -15.020 -2.352 1.00 49.31 415 TYR A O 1
ATOM 3369 N N . ARG A 1 416 ? 5.662 -13.493 -3.802 1.00 44.53 416 ARG A N 1
ATOM 3370 C CA . ARG A 1 416 ? 5.489 -14.453 -4.905 1.00 44.53 416 ARG A CA 1
ATOM 3371 C C . ARG A 1 416 ? 6.826 -14.883 -5.511 1.00 44.53 416 ARG A C 1
ATOM 3373 O O . ARG A 1 416 ? 6.877 -15.878 -6.229 1.00 44.53 416 ARG A O 1
ATOM 3380 N N . ASN A 1 417 ? 7.916 -14.175 -5.199 1.00 44.28 417 ASN A N 1
ATOM 3381 C CA . ASN A 1 417 ? 9.272 -14.545 -5.594 1.00 44.28 417 ASN A CA 1
ATOM 3382 C C . ASN A 1 417 ? 10.231 -14.560 -4.382 1.00 44.28 417 ASN A C 1
ATOM 3384 O O . ASN A 1 417 ? 11.122 -13.714 -4.284 1.00 44.28 417 ASN A O 1
ATOM 3388 N N . PRO A 1 418 ? 10.101 -15.541 -3.465 1.00 40.47 418 PRO A N 1
ATOM 3389 C CA . PRO A 1 418 ? 10.917 -15.621 -2.246 1.00 40.47 418 PRO A CA 1
ATOM 3390 C C . PRO A 1 418 ? 12.410 -15.867 -2.527 1.00 40.47 418 PRO A C 1
ATOM 3392 O O . PRO A 1 418 ? 13.245 -15.788 -1.630 1.00 40.47 418 PRO A O 1
ATOM 3395 N N . SER A 1 419 ? 12.757 -16.184 -3.774 1.00 41.66 419 SER A N 1
ATOM 3396 C CA . SER A 1 419 ? 14.120 -16.405 -4.243 1.00 41.66 419 SER A CA 1
ATOM 3397 C C . SER A 1 419 ? 14.828 -15.163 -4.781 1.00 41.66 419 SER A C 1
ATOM 3399 O O . SER A 1 419 ? 15.998 -15.272 -5.146 1.00 41.66 419 SER A O 1
ATOM 3401 N N . ASN A 1 420 ? 14.158 -14.008 -4.844 1.00 44.97 420 ASN A N 1
ATOM 3402 C CA . ASN A 1 420 ? 14.775 -12.745 -5.233 1.00 44.97 420 ASN A CA 1
ATOM 3403 C C . ASN A 1 420 ? 15.143 -11.925 -3.979 1.00 44.97 420 ASN A C 1
ATOM 3405 O O . ASN A 1 420 ? 14.314 -11.151 -3.494 1.00 44.97 420 ASN A O 1
ATOM 3409 N N . PRO A 1 421 ? 16.371 -12.062 -3.438 1.00 40.25 421 PRO A N 1
ATOM 3410 C CA . PRO A 1 421 ? 16.800 -11.296 -2.274 1.00 40.25 421 PRO A CA 1
ATOM 3411 C C . PRO A 1 421 ? 16.740 -9.782 -2.514 1.00 40.25 421 PRO A C 1
ATOM 3413 O O . PRO A 1 421 ? 16.464 -9.066 -1.558 1.00 40.25 421 PRO A O 1
ATOM 3416 N N . ALA A 1 422 ? 16.863 -9.301 -3.759 1.00 39.78 422 ALA A N 1
ATOM 3417 C CA . ALA A 1 422 ? 16.825 -7.879 -4.110 1.00 39.78 422 ALA A CA 1
ATOM 3418 C C . ALA A 1 422 ? 15.456 -7.202 -3.908 1.00 39.78 422 ALA A C 1
ATOM 3420 O O . ALA A 1 422 ? 15.413 -6.024 -3.567 1.00 39.78 422 ALA A O 1
ATOM 3421 N N . LEU A 1 423 ? 14.345 -7.947 -3.968 1.00 40.16 423 LEU A N 1
ATOM 3422 C CA . LEU A 1 423 ? 13.020 -7.435 -3.574 1.00 40.16 423 LEU A CA 1
ATOM 3423 C C . LEU A 1 423 ? 12.815 -7.400 -2.047 1.00 40.16 423 LEU A C 1
ATOM 3425 O O . LEU A 1 423 ? 11.830 -6.849 -1.566 1.00 40.16 423 LEU A O 1
ATOM 3429 N N . SER A 1 424 ? 13.764 -7.951 -1.285 1.00 36.31 424 SER A N 1
ATOM 3430 C CA . SER A 1 424 ? 13.818 -7.920 0.181 1.00 36.31 424 SER A CA 1
ATOM 3431 C C . SER A 1 424 ? 15.076 -7.229 0.720 1.00 36.31 424 SER A C 1
ATOM 3433 O O . SER A 1 424 ? 15.321 -7.291 1.918 1.00 36.31 424 SER A O 1
ATOM 3435 N N . THR A 1 425 ? 15.899 -6.600 -0.130 1.00 34.06 425 THR A N 1
ATOM 3436 C CA . THR A 1 425 ? 17.148 -5.927 0.263 1.00 34.06 425 THR A CA 1
ATOM 3437 C C . THR A 1 425 ? 17.225 -4.539 -0.347 1.00 34.06 425 THR A C 1
ATOM 3439 O O . THR A 1 425 ? 17.304 -4.396 -1.562 1.00 34.06 425 THR A O 1
ATOM 3442 N N . ARG A 1 426 ? 17.297 -3.503 0.494 1.00 36.91 426 ARG A N 1
ATOM 3443 C CA . ARG A 1 426 ? 17.808 -2.195 0.079 1.00 36.91 426 ARG A CA 1
ATOM 3444 C C . ARG A 1 426 ? 19.298 -2.122 0.409 1.00 36.91 426 ARG A C 1
ATOM 3446 O O . ARG A 1 426 ? 19.698 -2.503 1.509 1.00 36.91 426 ARG A O 1
ATOM 3453 N N . MET A 1 427 ? 20.101 -1.596 -0.518 1.00 32.62 427 MET A N 1
ATOM 3454 C CA . MET A 1 427 ? 21.476 -1.174 -0.238 1.00 32.62 427 MET A CA 1
ATOM 3455 C C . MET A 1 427 ? 21.483 -0.102 0.861 1.00 32.62 427 MET A C 1
ATOM 3457 O O . MET A 1 427 ? 20.830 0.936 0.733 1.00 32.62 427 MET A O 1
ATOM 3461 N N . ASP A 1 428 ? 22.261 -0.331 1.919 1.00 34.34 428 ASP A N 1
ATOM 3462 C CA . ASP A 1 428 ? 22.630 0.701 2.891 1.00 34.34 428 ASP A CA 1
ATOM 3463 C C . ASP A 1 428 ? 23.614 1.683 2.223 1.00 34.34 428 ASP A C 1
ATOM 3465 O O . ASP A 1 428 ? 24.833 1.470 2.187 1.00 34.34 428 ASP A O 1
ATOM 3469 N N . LEU A 1 429 ? 23.068 2.745 1.623 1.00 34.75 429 LEU A N 1
ATOM 3470 C CA . LEU A 1 429 ? 23.838 3.790 0.939 1.00 34.75 429 LEU A CA 1
ATOM 3471 C C . LEU A 1 429 ? 24.700 4.622 1.907 1.00 34.75 429 LEU A C 1
ATOM 3473 O O . LEU A 1 429 ? 25.652 5.263 1.463 1.00 34.75 429 LEU A O 1
ATOM 3477 N N . ASP A 1 430 ? 24.438 4.561 3.217 1.00 33.47 430 ASP A N 1
ATOM 3478 C CA . ASP A 1 430 ? 25.224 5.270 4.231 1.00 33.47 430 ASP A CA 1
ATOM 3479 C C . ASP A 1 430 ? 26.469 4.466 4.677 1.00 33.47 430 ASP A C 1
ATOM 3481 O O . ASP A 1 430 ? 27.384 5.035 5.281 1.00 33.47 430 ASP A O 1
ATOM 3485 N N . GLN A 1 431 ? 26.561 3.167 4.340 1.00 33.44 431 GLN A N 1
ATOM 3486 C CA . GLN A 1 431 ? 27.686 2.281 4.703 1.00 33.44 431 GLN A CA 1
ATOM 3487 C C . GLN A 1 431 ? 28.420 1.622 3.522 1.00 33.44 431 GLN A C 1
ATOM 3489 O O . GLN A 1 431 ? 29.186 0.673 3.711 1.00 33.44 431 GLN A O 1
ATOM 3494 N N . GLY A 1 432 ? 28.269 2.152 2.308 1.00 28.94 432 GLY A N 1
ATOM 3495 C CA . GLY A 1 432 ? 29.095 1.747 1.166 1.00 28.94 432 GLY A CA 1
ATOM 3496 C C . GLY A 1 432 ? 28.675 0.433 0.504 1.00 28.94 432 GLY A C 1
ATOM 3497 O O . GLY A 1 432 ? 29.542 -0.388 0.211 1.00 28.94 432 GLY A O 1
ATOM 3498 N N . ALA A 1 433 ? 27.371 0.264 0.251 1.00 32.09 433 ALA A N 1
ATOM 3499 C CA . ALA A 1 433 ? 26.813 -0.742 -0.662 1.00 32.09 433 ALA A CA 1
ATOM 3500 C C . ALA A 1 433 ? 27.305 -2.179 -0.403 1.00 32.09 433 ALA A C 1
ATOM 3502 O O . ALA A 1 433 ? 27.799 -2.862 -1.297 1.00 32.09 433 ALA A O 1
ATOM 3503 N N . LYS A 1 434 ? 27.183 -2.652 0.841 1.00 35.91 434 LYS A N 1
ATOM 3504 C CA . LYS A 1 434 ? 27.303 -4.085 1.132 1.00 35.91 434 LYS A CA 1
ATOM 3505 C C . LYS A 1 434 ? 25.920 -4.711 1.181 1.00 35.91 434 LYS A C 1
ATOM 3507 O O . LYS A 1 434 ? 25.098 -4.318 2.004 1.00 35.91 434 LYS A O 1
ATOM 3512 N N . GLU A 1 435 ? 25.698 -5.704 0.329 1.00 34.72 435 GLU A N 1
ATOM 3513 C CA . GLU A 1 435 ? 24.548 -6.595 0.424 1.00 34.72 435 GLU A CA 1
ATOM 3514 C C . GLU A 1 435 ? 24.630 -7.385 1.734 1.00 34.72 435 GLU A C 1
ATOM 3516 O O . GLU A 1 435 ? 25.521 -8.208 1.956 1.00 34.72 435 GLU A O 1
ATOM 3521 N N . THR A 1 436 ? 23.696 -7.121 2.634 1.00 33.62 436 THR A N 1
ATOM 3522 C CA . THR A 1 436 ? 23.421 -7.975 3.787 1.00 33.62 436 THR A CA 1
ATOM 3523 C C . THR A 1 436 ? 21.941 -8.303 3.761 1.00 33.62 436 THR A C 1
ATOM 3525 O O . THR A 1 436 ? 21.136 -7.394 3.570 1.00 33.62 436 THR A O 1
ATOM 3528 N N . ALA A 1 437 ? 21.584 -9.577 3.973 1.00 35.66 437 ALA A N 1
ATOM 3529 C CA . ALA A 1 437 ? 20.208 -9.978 4.264 1.00 35.66 437 ALA A CA 1
ATOM 3530 C C . ALA A 1 437 ? 19.627 -9.000 5.293 1.00 35.66 437 ALA A C 1
ATOM 3532 O O . ALA A 1 437 ? 20.295 -8.755 6.306 1.00 35.66 437 ALA A O 1
ATOM 3533 N N . ILE A 1 438 ? 18.463 -8.395 5.013 1.00 41.41 438 ILE A N 1
ATOM 3534 C CA . ILE A 1 438 ? 17.901 -7.369 5.893 1.00 41.41 438 ILE A CA 1
ATOM 3535 C C . ILE A 1 438 ? 17.681 -7.996 7.267 1.00 41.41 438 ILE A C 1
ATOM 3537 O O . ILE A 1 438 ? 16.742 -8.743 7.526 1.00 41.41 438 ILE A O 1
ATOM 3541 N N . LYS A 1 439 ? 18.586 -7.653 8.176 1.00 40.56 439 LYS A N 1
ATOM 3542 C CA . LYS A 1 439 ? 18.235 -7.458 9.564 1.00 40.56 439 LYS A CA 1
ATOM 3543 C C . LYS A 1 439 ? 17.290 -6.270 9.528 1.00 40.56 439 LYS A C 1
ATOM 3545 O O . LYS A 1 439 ? 17.731 -5.208 9.092 1.00 40.56 439 LYS A O 1
ATOM 3550 N N . ASP A 1 440 ? 16.028 -6.492 9.888 1.00 42.31 440 ASP A N 1
ATOM 3551 C CA . ASP A 1 440 ? 15.026 -5.445 10.092 1.00 42.31 440 ASP A CA 1
ATOM 3552 C C . ASP A 1 440 ? 15.726 -4.145 10.529 1.00 42.31 440 ASP A C 1
ATOM 3554 O O . ASP A 1 440 ? 16.463 -4.148 11.523 1.00 42.31 440 ASP A O 1
ATOM 3558 N N . LEU A 1 441 ? 15.607 -3.081 9.718 1.00 40.09 441 LEU A N 1
ATOM 3559 C CA . LEU A 1 441 ? 16.312 -1.811 9.949 1.00 40.09 441 LEU A CA 1
ATOM 3560 C C . LEU A 1 441 ? 15.875 -1.158 11.266 1.00 40.09 441 LEU A C 1
ATOM 3562 O O . LEU A 1 441 ? 16.592 -0.314 11.807 1.00 40.09 441 LEU A O 1
ATOM 3566 N N . ASN A 1 442 ? 14.751 -1.602 11.822 1.00 41.50 442 ASN A N 1
ATOM 3567 C CA . ASN A 1 442 ? 14.363 -1.370 13.194 1.00 41.50 442 ASN A CA 1
ATOM 3568 C C . ASN A 1 442 ? 14.253 -2.714 13.916 1.00 41.50 442 ASN A C 1
ATOM 3570 O O . ASN A 1 442 ? 13.159 -3.116 14.271 1.00 41.50 442 ASN A O 1
ATOM 3574 N N . PRO A 1 443 ? 15.359 -3.360 14.317 1.00 43.28 443 PRO A N 1
ATOM 3575 C CA . PRO A 1 443 ? 15.306 -4.683 14.953 1.00 43.28 443 PRO A CA 1
ATOM 3576 C C . PRO A 1 443 ? 14.649 -4.680 16.355 1.00 43.28 443 PRO A C 1
ATOM 3578 O O . PRO A 1 443 ? 14.678 -5.686 17.061 1.00 43.28 443 PRO A O 1
ATOM 3581 N N . ASN A 1 444 ? 14.145 -3.520 16.791 1.00 43.88 444 ASN A N 1
ATOM 3582 C CA . ASN A 1 444 ? 13.366 -3.301 18.007 1.00 43.88 444 ASN A CA 1
ATOM 3583 C C . ASN A 1 444 ? 11.908 -2.912 17.710 1.00 43.88 444 ASN A C 1
ATOM 3585 O O . ASN A 1 444 ? 11.130 -2.729 18.649 1.00 43.88 444 ASN A O 1
ATOM 3589 N N . ASP A 1 445 ? 11.560 -2.676 16.447 1.00 40.81 445 ASP A N 1
ATOM 3590 C CA . ASP A 1 445 ? 10.173 -2.703 16.049 1.00 40.81 445 ASP A CA 1
ATOM 3591 C C . ASP A 1 445 ? 9.759 -4.169 15.944 1.00 40.81 445 ASP A C 1
ATOM 3593 O O . ASP A 1 445 ? 10.568 -5.078 15.777 1.00 40.81 445 ASP A O 1
ATOM 3597 N N . HIS A 1 446 ? 8.512 -4.411 16.294 1.00 39.62 446 HIS A N 1
ATOM 3598 C CA . HIS A 1 446 ? 7.962 -5.745 16.296 1.00 39.62 446 HIS A CA 1
ATOM 3599 C C . HIS A 1 446 ? 7.057 -5.928 15.087 1.00 39.62 446 HIS A C 1
ATOM 3601 O O . HIS A 1 446 ? 6.554 -7.021 14.936 1.00 39.62 446 HIS A O 1
ATOM 3607 N N . GLY A 1 447 ? 6.852 -4.919 14.234 1.00 36.78 447 GLY A N 1
ATOM 3608 C CA . GLY A 1 447 ? 5.772 -4.900 13.254 1.00 36.78 447 GLY A CA 1
ATOM 3609 C C . GLY A 1 447 ? 6.008 -5.869 12.099 1.00 36.78 447 GLY A C 1
ATOM 3610 O O . GLY A 1 447 ? 7.082 -5.906 11.516 1.00 36.78 447 GLY A O 1
ATOM 3611 N N . GLY A 1 448 ? 5.010 -6.692 11.779 1.00 43.28 448 GLY A N 1
ATOM 3612 C CA . GLY A 1 448 ? 5.015 -7.488 10.552 1.00 43.28 448 GLY A CA 1
ATOM 3613 C C . GLY A 1 448 ? 4.393 -6.704 9.408 1.00 43.28 448 GLY A C 1
ATOM 3614 O O . GLY A 1 448 ? 3.251 -6.267 9.523 1.00 43.28 448 GLY A O 1
ATOM 3615 N N . GLU A 1 449 ? 5.121 -6.547 8.309 1.00 54.09 449 GLU A N 1
ATOM 3616 C CA . GLU A 1 449 ? 4.583 -6.033 7.049 1.00 54.09 449 GLU A CA 1
ATOM 3617 C C . GLU A 1 449 ? 3.450 -6.937 6.549 1.00 54.09 449 GLU A C 1
ATOM 3619 O O . GLU A 1 449 ? 3.578 -8.164 6.538 1.00 54.09 449 GLU A O 1
ATOM 3624 N N . PHE A 1 450 ? 2.329 -6.346 6.129 1.00 53.44 450 PHE A N 1
ATOM 3625 C CA . PHE A 1 450 ? 1.182 -7.089 5.605 1.00 53.44 450 PHE A CA 1
ATOM 3626 C C . PHE A 1 450 ? 1.235 -7.162 4.080 1.00 53.44 450 PHE A C 1
ATOM 3628 O O . PHE A 1 450 ? 0.243 -6.929 3.393 1.00 53.44 450 PHE A O 1
ATOM 3635 N N . SER A 1 451 ? 2.396 -7.482 3.521 1.00 50.06 451 SER A N 1
ATOM 3636 C CA . SER A 1 451 ? 2.492 -7.700 2.084 1.00 50.06 451 SER A CA 1
ATOM 3637 C C . SER A 1 451 ? 1.983 -9.100 1.698 1.00 50.06 451 SER A C 1
ATOM 3639 O O . SER A 1 451 ? 1.928 -10.000 2.537 1.00 50.06 451 SER A O 1
ATOM 3641 N N . SER A 1 452 ? 1.515 -9.230 0.447 1.00 41.56 452 SER A N 1
ATOM 3642 C CA . SER A 1 452 ? 0.858 -10.383 -0.226 1.00 41.56 452 SER A CA 1
ATOM 3643 C C . SER A 1 452 ? 0.727 -11.708 0.557 1.00 41.56 452 SER A C 1
ATOM 3645 O O . SER A 1 452 ? -0.384 -12.157 0.836 1.00 41.56 452 SER A O 1
ATOM 3647 N N . GLY A 1 453 ? 1.834 -12.312 0.992 1.00 39.94 453 GLY A N 1
ATOM 3648 C CA . GLY A 1 453 ? 1.853 -13.554 1.775 1.00 39.94 453 GLY A CA 1
ATOM 3649 C C . GLY A 1 453 ? 1.089 -13.528 3.113 1.00 39.94 453 GLY A C 1
ATOM 3650 O O . GLY A 1 453 ? 0.619 -14.571 3.568 1.00 39.94 453 GLY A O 1
ATOM 3651 N N . PHE A 1 454 ? 0.900 -12.373 3.762 1.00 51.50 454 PHE A N 1
ATOM 3652 C CA . PHE A 1 454 ? 0.045 -12.278 4.956 1.00 51.50 454 PHE A CA 1
ATOM 3653 C C . PHE A 1 454 ? -1.447 -12.400 4.607 1.00 51.50 454 PHE A C 1
ATOM 3655 O O . PHE A 1 454 ? -2.207 -13.029 5.342 1.00 51.50 454 PHE A O 1
ATOM 3662 N N . ILE A 1 455 ? -1.862 -11.847 3.466 1.00 52.38 455 ILE A N 1
ATOM 3663 C CA . ILE A 1 455 ? -3.259 -11.838 3.011 1.00 52.38 455 ILE A CA 1
ATOM 3664 C C . ILE A 1 455 ? -3.692 -13.240 2.562 1.00 52.38 455 ILE A C 1
ATOM 3666 O O . ILE A 1 455 ? -4.782 -13.688 2.920 1.00 52.38 455 ILE A O 1
ATOM 3670 N N . GLU A 1 456 ? -2.813 -13.969 1.870 1.00 43.84 456 GLU A N 1
ATOM 3671 C CA . GLU A 1 456 ? -3.037 -15.377 1.509 1.00 43.84 456 GLU A CA 1
ATOM 3672 C C . GLU A 1 456 ? -3.220 -16.268 2.752 1.00 43.84 456 GLU A C 1
ATOM 3674 O O . GLU A 1 456 ? -4.082 -17.146 2.771 1.00 43.84 456 GLU A O 1
ATOM 3679 N N . ASN A 1 457 ? -2.476 -15.998 3.832 1.00 43.97 457 ASN A N 1
ATOM 3680 C CA . ASN A 1 457 ? -2.619 -16.715 5.103 1.00 43.97 457 ASN A CA 1
ATOM 3681 C C . ASN A 1 457 ? -3.898 -16.334 5.869 1.00 43.97 457 ASN A C 1
ATOM 3683 O O . ASN A 1 457 ? -4.517 -17.190 6.505 1.00 43.97 457 ASN A O 1
ATOM 3687 N N . ILE A 1 458 ? -4.326 -15.070 5.785 1.00 53.00 458 ILE A N 1
ATOM 3688 C CA . ILE A 1 458 ? -5.576 -14.594 6.383 1.00 53.00 458 ILE A CA 1
ATOM 3689 C C . ILE A 1 458 ? -6.799 -15.298 5.774 1.00 53.00 458 ILE A C 1
ATOM 3691 O O . ILE A 1 458 ? -7.717 -15.664 6.515 1.00 53.00 458 ILE A O 1
ATOM 3695 N N . GLY A 1 459 ? -6.822 -15.505 4.451 1.00 41.66 459 GLY A N 1
ATOM 3696 C CA . GLY A 1 459 ? -7.954 -16.111 3.734 1.00 41.66 459 GLY A CA 1
ATOM 3697 C C . GLY A 1 459 ? -8.363 -17.495 4.247 1.00 41.66 459 GLY A C 1
ATOM 3698 O O . GLY A 1 459 ? -9.499 -17.915 4.054 1.00 41.66 459 GLY A O 1
ATOM 3699 N N . ALA A 1 460 ? -7.490 -18.180 4.987 1.00 37.09 460 ALA A N 1
ATOM 3700 C CA . ALA A 1 460 ? -7.825 -19.450 5.610 1.00 37.09 460 ALA A CA 1
ATOM 3701 C C . ALA A 1 460 ? -8.586 -19.317 6.947 1.00 37.09 460 ALA A C 1
ATOM 3703 O O . ALA A 1 460 ? -9.267 -20.271 7.312 1.00 37.09 460 ALA A O 1
ATOM 3704 N N . ASN A 1 461 ? -8.466 -18.205 7.700 1.00 43.75 461 ASN A N 1
ATOM 3705 C CA . ASN A 1 461 ? -8.862 -18.155 9.122 1.00 43.75 461 ASN A CA 1
ATOM 3706 C C . ASN A 1 461 ? -9.061 -16.732 9.737 1.00 43.75 461 ASN A C 1
ATOM 3708 O O . ASN A 1 461 ? -8.750 -16.548 10.912 1.00 43.75 461 ASN A O 1
ATOM 3712 N N . ILE A 1 462 ? -9.603 -15.725 9.024 1.00 45.97 462 ILE A N 1
ATOM 3713 C CA . ILE A 1 462 ? -9.774 -14.319 9.515 1.00 45.97 462 ILE A CA 1
ATOM 3714 C C . ILE A 1 462 ? -10.221 -14.188 10.984 1.00 45.97 462 ILE A C 1
ATOM 3716 O O . ILE A 1 462 ? -9.645 -13.400 11.730 1.00 45.97 462 ILE A O 1
ATOM 3720 N N . PHE A 1 463 ? -11.227 -14.956 11.414 1.00 41.06 463 PHE A N 1
ATOM 3721 C CA . PHE A 1 463 ? -11.771 -14.867 12.776 1.00 41.06 463 PHE A CA 1
ATOM 3722 C C . PHE A 1 463 ? -11.292 -15.987 13.714 1.00 41.06 463 PHE A C 1
ATOM 3724 O O . PHE A 1 463 ? -11.308 -15.816 14.932 1.00 41.06 463 PHE A O 1
ATOM 3731 N N . SER A 1 464 ? -10.833 -17.126 13.184 1.00 37.25 464 SER A N 1
ATOM 3732 C CA . SER A 1 464 ? -10.327 -18.261 13.976 1.00 37.25 464 SER A CA 1
ATOM 3733 C C . SER A 1 464 ? -8.844 -18.124 14.343 1.00 37.25 464 SER A C 1
ATOM 3735 O O . SER A 1 464 ? -8.457 -18.590 15.414 1.00 37.25 464 SER A O 1
ATOM 3737 N N . MET A 1 465 ? -8.029 -17.428 13.535 1.00 39.69 465 MET A N 1
ATOM 3738 C CA . MET A 1 465 ? -6.593 -17.198 13.787 1.00 39.69 465 MET A CA 1
ATOM 3739 C C . MET A 1 465 ? -6.308 -16.467 15.102 1.00 39.69 465 MET A C 1
ATOM 3741 O O . MET A 1 465 ? -5.237 -16.642 15.675 1.00 39.69 465 MET A O 1
ATOM 3745 N N . ILE A 1 466 ? -7.253 -15.663 15.588 1.00 43.50 466 ILE A N 1
ATOM 3746 C CA . ILE A 1 466 ? -7.094 -14.897 16.829 1.00 43.50 466 ILE A CA 1
ATOM 3747 C C . ILE A 1 466 ? -7.764 -15.602 18.023 1.00 43.50 466 ILE A C 1
ATOM 3749 O O . ILE A 1 466 ? -7.383 -15.385 19.175 1.00 43.50 466 ILE A O 1
ATOM 3753 N N . TYR A 1 467 ? -8.735 -16.487 17.769 1.00 35.84 467 TYR A N 1
ATOM 3754 C CA . TYR A 1 467 ? -9.562 -17.096 18.813 1.00 35.84 467 TYR A CA 1
ATOM 3755 C C . TYR A 1 467 ? -9.070 -18.463 19.311 1.00 35.84 467 TYR A C 1
ATOM 3757 O O . TYR A 1 467 ? -9.277 -18.780 20.487 1.00 35.84 467 TYR A O 1
ATOM 3765 N N . GLU A 1 468 ? -8.379 -19.265 18.494 1.00 34.53 468 GLU A N 1
ATOM 3766 C CA . GLU A 1 468 ? -7.804 -20.534 18.956 1.00 34.53 468 GLU A CA 1
ATOM 3767 C C . GLU A 1 468 ? -6.333 -20.377 19.363 1.00 34.53 468 GLU A C 1
ATOM 3769 O O . GLU A 1 468 ? -5.459 -20.025 18.575 1.00 34.53 468 GLU A O 1
ATOM 3774 N N . LYS A 1 469 ? -6.061 -20.641 20.647 1.00 33.41 469 LYS A N 1
ATOM 3775 C CA . LYS A 1 469 ? -4.733 -20.596 21.271 1.00 33.41 469 LYS A CA 1
ATOM 3776 C C . LYS A 1 469 ? -3.641 -21.196 20.372 1.00 33.41 469 LYS A C 1
ATOM 3778 O O . LYS A 1 469 ? -3.562 -22.413 20.235 1.00 33.41 469 LYS A O 1
ATOM 3783 N N . GLY A 1 470 ? -2.710 -20.351 19.933 1.00 32.62 470 GLY A N 1
ATOM 3784 C CA . GLY A 1 470 ? -1.361 -20.780 19.566 1.00 32.62 470 GLY A CA 1
ATOM 3785 C C . GLY A 1 470 ? -1.156 -21.229 18.123 1.00 32.62 470 GLY A C 1
ATOM 3786 O O . GLY A 1 470 ? -0.316 -22.097 17.895 1.00 32.62 470 GLY A O 1
ATOM 3787 N N . VAL A 1 471 ? -1.840 -20.625 17.151 1.00 31.88 471 VAL A N 1
ATOM 3788 C CA . VAL A 1 471 ? -1.279 -20.585 15.796 1.00 31.88 471 VAL A CA 1
ATOM 3789 C C . VAL A 1 471 ? -0.151 -19.551 15.819 1.00 31.88 471 VAL A C 1
ATOM 3791 O O . VAL A 1 471 ? -0.389 -18.348 15.738 1.00 31.88 471 VAL A O 1
ATOM 3794 N N . GLU A 1 472 ? 1.087 -20.011 16.023 1.00 32.66 472 GLU A N 1
ATOM 3795 C CA . GLU A 1 472 ? 2.264 -19.246 15.602 1.00 32.66 472 GLU A CA 1
ATOM 3796 C C . GLU A 1 472 ? 2.034 -18.884 14.130 1.00 32.66 472 GLU A C 1
ATOM 3798 O O . GLU A 1 472 ? 1.966 -19.775 13.286 1.00 32.66 472 GLU A O 1
ATOM 3803 N N . LEU A 1 473 ? 1.820 -17.593 13.845 1.00 35.12 473 LEU A N 1
ATOM 3804 C CA . LEU A 1 473 ? 1.765 -17.051 12.486 1.00 35.12 473 LEU A CA 1
ATOM 3805 C C . LEU A 1 473 ? 2.912 -17.677 11.687 1.00 35.12 473 LEU A C 1
ATOM 3807 O O . LEU A 1 473 ? 4.046 -17.588 12.132 1.00 35.12 473 LEU A O 1
ATOM 3811 N N . ASP A 1 474 ? 2.668 -18.297 10.534 1.00 34.81 474 ASP A N 1
ATOM 3812 C CA . ASP A 1 474 ? 3.732 -18.970 9.763 1.00 34.81 474 ASP A CA 1
ATOM 3813 C C . ASP A 1 474 ? 4.799 -17.971 9.235 1.00 34.81 474 ASP A C 1
ATOM 3815 O O . ASP A 1 474 ? 5.929 -18.331 8.910 1.00 34.81 474 ASP A O 1
ATOM 3819 N N . ALA A 1 475 ? 4.509 -16.663 9.299 1.00 34.47 475 ALA A N 1
ATOM 3820 C CA . ALA A 1 475 ? 5.509 -15.592 9.202 1.00 34.47 475 ALA A CA 1
ATOM 3821 C C . ALA A 1 475 ? 6.616 -15.697 10.285 1.00 34.47 475 ALA A C 1
ATOM 3823 O O . ALA A 1 475 ? 7.780 -15.368 10.043 1.00 34.47 475 ALA A O 1
ATOM 3824 N N . ALA A 1 476 ? 6.286 -16.230 11.466 1.00 32.94 476 ALA A N 1
ATOM 3825 C CA . ALA A 1 476 ? 7.213 -16.540 12.551 1.00 32.94 476 ALA A CA 1
ATOM 3826 C C . ALA A 1 476 ? 8.160 -17.706 12.213 1.00 32.94 476 ALA A C 1
ATOM 3828 O O . ALA A 1 476 ? 9.280 -17.725 12.733 1.00 32.94 476 ALA A O 1
ATOM 3829 N N . GLN A 1 477 ? 7.781 -18.636 11.321 1.00 33.84 477 GLN A N 1
ATOM 3830 C CA . GLN A 1 477 ? 8.720 -19.641 10.807 1.00 33.84 477 GLN A CA 1
ATOM 3831 C C . GLN A 1 477 ? 9.651 -19.068 9.739 1.00 33.84 477 GLN A C 1
ATOM 3833 O O . GLN A 1 477 ? 10.830 -19.427 9.741 1.00 33.84 477 GLN A O 1
ATOM 3838 N N . MET A 1 478 ? 9.168 -18.161 8.881 1.00 33.81 478 MET A N 1
ATOM 3839 C CA . MET A 1 478 ? 9.994 -17.613 7.800 1.00 33.81 478 MET A CA 1
ATOM 3840 C C . MET A 1 478 ? 11.025 -16.579 8.273 1.00 33.81 478 MET A C 1
ATOM 3842 O O . MET A 1 478 ? 12.126 -16.585 7.734 1.00 33.81 478 MET A O 1
ATOM 3846 N N . ASN A 1 479 ? 10.747 -15.764 9.305 1.00 36.25 479 ASN A N 1
ATOM 3847 C CA . ASN A 1 479 ? 11.714 -14.745 9.758 1.00 36.25 479 ASN A CA 1
ATOM 3848 C C . ASN A 1 479 ? 11.964 -14.620 11.273 1.00 36.25 479 ASN A C 1
ATOM 3850 O O . ASN A 1 479 ? 12.853 -13.862 11.651 1.00 36.25 479 ASN A O 1
ATOM 3854 N N . LYS A 1 480 ? 11.268 -15.346 12.166 1.00 34.62 480 LYS A N 1
ATOM 3855 C CA . LYS A 1 480 ? 11.462 -15.312 13.644 1.00 34.62 480 LYS A CA 1
ATOM 3856 C C . LYS A 1 480 ? 11.494 -13.919 14.323 1.00 34.62 480 LYS A C 1
ATOM 3858 O O . LYS A 1 480 ? 11.803 -13.855 15.513 1.00 34.62 480 LYS A O 1
ATOM 3863 N N . LEU A 1 481 ? 11.214 -12.823 13.613 1.00 38.22 481 LEU A N 1
ATOM 3864 C CA . LEU A 1 481 ? 11.533 -11.460 14.064 1.00 38.22 481 LEU A CA 1
ATOM 3865 C C . LEU A 1 481 ? 10.360 -10.472 14.019 1.00 38.22 481 LEU A C 1
ATOM 3867 O O . LEU A 1 481 ? 10.436 -9.459 14.701 1.00 38.22 481 LEU A O 1
ATOM 3871 N N . THR A 1 482 ? 9.262 -10.773 13.323 1.00 43.50 482 THR A N 1
ATOM 3872 C CA . THR A 1 482 ? 8.174 -9.805 13.102 1.00 43.50 482 THR A CA 1
ATOM 3873 C C . THR A 1 482 ? 6.812 -10.369 13.522 1.00 43.50 482 THR A C 1
ATOM 3875 O O . THR A 1 482 ? 6.369 -11.395 13.004 1.00 43.50 482 THR A O 1
ATOM 3878 N N . PHE A 1 483 ? 6.141 -9.698 14.460 1.00 47.44 483 PHE A N 1
ATOM 3879 C CA . PHE A 1 483 ? 4.791 -9.991 14.950 1.00 47.44 483 PHE A CA 1
ATOM 3880 C C . PHE A 1 483 ? 3.892 -8.761 14.767 1.00 47.44 483 PHE A C 1
ATOM 3882 O O . PHE A 1 483 ? 4.159 -7.727 15.371 1.00 47.44 483 PHE A O 1
ATOM 3889 N N . PRO A 1 484 ? 2.776 -8.831 14.026 1.00 56.62 484 PRO A N 1
ATOM 3890 C CA . PRO A 1 484 ? 1.905 -7.670 13.888 1.00 56.62 484 PRO A CA 1
ATOM 3891 C C . PRO A 1 484 ? 1.515 -7.102 15.256 1.00 56.62 484 PRO A C 1
ATOM 3893 O O . PRO A 1 484 ? 1.264 -7.841 16.215 1.00 56.62 484 PRO A O 1
ATOM 3896 N N . TYR A 1 485 ? 1.488 -5.775 15.355 1.00 62.31 485 TYR A N 1
ATOM 3897 C CA . TYR A 1 485 ? 1.056 -5.117 16.576 1.00 62.31 485 TYR A CA 1
ATOM 3898 C C . TYR A 1 485 ? -0.451 -5.286 16.693 1.00 62.31 485 TYR A C 1
ATOM 3900 O O . TYR A 1 485 ? -1.198 -4.682 15.926 1.00 62.31 485 TYR A O 1
ATOM 3908 N N . ILE A 1 486 ? -0.878 -6.119 17.637 1.00 75.62 486 ILE A N 1
ATOM 3909 C CA . ILE A 1 486 ? -2.289 -6.386 17.890 1.00 75.62 486 ILE A CA 1
ATOM 3910 C C . ILE A 1 486 ? -2.702 -5.685 19.178 1.00 75.62 486 ILE A C 1
ATOM 3912 O O . ILE A 1 486 ? -2.131 -5.902 20.251 1.00 75.62 486 ILE A O 1
ATOM 3916 N N . TRP A 1 487 ? -3.738 -4.865 19.075 1.00 76.75 487 TRP A N 1
ATOM 3917 C CA . TRP A 1 487 ? -4.463 -4.322 20.209 1.00 76.75 487 TRP A CA 1
ATOM 3918 C C . TRP A 1 487 ? -5.893 -4.838 20.205 1.00 76.75 487 TRP A C 1
ATOM 3920 O O . TRP A 1 487 ? -6.604 -4.680 19.219 1.00 76.75 487 TRP A O 1
ATOM 3930 N N . LYS A 1 488 ? -6.318 -5.415 21.331 1.00 81.75 488 LYS A N 1
ATOM 3931 C CA . LYS A 1 488 ? -7.671 -5.935 21.537 1.00 81.75 488 LYS A CA 1
ATOM 3932 C C . LYS A 1 488 ? -8.295 -5.303 22.779 1.00 81.75 488 LYS A C 1
ATOM 3934 O O . LYS A 1 488 ? -7.637 -5.175 23.814 1.00 81.75 488 LYS A O 1
ATOM 3939 N N . VAL A 1 489 ? -9.569 -4.940 22.682 1.00 82.94 489 VAL A N 1
ATOM 3940 C CA . VAL A 1 489 ? -10.393 -4.428 23.784 1.00 82.94 489 VAL A CA 1
ATOM 3941 C C . VAL A 1 489 ? -11.836 -4.935 23.644 1.00 82.94 489 VAL A C 1
ATOM 3943 O O . VAL A 1 489 ? -12.301 -5.189 22.534 1.00 82.94 489 VAL A O 1
ATOM 3946 N N . GLY A 1 490 ? -12.536 -5.110 24.768 1.00 77.44 490 GLY A N 1
ATOM 3947 C CA . GLY A 1 490 ? -13.913 -5.621 24.816 1.00 77.44 490 GLY A CA 1
ATOM 3948 C C . GLY A 1 490 ? -14.045 -6.958 25.550 1.00 77.44 490 GLY A C 1
ATOM 3949 O O . GLY A 1 490 ? -13.052 -7.504 26.037 1.00 77.44 490 GLY A O 1
ATOM 3950 N N . SER A 1 491 ? -15.273 -7.475 25.661 1.00 75.44 491 SER A N 1
ATOM 3951 C CA . SER A 1 491 ? -15.539 -8.791 26.264 1.00 75.44 491 SER A CA 1
ATOM 3952 C C . SER A 1 491 ? -15.640 -9.890 25.200 1.00 75.44 491 SER A C 1
ATOM 3954 O O . SER A 1 491 ? -16.094 -9.655 24.082 1.00 75.44 491 SER A O 1
ATOM 3956 N N . ASP A 1 492 ? -15.237 -11.112 25.559 1.00 76.19 492 ASP A N 1
ATOM 3957 C CA . ASP A 1 492 ? -15.459 -12.314 24.737 1.00 76.19 492 ASP A CA 1
ATOM 3958 C C . ASP A 1 492 ? -16.894 -12.867 24.890 1.00 76.19 492 ASP A C 1
ATOM 3960 O O . ASP A 1 492 ? -17.195 -13.966 24.430 1.00 76.19 492 ASP A O 1
ATOM 3964 N N . GLU A 1 493 ? -17.789 -12.138 25.565 1.00 78.25 493 GLU A N 1
ATOM 3965 C CA . GLU A 1 493 ? -19.182 -12.554 25.719 1.00 78.25 493 GLU A CA 1
ATOM 3966 C C . GLU A 1 493 ? -19.912 -12.489 24.373 1.00 78.25 493 GLU A C 1
ATOM 3968 O O . GLU A 1 493 ? -19.697 -11.561 23.588 1.00 78.25 493 GLU A O 1
ATOM 3973 N N . GLU A 1 494 ? -20.841 -13.417 24.140 1.00 76.00 494 GLU A N 1
ATOM 3974 C CA . GLU A 1 494 ? -21.633 -13.477 22.907 1.00 76.00 494 GLU A CA 1
ATOM 3975 C C . GLU A 1 494 ? -22.296 -12.136 22.574 1.00 76.00 494 GLU A C 1
ATOM 3977 O O . GLU A 1 494 ? -22.770 -11.416 23.460 1.00 76.00 494 GLU A O 1
ATOM 3982 N N . CYS A 1 495 ? -22.316 -11.795 21.287 1.00 72.38 495 CYS A N 1
ATOM 3983 C CA . CYS A 1 495 ? -22.996 -10.632 20.726 1.00 72.38 495 CYS A CA 1
ATOM 3984 C C . CYS A 1 495 ? -24.514 -10.765 20.893 1.00 72.38 495 CYS A C 1
ATOM 3986 O O . CYS A 1 495 ? -25.234 -11.061 19.950 1.00 72.38 495 CYS A O 1
ATOM 3988 N N . ILE A 1 496 ? -25.016 -10.602 22.111 1.00 71.81 496 ILE A N 1
ATOM 3989 C CA . ILE A 1 496 ? -26.451 -10.560 22.357 1.00 71.81 496 ILE A CA 1
ATOM 3990 C C . ILE A 1 496 ? -26.904 -9.145 21.986 1.00 71.81 496 ILE A C 1
ATOM 3992 O O . ILE A 1 496 ? -26.299 -8.189 22.488 1.00 71.81 496 ILE A O 1
ATOM 3996 N N . PRO A 1 497 ? -27.936 -8.986 21.135 1.00 63.25 497 PRO A N 1
ATOM 3997 C CA . PRO A 1 497 ? -28.492 -7.680 20.827 1.00 63.25 497 PRO A CA 1
ATOM 3998 C C . PRO A 1 497 ? -28.750 -6.930 22.128 1.00 63.25 497 PRO A C 1
ATOM 4000 O O . PRO A 1 497 ? -29.398 -7.463 23.035 1.00 63.25 497 PRO A O 1
ATOM 4003 N N . LEU A 1 498 ? -28.225 -5.708 22.234 1.00 58.59 498 LEU A N 1
ATOM 4004 C CA . LEU A 1 498 ? -28.615 -4.814 23.315 1.00 58.59 498 LEU A CA 1
ATOM 4005 C C . LEU A 1 498 ? -30.127 -4.661 23.193 1.00 58.59 498 LEU A C 1
ATOM 4007 O O . LEU A 1 498 ? -30.613 -4.063 22.234 1.00 58.59 498 LEU A O 1
ATOM 4011 N N . VAL A 1 499 ? -30.869 -5.284 24.111 1.00 60.34 499 VAL A N 1
ATOM 4012 C CA . VAL A 1 499 ? -32.319 -5.132 24.186 1.00 60.34 499 VAL A CA 1
ATOM 4013 C C . VAL A 1 499 ? -32.543 -3.635 24.296 1.00 60.34 499 VAL A C 1
ATOM 4015 O O . VAL A 1 499 ? -32.104 -3.046 25.282 1.00 60.34 499 VAL A O 1
ATOM 4018 N N . GLU A 1 500 ? -33.109 -3.021 23.250 1.00 55.25 500 GLU A N 1
ATOM 4019 C CA . GLU A 1 500 ? -33.365 -1.585 23.227 1.00 55.25 500 GLU A CA 1
ATOM 4020 C C . GLU A 1 500 ? -34.148 -1.246 24.486 1.00 55.25 500 GLU A C 1
ATOM 4022 O O . GLU A 1 500 ? -35.322 -1.603 24.628 1.00 55.25 500 GLU A O 1
ATOM 4027 N N . ASP A 1 501 ? -33.459 -0.610 25.430 1.00 49.84 501 ASP A N 1
ATOM 4028 C CA . ASP A 1 501 ? -34.090 -0.163 26.648 1.00 49.84 501 ASP A CA 1
ATOM 4029 C C . ASP A 1 501 ? -35.135 0.866 26.222 1.00 49.84 501 ASP A C 1
ATOM 4031 O O . ASP A 1 501 ? -34.867 1.817 25.478 1.00 49.84 501 ASP A O 1
ATOM 4035 N N . ILE A 1 502 ? -36.375 0.569 26.576 1.00 40.81 502 ILE A N 1
ATOM 4036 C CA . ILE A 1 502 ? -37.561 1.101 25.926 1.00 40.81 502 ILE A CA 1
ATOM 4037 C C . ILE A 1 502 ? -37.684 2.584 26.304 1.00 40.81 502 ILE A C 1
ATOM 4039 O O . ILE A 1 502 ? -38.297 2.936 27.304 1.00 40.81 502 ILE A O 1
ATOM 4043 N N . GLY A 1 503 ? -37.116 3.469 25.483 1.00 44.50 503 GLY A N 1
ATOM 4044 C CA . GLY A 1 503 ? -37.538 4.863 25.363 1.00 44.50 503 GLY A CA 1
ATOM 4045 C C . GLY A 1 503 ? -37.134 5.830 26.479 1.00 44.50 503 GLY A C 1
ATOM 4046 O O . GLY A 1 503 ? -37.976 6.613 26.917 1.00 44.50 503 GLY A O 1
ATOM 4047 N N . ILE A 1 504 ? -35.857 5.887 26.860 1.00 38.66 504 ILE A N 1
ATOM 4048 C CA . ILE A 1 504 ? -35.313 7.078 27.533 1.00 38.66 504 ILE A CA 1
ATOM 4049 C C . ILE A 1 504 ? -34.221 7.667 26.643 1.00 38.66 504 ILE A C 1
ATOM 4051 O O . ILE A 1 504 ? -33.088 7.196 26.631 1.00 38.66 504 ILE A O 1
ATOM 4055 N N . GLN A 1 505 ? -34.571 8.687 25.853 1.00 35.31 505 GLN A N 1
ATOM 4056 C CA . GLN A 1 505 ? -33.555 9.504 25.194 1.00 35.31 505 GLN A CA 1
ATOM 4057 C C . GLN A 1 505 ? -32.776 10.252 26.282 1.00 35.31 505 GLN A C 1
ATOM 4059 O O . GLN A 1 505 ? -33.407 10.969 27.061 1.00 35.31 505 GLN A O 1
ATOM 4064 N N . PRO A 1 506 ? -31.445 10.104 26.374 1.00 39.62 506 PRO A N 1
ATOM 4065 C CA . PRO A 1 506 ? -30.667 10.957 27.251 1.00 39.62 506 PRO A CA 1
ATOM 4066 C C . PRO A 1 506 ? -30.730 12.376 26.680 1.00 39.62 506 PRO A C 1
ATOM 4068 O O . PRO A 1 506 ? -30.262 12.632 25.571 1.00 39.62 506 PRO A O 1
ATOM 4071 N N . GLU A 1 507 ? -31.361 13.290 27.416 1.00 38.97 507 GLU A N 1
ATOM 4072 C CA . GLU A 1 507 ? -31.201 14.718 27.161 1.00 38.97 507 GLU A CA 1
ATOM 4073 C C . GLU A 1 507 ? -29.711 15.052 27.307 1.00 38.97 507 GLU A C 1
ATOM 4075 O O . GLU A 1 507 ? -29.090 14.692 28.309 1.00 38.97 507 GLU A O 1
ATOM 4080 N N . ASP A 1 508 ? -29.139 15.702 26.289 1.00 36.84 508 ASP A N 1
ATOM 4081 C CA . ASP A 1 508 ? -27.773 16.234 26.298 1.00 36.84 508 ASP A CA 1
ATOM 4082 C C . ASP A 1 508 ? -27.528 17.002 27.612 1.00 36.84 508 ASP A C 1
ATOM 4084 O O . ASP A 1 508 ? -28.148 18.054 27.822 1.00 36.84 508 ASP A O 1
ATOM 4088 N N . PRO A 1 509 ? -26.634 16.542 28.511 1.00 37.19 509 PRO A N 1
ATOM 4089 C CA . PRO A 1 509 ? -26.367 17.278 29.729 1.00 37.19 509 PRO A CA 1
ATOM 4090 C C . PRO A 1 509 ? -25.517 18.500 29.382 1.00 37.19 509 PRO A C 1
ATOM 4092 O O . PRO A 1 509 ? -24.305 18.429 29.162 1.00 37.19 509 PRO A O 1
ATOM 4095 N N . LEU A 1 510 ? -26.180 19.656 29.356 1.00 35.16 510 LEU A N 1
ATOM 4096 C CA . LEU A 1 510 ? -25.538 20.951 29.510 1.00 35.16 510 LEU A CA 1
ATOM 4097 C C . LEU A 1 510 ? -24.800 20.958 30.854 1.00 35.16 510 LEU A C 1
ATOM 4099 O O . LEU A 1 510 ? -25.407 21.001 31.921 1.00 35.16 510 LEU A O 1
ATOM 4103 N N . MET A 1 511 ? -23.473 20.910 30.777 1.00 29.38 511 MET A N 1
ATOM 4104 C CA . MET A 1 511 ? -22.564 21.109 31.901 1.00 29.38 511 MET A CA 1
ATOM 4105 C C . MET A 1 511 ? -22.828 22.473 32.556 1.00 29.38 511 MET A C 1
ATOM 4107 O O . MET A 1 511 ? -22.460 23.511 32.001 1.00 29.38 511 MET A O 1
ATOM 4111 N N . THR A 1 512 ? -23.417 22.471 33.752 1.00 33.06 512 THR A N 1
ATOM 4112 C CA . THR A 1 512 ? -23.357 23.598 34.690 1.00 33.06 512 THR A CA 1
ATOM 4113 C C . THR A 1 512 ? -22.831 23.125 36.039 1.00 33.06 512 THR A C 1
ATOM 4115 O O . THR A 1 512 ? -23.383 22.205 36.637 1.00 33.06 512 THR A O 1
ATOM 4118 N N . ASP A 1 513 ? -21.769 23.793 36.485 1.00 38.41 513 ASP A N 1
ATOM 4119 C CA . ASP A 1 513 ? -21.165 23.732 37.818 1.00 38.41 513 ASP A CA 1
ATOM 4120 C C . ASP A 1 513 ? -22.175 24.062 38.931 1.00 38.41 513 ASP A C 1
ATOM 4122 O O . ASP A 1 513 ? -22.842 25.098 38.863 1.00 38.41 513 ASP A O 1
ATOM 4126 N N . SER A 1 514 ? -22.191 23.266 40.007 1.00 31.80 514 SER A N 1
ATOM 4127 C CA . SER A 1 514 ? -22.468 23.766 41.363 1.00 31.80 514 SER A CA 1
ATOM 4128 C C . SER A 1 514 ? -22.013 22.786 42.451 1.00 31.80 514 SER A C 1
ATOM 4130 O O . SER A 1 514 ? -22.341 21.601 42.414 1.00 31.80 514 SER A O 1
ATOM 4132 N N . GLN A 1 515 ? -21.286 23.342 43.420 1.00 35.66 515 GLN A N 1
ATOM 4133 C CA . GLN A 1 515 ? -20.870 22.780 44.708 1.00 35.66 515 GLN A CA 1
ATOM 4134 C C . GLN A 1 515 ? -22.070 22.577 45.657 1.00 35.66 515 GLN A C 1
ATOM 4136 O O . GLN A 1 515 ? -23.040 23.324 45.554 1.00 35.66 515 GLN A O 1
ATOM 4141 N N . ASP A 1 516 ? -21.997 21.607 46.581 1.00 32.16 516 ASP A N 1
ATOM 4142 C CA . ASP A 1 516 ? -21.973 21.848 48.043 1.00 32.16 516 ASP A CA 1
ATOM 4143 C C . ASP A 1 516 ? -22.089 20.548 48.875 1.00 32.16 516 ASP A C 1
ATOM 4145 O O . ASP A 1 516 ? -22.748 19.579 48.495 1.00 32.16 516 ASP A O 1
ATOM 4149 N N . ASP A 1 517 ? -21.389 20.571 50.014 1.00 39.50 517 ASP A N 1
ATOM 4150 C CA . ASP A 1 517 ? -21.177 19.534 51.033 1.00 39.50 517 ASP A CA 1
ATOM 4151 C C . ASP A 1 517 ? -22.398 19.246 51.938 1.00 39.50 517 ASP A C 1
ATOM 4153 O O . ASP A 1 517 ? -23.151 20.158 52.265 1.00 39.50 517 ASP A O 1
ATOM 4157 N N . GLU A 1 518 ? -22.485 18.027 52.502 1.00 31.86 518 GLU A N 1
ATOM 4158 C CA . GLU A 1 518 ? -22.804 17.821 53.934 1.00 31.86 518 GLU A CA 1
ATOM 4159 C C . GLU A 1 518 ? -22.331 16.433 54.461 1.00 31.86 518 GLU A C 1
ATOM 4161 O O . GLU A 1 518 ? -22.239 15.474 53.689 1.00 31.86 518 GLU A O 1
ATOM 4166 N N . PRO A 1 519 ? -22.000 16.297 55.768 1.00 36.38 519 PRO A N 1
ATOM 4167 C CA . PRO A 1 519 ? -21.177 15.207 56.302 1.00 36.38 519 PRO A CA 1
ATOM 4168 C C . PRO A 1 519 ? -21.980 14.045 56.916 1.00 36.38 519 PRO A C 1
ATOM 4170 O O . PRO A 1 519 ? -22.992 14.248 57.587 1.00 36.38 519 PRO A O 1
ATOM 4173 N N . GLN A 1 520 ? -21.461 12.818 56.788 1.00 34.78 520 GLN A N 1
ATOM 4174 C CA . GLN A 1 520 ? -21.968 11.637 57.499 1.00 34.78 520 GLN A CA 1
ATOM 4175 C C . GLN A 1 520 ? -21.047 11.185 58.643 1.00 34.78 520 GLN A C 1
ATOM 4177 O O . GLN A 1 520 ? -19.826 11.300 58.592 1.00 34.78 520 GLN A O 1
ATOM 4182 N N . THR A 1 521 ? -21.688 10.682 59.697 1.00 39.25 521 THR A N 1
ATOM 4183 C CA . THR A 1 521 ? -21.152 10.322 61.016 1.00 39.25 521 THR A CA 1
ATOM 4184 C C . THR A 1 521 ? -20.287 9.057 61.040 1.00 39.25 521 THR A C 1
ATOM 4186 O O . THR A 1 521 ? -20.638 8.044 60.438 1.00 39.25 521 THR A O 1
ATOM 4189 N N . GLU A 1 522 ? -19.205 9.107 61.827 1.00 37.16 522 GLU A N 1
ATOM 4190 C CA . GLU A 1 522 ? -18.217 8.038 62.047 1.00 37.16 522 GLU A CA 1
ATOM 4191 C C . GLU A 1 522 ? -18.766 6.801 62.795 1.00 37.16 522 GLU A C 1
ATOM 4193 O O . GLU A 1 522 ? -19.409 6.946 63.842 1.00 37.16 522 GLU A O 1
ATOM 4198 N N . PRO A 1 523 ? -18.407 5.574 62.365 1.00 42.78 523 PRO A N 1
ATOM 4199 C CA . PRO A 1 523 ? -18.390 4.385 63.206 1.00 42.78 523 PRO A CA 1
ATOM 4200 C C . PRO A 1 523 ? -16.972 4.026 63.697 1.00 42.78 523 PRO A C 1
ATOM 4202 O O . PRO A 1 523 ? -15.952 4.387 63.116 1.00 42.78 523 PRO A O 1
ATOM 4205 N N . ALA A 1 524 ? -16.946 3.299 64.813 1.00 44.97 524 ALA A N 1
ATOM 4206 C CA 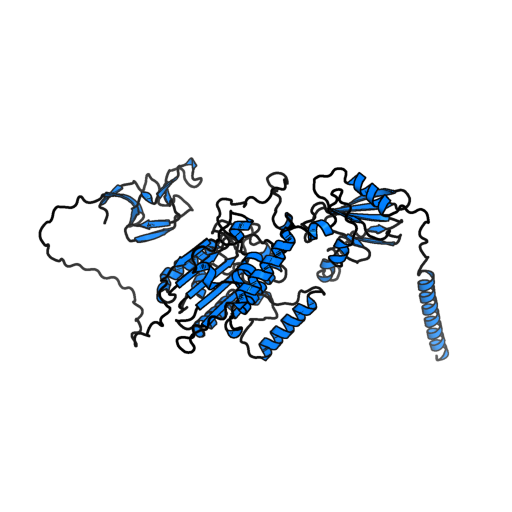. ALA A 1 524 ? -15.827 3.105 65.732 1.00 44.97 524 ALA A CA 1
ATOM 4207 C C . ALA A 1 524 ? -14.509 2.547 65.145 1.00 44.97 524 ALA A C 1
ATOM 4209 O O . ALA A 1 524 ? -14.488 1.649 64.304 1.00 44.97 524 ALA A O 1
ATOM 4210 N N . ALA A 1 525 ? -13.405 3.053 65.709 1.00 45.47 525 ALA A N 1
ATOM 4211 C CA . ALA A 1 525 ? -12.016 2.807 65.333 1.00 45.47 525 ALA A CA 1
ATOM 4212 C C . ALA A 1 525 ? -11.581 1.331 65.431 1.00 45.47 525 ALA A C 1
ATOM 4214 O O . ALA A 1 525 ? -11.342 0.794 66.515 1.00 45.47 525 ALA A O 1
ATOM 4215 N N . GLY A 1 526 ? -11.402 0.710 64.264 1.00 56.56 526 GLY A N 1
ATOM 4216 C CA . GLY A 1 526 ? -10.515 -0.436 64.082 1.00 56.56 526 GLY A CA 1
ATOM 4217 C C . GLY A 1 526 ? -9.033 -0.020 64.099 1.00 56.56 526 GLY A C 1
ATOM 4218 O O . GLY A 1 526 ? -8.720 1.173 64.093 1.00 56.56 526 GLY A O 1
ATOM 4219 N N . PRO A 1 527 ? -8.098 -0.985 64.140 1.00 53.44 527 PRO A N 1
ATOM 4220 C CA . PRO A 1 527 ? -6.665 -0.705 64.159 1.00 53.44 527 PRO A CA 1
ATOM 4221 C C . PRO A 1 527 ? -6.275 0.124 62.931 1.00 53.44 527 PRO A C 1
ATOM 4223 O O . PRO A 1 527 ? -6.482 -0.303 61.797 1.00 53.44 527 PRO A O 1
ATOM 4226 N N . VAL A 1 528 ? -5.730 1.318 63.179 1.00 58.31 528 VAL A N 1
ATOM 4227 C CA . VAL A 1 528 ? -5.320 2.286 62.156 1.00 58.31 528 VAL A CA 1
ATOM 4228 C C . VAL A 1 528 ? -4.307 1.619 61.231 1.00 58.31 528 VAL A C 1
ATOM 4230 O O . VAL A 1 528 ? -3.149 1.410 61.602 1.00 58.31 528 VAL A O 1
ATOM 4233 N N . ALA A 1 529 ? -4.763 1.252 60.034 1.00 74.38 529 ALA A N 1
ATOM 4234 C CA . ALA A 1 529 ? -3.897 0.773 58.976 1.00 74.38 529 ALA A CA 1
ATOM 4235 C C . ALA A 1 529 ? -2.840 1.850 58.716 1.00 74.38 529 ALA A C 1
ATOM 4237 O O . ALA A 1 529 ? -3.151 3.035 58.577 1.00 74.38 529 ALA A O 1
ATOM 4238 N N . LYS A 1 530 ? -1.571 1.442 58.721 1.00 83.12 530 LYS A N 1
ATOM 4239 C CA . LYS A 1 530 ? -0.456 2.338 58.434 1.00 83.12 530 LYS A CA 1
ATOM 4240 C C . LYS A 1 530 ? -0.640 2.848 57.003 1.00 83.12 530 LYS A C 1
ATOM 4242 O O . LYS A 1 530 ? -0.486 2.078 56.062 1.00 83.12 530 LYS A O 1
ATOM 4247 N N . LYS A 1 531 ? -1.014 4.119 56.882 1.00 89.12 531 LYS A N 1
ATOM 4248 C CA . LYS A 1 531 ? -1.267 4.811 55.618 1.00 89.12 531 LYS A CA 1
ATOM 4249 C C . LYS A 1 531 ? -0.039 4.679 54.706 1.00 89.12 531 LYS A C 1
ATOM 4251 O O . LYS A 1 531 ? 1.084 4.964 55.132 1.00 89.12 531 LYS A O 1
ATOM 4256 N N . GLU A 1 532 ? -0.244 4.151 53.500 1.00 94.81 532 GLU A N 1
ATOM 4257 C CA . GLU A 1 532 ? 0.811 3.940 52.504 1.00 94.81 532 GLU A CA 1
ATOM 4258 C C . GLU A 1 532 ? 1.186 5.296 51.893 1.00 94.81 532 GLU A C 1
ATOM 4260 O O . GLU A 1 532 ? 0.313 6.049 51.467 1.00 94.81 532 GLU A O 1
ATOM 4265 N N . MET A 1 533 ? 2.477 5.630 51.874 1.00 97.38 533 MET A N 1
ATOM 4266 C CA . MET A 1 533 ? 2.971 6.873 51.272 1.00 97.38 533 MET A CA 1
ATOM 4267 C C . MET A 1 533 ? 3.526 6.577 49.879 1.00 97.38 533 MET A C 1
ATOM 4269 O O . MET A 1 533 ? 4.252 5.597 49.708 1.00 97.38 533 MET A O 1
ATOM 4273 N N . ILE A 1 534 ? 3.226 7.436 48.904 1.00 97.56 534 ILE A N 1
ATOM 4274 C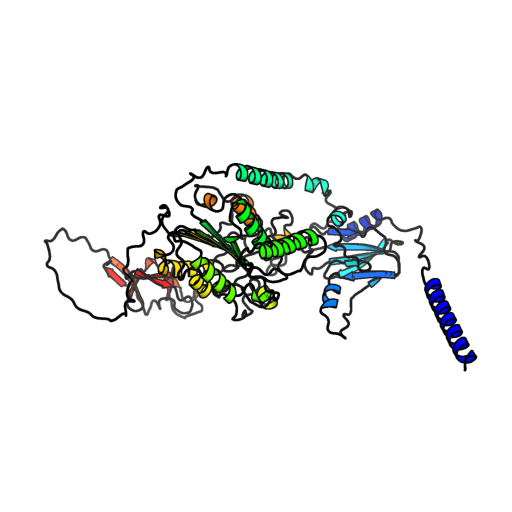 CA . ILE A 1 534 ? 3.737 7.345 47.533 1.00 97.56 534 ILE A CA 1
ATOM 4275 C C . ILE A 1 534 ? 4.493 8.613 47.134 1.00 97.56 534 ILE A C 1
ATOM 4277 O O . ILE A 1 534 ? 4.163 9.725 47.548 1.00 97.56 534 ILE A O 1
ATOM 4281 N N . SER A 1 535 ? 5.513 8.430 46.296 1.00 98.12 535 SER A N 1
ATOM 4282 C CA . SER A 1 535 ? 6.315 9.521 45.735 1.00 98.12 535 SER A CA 1
ATOM 4283 C C . SER A 1 535 ? 5.654 10.064 44.474 1.00 98.12 535 SER A C 1
ATOM 4285 O O . SER A 1 535 ? 5.354 9.293 43.562 1.00 98.12 535 SER A O 1
ATOM 4287 N N . VAL A 1 536 ? 5.459 11.377 44.399 1.00 98.44 536 VAL A N 1
ATOM 4288 C CA . VAL A 1 536 ? 4.790 12.050 43.277 1.00 98.44 536 VAL A CA 1
ATOM 4289 C C . VAL A 1 536 ? 5.494 13.356 42.908 1.00 98.44 536 VAL A C 1
ATOM 4291 O O . VAL A 1 536 ? 6.206 13.930 43.732 1.00 98.44 536 VAL A O 1
ATOM 4294 N N . ILE A 1 537 ? 5.252 13.862 41.699 1.00 98.38 537 ILE A N 1
ATOM 4295 C CA . ILE A 1 537 ? 5.489 15.272 41.345 1.00 98.38 537 ILE A CA 1
ATOM 4296 C C . ILE A 1 537 ? 4.150 15.978 41.135 1.00 98.38 537 ILE A C 1
ATOM 4298 O O . ILE A 1 537 ? 3.167 15.341 40.754 1.00 98.38 537 ILE A O 1
ATOM 4302 N N . LYS A 1 538 ? 4.101 17.292 41.363 1.00 97.75 538 LYS A N 1
ATOM 4303 C CA . LYS A 1 538 ? 2.924 18.106 41.037 1.00 97.75 538 LYS A CA 1
ATOM 4304 C C . LYS A 1 538 ? 2.991 18.543 39.574 1.00 97.75 538 LYS A C 1
ATOM 4306 O O . LYS A 1 538 ? 3.999 19.104 39.164 1.00 97.75 538 LYS A O 1
ATOM 4311 N N . TYR A 1 539 ? 1.917 18.339 38.818 1.00 97.31 539 TYR A N 1
ATOM 4312 C CA . TYR A 1 539 ? 1.799 18.799 37.434 1.00 97.31 539 TYR A CA 1
ATOM 4313 C C . TYR A 1 539 ? 0.419 19.417 37.198 1.00 97.31 539 TYR A C 1
ATOM 4315 O O . TYR A 1 539 ? -0.616 18.756 37.305 1.00 97.31 539 TYR A O 1
ATOM 4323 N N . GLY A 1 540 ? 0.396 20.723 36.922 1.00 95.25 540 GLY A N 1
ATOM 4324 C CA . GLY A 1 540 ? -0.842 21.501 36.932 1.00 95.25 540 GLY A CA 1
ATOM 4325 C C . GLY A 1 540 ? -1.527 21.442 38.304 1.00 95.25 540 GLY A C 1
ATOM 4326 O O . GLY A 1 540 ? -0.935 21.816 39.319 1.00 95.25 540 GLY A O 1
ATOM 4327 N N . ASN A 1 541 ? -2.771 20.955 38.325 1.00 96.94 541 ASN A N 1
ATOM 4328 C CA . ASN A 1 541 ? -3.589 20.817 39.536 1.00 96.94 541 ASN A CA 1
ATOM 4329 C C . ASN A 1 541 ? -3.622 19.383 40.097 1.00 96.94 541 ASN A C 1
ATOM 4331 O O . ASN A 1 541 ? -4.435 19.107 40.972 1.00 96.94 541 ASN A O 1
ATOM 4335 N N . ASP A 1 542 ? -2.766 18.484 39.606 1.00 97.56 542 ASP A N 1
ATOM 4336 C CA . ASP A 1 542 ? -2.781 17.061 39.963 1.00 97.56 542 ASP A CA 1
ATOM 4337 C C . ASP A 1 542 ? -1.366 16.531 40.270 1.00 97.56 542 ASP A C 1
ATOM 4339 O O . ASP A 1 542 ? -0.375 17.270 40.214 1.00 97.56 542 ASP A O 1
ATOM 4343 N N . TYR A 1 543 ? -1.272 15.247 40.609 1.00 98.19 543 TYR A N 1
ATOM 4344 C CA . TYR A 1 543 ? -0.048 14.553 40.979 1.00 98.19 543 TYR A CA 1
ATOM 4345 C C . TYR A 1 543 ? 0.231 13.379 40.042 1.00 98.19 543 TYR A C 1
ATOM 4347 O O . TYR A 1 543 ? -0.645 12.559 39.772 1.00 98.19 543 TYR A O 1
ATOM 4355 N N . ILE A 1 544 ? 1.475 13.277 39.575 1.00 98.25 544 ILE A N 1
ATOM 4356 C CA . ILE A 1 544 ? 1.957 12.154 38.765 1.00 98.25 544 ILE A CA 1
ATOM 4357 C C . ILE A 1 544 ? 2.813 11.246 39.657 1.00 98.25 544 ILE A C 1
ATOM 4359 O O . ILE A 1 544 ? 3.796 11.732 40.229 1.00 98.25 544 ILE A O 1
ATOM 4363 N N . PRO A 1 545 ? 2.494 9.943 39.780 1.00 98.44 545 PRO A N 1
ATOM 4364 C CA . PRO A 1 545 ? 3.350 8.975 40.458 1.00 98.44 545 PRO A CA 1
ATOM 4365 C C . PRO A 1 545 ? 4.762 8.938 39.873 1.00 98.44 545 PRO A C 1
ATOM 4367 O O . PRO A 1 545 ? 4.958 8.758 38.673 1.00 98.44 545 PRO A O 1
ATOM 4370 N N . PHE A 1 546 ? 5.767 9.087 40.737 1.00 98.06 546 PHE A N 1
ATOM 4371 C CA . PHE A 1 546 ? 7.162 9.215 40.317 1.00 98.06 546 PHE A CA 1
ATOM 4372 C C . PHE A 1 546 ? 7.694 7.963 39.603 1.00 98.06 546 PHE A C 1
ATOM 4374 O O . PHE A 1 546 ? 8.555 8.062 38.738 1.00 98.06 546 PHE A O 1
ATOM 4381 N N . ASN A 1 547 ? 7.144 6.784 39.905 1.00 97.75 547 ASN A N 1
ATOM 4382 C CA . ASN A 1 547 ? 7.491 5.531 39.228 1.00 97.75 547 ASN A CA 1
ATOM 4383 C C . ASN A 1 547 ? 7.060 5.476 37.747 1.00 97.75 547 ASN A C 1
ATOM 4385 O O . ASN A 1 547 ? 7.486 4.568 37.041 1.00 97.75 547 ASN A O 1
ATOM 4389 N N . GLN A 1 548 ? 6.239 6.422 37.279 1.00 98.19 548 GLN A N 1
ATOM 4390 C CA . GLN A 1 548 ? 5.869 6.570 35.867 1.00 98.19 548 GLN A CA 1
ATOM 4391 C C . GLN A 1 548 ? 6.787 7.544 35.113 1.00 98.19 548 GLN A C 1
ATOM 4393 O O . GLN A 1 548 ? 6.581 7.795 33.923 1.00 98.19 548 GLN A O 1
ATOM 4398 N N . LEU A 1 549 ? 7.798 8.101 35.789 1.00 98.00 549 LEU A N 1
ATOM 4399 C CA . LEU A 1 549 ? 8.675 9.133 35.251 1.00 98.00 549 LEU A CA 1
ATOM 4400 C C . LEU A 1 549 ? 10.130 8.667 35.157 1.00 98.00 549 LEU A C 1
ATOM 4402 O O . LEU A 1 549 ? 10.638 7.934 36.003 1.00 98.00 549 LEU A O 1
ATOM 4406 N N . LYS A 1 550 ? 10.821 9.158 34.130 1.00 97.06 550 LYS A N 1
ATOM 4407 C CA . LYS A 1 550 ? 12.275 9.125 33.976 1.00 97.06 550 LYS A CA 1
ATOM 4408 C C . LYS A 1 550 ? 12.817 10.549 34.007 1.00 97.06 550 LYS A C 1
ATOM 4410 O O . LYS A 1 550 ? 12.173 11.485 33.541 1.00 97.06 550 LYS A O 1
ATOM 4415 N N . VAL A 1 551 ? 14.017 10.705 34.550 1.00 97.00 551 VAL A N 1
ATOM 4416 C CA . VAL A 1 551 ? 14.732 11.982 34.552 1.00 97.00 551 VAL A CA 1
ATOM 4417 C C . VAL A 1 551 ? 15.634 12.042 33.330 1.00 97.00 551 VAL A C 1
ATOM 4419 O O . VAL A 1 551 ? 16.457 11.150 33.128 1.00 97.00 551 VAL A O 1
ATOM 4422 N N . TRP A 1 552 ? 15.502 13.097 32.534 1.00 95.38 552 TRP A N 1
ATOM 4423 C CA . TRP A 1 552 ? 16.452 13.419 31.475 1.00 95.38 552 TRP A CA 1
ATOM 4424 C C . TRP A 1 552 ? 17.444 14.450 31.991 1.00 95.38 552 TRP A C 1
ATOM 4426 O O . TRP A 1 552 ? 17.052 15.483 32.535 1.00 95.38 552 TRP A O 1
ATOM 4436 N N . SER A 1 553 ? 18.736 14.138 31.877 1.00 94.19 553 SER A N 1
ATOM 4437 C CA . SER A 1 553 ? 19.798 15.077 32.226 1.00 94.19 553 SER A CA 1
ATOM 4438 C C . SER A 1 553 ? 19.946 16.146 31.145 1.00 94.19 553 SER A C 1
ATOM 4440 O O . SER A 1 553 ? 19.411 16.019 30.041 1.00 94.19 553 SER A O 1
ATOM 4442 N N . LYS A 1 554 ? 20.721 17.189 31.455 1.00 88.94 554 LYS A N 1
ATOM 4443 C CA . LYS A 1 554 ? 21.084 18.232 30.492 1.00 88.94 554 LYS A CA 1
ATOM 4444 C C . LYS A 1 554 ? 21.703 17.643 29.218 1.00 88.94 554 LYS A C 1
ATOM 4446 O O . LYS A 1 554 ? 21.436 18.110 28.123 1.00 88.94 554 LYS A O 1
ATOM 4451 N N . GLU A 1 555 ? 22.523 16.608 29.359 1.00 89.25 555 GLU A N 1
ATOM 4452 C CA . GLU A 1 555 ? 23.213 15.956 28.244 1.00 89.25 555 GLU A CA 1
ATOM 4453 C C . GLU A 1 555 ? 22.272 15.080 27.403 1.00 89.25 555 GLU A C 1
ATOM 4455 O O . GLU A 1 555 ? 22.560 14.820 26.239 1.00 89.25 555 GLU A O 1
ATOM 4460 N N . ALA A 1 556 ? 21.153 14.630 27.981 1.00 85.50 556 ALA A N 1
ATOM 4461 C CA . ALA A 1 556 ? 20.185 13.761 27.318 1.00 85.50 556 ALA A CA 1
ATOM 4462 C C . ALA A 1 556 ? 19.118 14.527 26.512 1.00 85.50 556 ALA A C 1
ATOM 4464 O O . ALA A 1 556 ? 18.505 13.928 25.630 1.00 85.50 556 ALA A O 1
ATOM 4465 N N . CYS A 1 557 ? 18.898 15.826 26.771 1.00 82.06 557 CYS A N 1
ATOM 4466 C CA . CYS A 1 557 ? 17.983 16.658 25.979 1.00 82.06 557 CYS A CA 1
ATOM 4467 C C . CYS A 1 557 ? 18.659 17.922 25.448 1.00 82.06 557 CYS A C 1
ATOM 4469 O O . CYS A 1 557 ? 18.999 18.823 26.208 1.00 82.06 557 CYS A O 1
ATOM 4471 N N . ASN A 1 558 ? 18.691 18.079 24.122 1.00 81.94 558 ASN A N 1
ATOM 4472 C CA . ASN A 1 558 ? 19.097 19.332 23.468 1.00 81.94 558 ASN A CA 1
ATOM 4473 C C . ASN A 1 558 ? 18.095 20.491 23.666 1.00 81.94 558 ASN A C 1
ATOM 4475 O O . ASN A 1 558 ? 18.297 21.581 23.136 1.00 81.94 558 ASN A O 1
ATOM 4479 N N . CYS A 1 559 ? 16.993 20.260 24.382 1.00 79.44 559 CYS A N 1
ATOM 4480 C CA . CYS A 1 559 ? 15.889 21.199 24.516 1.00 79.44 559 CYS A CA 1
ATOM 4481 C C . CYS A 1 559 ? 16.039 22.195 25.680 1.00 79.44 559 CYS A C 1
ATOM 4483 O O . CYS A 1 559 ? 15.406 23.251 25.651 1.00 79.44 559 CYS A O 1
ATOM 4485 N N . CYS A 1 560 ? 16.836 21.885 26.709 1.00 84.19 560 CYS A N 1
ATOM 4486 C CA . CYS A 1 560 ? 16.970 22.743 27.887 1.00 84.19 560 CYS A CA 1
ATOM 4487 C C . CYS A 1 560 ? 18.234 22.464 28.712 1.00 84.19 560 CYS A C 1
ATOM 4489 O O . CYS A 1 560 ? 18.727 21.345 28.779 1.00 84.19 560 CYS A O 1
ATOM 4491 N N . ASP A 1 561 ? 18.708 23.493 29.418 1.00 90.62 561 ASP A N 1
ATOM 4492 C CA . ASP A 1 561 ? 19.932 23.459 30.230 1.00 90.62 561 ASP A CA 1
ATOM 4493 C C . ASP A 1 561 ? 19.785 22.788 31.613 1.00 90.62 561 ASP A C 1
ATOM 4495 O O . ASP A 1 561 ? 20.737 22.794 32.395 1.00 90.62 561 ASP A O 1
ATOM 4499 N N . GLU A 1 562 ? 18.617 22.228 31.940 1.00 94.19 562 GLU A N 1
ATOM 4500 C CA . GLU A 1 562 ? 18.301 21.668 33.260 1.00 94.19 562 GLU A CA 1
ATOM 4501 C C . GLU A 1 562 ? 17.654 20.281 33.161 1.00 94.19 562 GLU A C 1
ATOM 4503 O O . GLU A 1 562 ? 16.947 19.964 32.201 1.00 94.19 562 GLU A O 1
ATOM 4508 N N . ALA A 1 563 ? 17.865 19.460 34.194 1.00 95.50 563 ALA A N 1
ATOM 4509 C CA . ALA A 1 563 ? 17.225 18.156 34.299 1.00 95.50 563 ALA A CA 1
ATOM 4510 C C . ALA A 1 563 ? 15.708 18.289 34.530 1.00 95.50 563 ALA A C 1
ATOM 4512 O O . ALA A 1 563 ? 15.251 19.130 35.312 1.00 95.50 563 ALA A O 1
ATOM 4513 N N . HIS A 1 564 ? 14.930 17.444 33.861 1.00 96.69 564 HIS A N 1
ATOM 4514 C CA . HIS A 1 564 ? 13.465 17.496 33.841 1.00 96.69 564 HIS A CA 1
ATOM 4515 C C . HIS A 1 564 ? 12.864 16.092 33.701 1.00 96.69 564 HIS A C 1
ATOM 4517 O O . HIS A 1 564 ? 13.583 15.114 33.465 1.00 96.69 564 HIS A O 1
ATOM 4523 N N . TYR A 1 565 ? 11.552 15.983 33.908 1.00 97.50 565 TYR A N 1
ATOM 4524 C CA . TYR A 1 565 ? 10.845 14.702 33.911 1.00 97.50 565 TYR A CA 1
ATOM 4525 C C . TYR A 1 565 ? 10.183 14.403 32.567 1.00 97.50 565 TYR A C 1
ATOM 4527 O O . TYR A 1 565 ? 9.483 15.247 32.015 1.00 97.50 565 TYR A O 1
ATOM 4535 N N . HIS A 1 566 ? 10.319 13.161 32.118 1.00 96.75 566 HIS A N 1
ATOM 4536 C CA . HIS A 1 566 ? 9.600 12.573 30.989 1.00 96.75 566 HIS A CA 1
ATOM 4537 C C . HIS A 1 566 ? 8.910 11.277 31.423 1.00 96.75 566 HIS A C 1
ATOM 4539 O O . HIS A 1 566 ? 9.247 10.707 32.458 1.00 96.75 566 HIS A O 1
ATOM 4545 N N . SER A 1 567 ? 7.948 10.789 30.649 1.00 97.25 567 SER A N 1
ATOM 4546 C CA . SER A 1 567 ? 7.267 9.518 30.902 1.00 97.25 567 SER A CA 1
ATOM 4547 C C . SER A 1 567 ? 8.180 8.342 30.555 1.00 97.25 567 SER A C 1
ATOM 4549 O O . SER A 1 567 ? 8.941 8.376 29.584 1.00 97.25 567 SER A O 1
ATOM 4551 N N . VAL A 1 568 ? 8.076 7.254 31.318 1.00 96.19 568 VAL A N 1
ATOM 4552 C CA . VAL A 1 568 ? 8.723 5.980 30.964 1.00 96.19 568 VAL A CA 1
ATOM 4553 C C . VAL A 1 568 ? 8.013 5.308 29.774 1.00 96.19 568 VAL A C 1
ATOM 4555 O O . VAL A 1 568 ? 8.671 4.646 28.977 1.00 96.19 568 VAL A O 1
ATOM 4558 N N . SER A 1 569 ? 6.703 5.532 29.607 1.00 90.94 569 SER A N 1
ATOM 4559 C CA . SER A 1 569 ? 5.810 4.832 28.666 1.00 90.94 569 SER A CA 1
ATOM 4560 C C . SER A 1 569 ? 4.977 5.780 27.784 1.00 90.94 569 SER A C 1
ATOM 4562 O O . SER A 1 569 ? 3.819 5.493 27.488 1.00 90.94 569 SER A O 1
ATOM 4564 N N . ARG A 1 570 ? 5.537 6.934 27.385 1.00 91.75 570 ARG A N 1
ATOM 4565 C CA . ARG A 1 570 ? 4.924 7.993 26.537 1.00 91.75 570 ARG A CA 1
ATOM 4566 C C . ARG A 1 570 ? 3.722 8.747 27.110 1.00 91.75 570 ARG A C 1
ATOM 4568 O O . ARG A 1 570 ? 3.406 9.834 26.639 1.00 91.75 570 ARG A O 1
ATOM 4575 N N . SER A 1 571 ? 3.050 8.213 28.116 1.00 95.62 571 SER A N 1
ATOM 4576 C CA . SER A 1 571 ? 2.010 8.903 28.874 1.00 95.62 571 SER A CA 1
ATOM 4577 C C . SER A 1 571 ? 2.105 8.534 30.348 1.00 95.62 571 SER A C 1
ATOM 4579 O O . SER A 1 571 ? 2.805 7.590 30.715 1.00 95.62 571 SER A O 1
ATOM 4581 N N . VAL A 1 572 ? 1.457 9.313 31.200 1.00 97.44 572 VAL A N 1
ATOM 4582 C CA . VAL A 1 572 ? 1.336 9.042 32.633 1.00 97.44 572 VAL A CA 1
ATOM 4583 C C . VAL A 1 572 ? -0.126 9.128 33.039 1.00 97.44 572 VAL A C 1
ATOM 4585 O O . VAL A 1 572 ? -0.877 9.925 32.485 1.00 97.44 572 VAL A O 1
ATOM 4588 N N . THR A 1 573 ? -0.526 8.330 34.019 1.00 97.38 573 THR A N 1
ATOM 4589 C CA . THR A 1 573 ? -1.828 8.434 34.682 1.00 97.38 573 THR A CA 1
ATOM 4590 C C . THR A 1 573 ? -1.641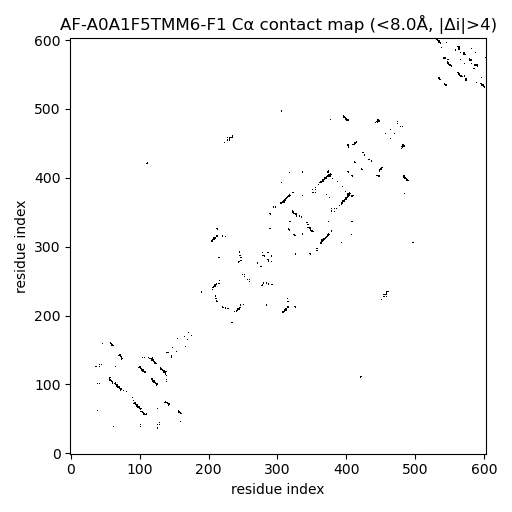 9.180 35.996 1.00 97.38 573 THR A C 1
ATOM 4592 O O . THR A 1 573 ? -0.861 8.748 36.850 1.00 97.38 573 THR A O 1
ATOM 4595 N N . THR A 1 574 ? -2.319 10.315 36.153 1.00 97.88 574 THR A N 1
ATOM 4596 C CA . THR A 1 574 ? -2.300 11.096 37.395 1.00 97.88 574 THR A CA 1
ATOM 4597 C C . THR A 1 574 ? -3.115 10.419 38.498 1.00 97.88 574 THR A C 1
ATOM 4599 O O . THR A 1 574 ? -3.844 9.459 38.248 1.00 97.88 574 THR A O 1
ATOM 4602 N N . LEU A 1 575 ? -3.031 10.921 39.733 1.00 96.44 575 LEU A N 1
ATOM 4603 C CA . LEU A 1 575 ? -3.803 10.369 40.850 1.00 96.44 575 LEU A CA 1
ATOM 4604 C C . LEU A 1 575 ? -5.322 10.540 40.711 1.00 96.44 575 LEU A C 1
ATOM 4606 O O . LEU A 1 575 ? -6.053 9.746 41.292 1.00 96.44 575 LEU A O 1
ATOM 4610 N N . SER A 1 576 ? -5.807 11.501 39.916 1.00 96.00 576 SER A N 1
ATOM 4611 C CA . SER A 1 576 ? -7.236 11.578 39.560 1.00 96.00 576 SER A CA 1
ATOM 4612 C C . SER A 1 576 ? -7.671 10.575 38.480 1.00 96.00 576 SER A C 1
ATOM 4614 O O . SER A 1 576 ? -8.841 10.552 38.107 1.00 96.00 576 SER A O 1
ATOM 4616 N N . GLY A 1 577 ? -6.752 9.758 37.951 1.00 95.62 577 GLY A N 1
ATOM 4617 C CA . GLY A 1 577 ? -7.017 8.815 36.860 1.00 95.62 577 GLY A CA 1
ATOM 4618 C C . GLY A 1 577 ? -6.891 9.421 35.458 1.00 95.62 577 GLY A C 1
ATOM 4619 O O . GLY A 1 577 ? -7.142 8.740 34.465 1.00 95.62 577 GLY A O 1
ATOM 4620 N N . LYS A 1 578 ? -6.482 10.690 35.335 1.00 96.38 578 LYS A N 1
ATOM 4621 C CA . LYS A 1 578 ? -6.318 11.345 34.033 1.00 96.38 578 LYS A CA 1
ATOM 4622 C C . LYS A 1 578 ? -5.034 10.884 33.343 1.00 96.38 578 LYS A C 1
ATOM 4624 O O . LYS A 1 578 ? -3.942 11.029 33.889 1.00 96.38 578 LYS A O 1
ATOM 4629 N N . THR A 1 579 ? -5.151 10.434 32.095 1.00 96.31 579 THR A N 1
ATOM 4630 C CA . THR A 1 579 ? -3.987 10.142 31.243 1.00 96.31 579 THR A CA 1
ATOM 4631 C C . THR A 1 579 ? -3.462 11.419 30.584 1.00 96.31 579 THR A C 1
ATOM 4633 O O . THR A 1 579 ? -4.213 12.164 29.950 1.00 96.31 579 THR A O 1
ATOM 4636 N N . ILE A 1 580 ? -2.162 11.682 30.726 1.00 96.12 580 ILE A N 1
ATOM 4637 C CA . ILE A 1 580 ? -1.459 12.825 30.136 1.00 96.12 580 ILE A CA 1
ATOM 4638 C C . ILE A 1 580 ? -0.327 12.301 29.254 1.00 96.12 580 ILE A C 1
ATOM 4640 O O . ILE A 1 580 ? 0.562 11.595 29.727 1.00 96.12 580 ILE A O 1
ATOM 4644 N N . VAL A 1 581 ? -0.357 12.658 27.970 1.00 95.62 581 VAL A N 1
ATOM 4645 C CA . VAL A 1 581 ? 0.710 12.336 27.013 1.00 95.62 581 VAL A CA 1
ATOM 4646 C C . VAL A 1 581 ? 1.940 13.189 27.316 1.00 95.62 581 VAL A C 1
ATOM 4648 O O . VAL A 1 581 ? 1.811 14.386 27.568 1.00 95.62 581 VAL A O 1
ATOM 4651 N N . ASP A 1 582 ? 3.118 12.571 27.287 1.00 96.12 582 ASP A N 1
ATOM 4652 C CA . ASP A 1 582 ? 4.400 13.245 27.467 1.00 96.12 582 ASP A CA 1
ATOM 4653 C C . ASP A 1 582 ? 4.598 14.301 26.369 1.00 96.12 582 ASP A C 1
ATOM 4655 O O . ASP A 1 582 ? 4.610 13.962 25.178 1.00 96.12 582 ASP A O 1
ATOM 4659 N N . PRO A 1 583 ? 4.734 15.588 26.725 1.00 86.00 583 PRO A N 1
ATOM 4660 C CA . PRO A 1 583 ? 5.082 16.612 25.764 1.00 86.00 583 PRO A CA 1
ATOM 4661 C C . PRO A 1 583 ? 6.565 16.448 25.404 1.00 86.00 583 PRO A C 1
ATOM 4663 O O . PRO A 1 583 ? 7.443 17.102 25.956 1.00 86.00 583 PRO A O 1
ATOM 4666 N N . TYR A 1 584 ? 6.834 15.584 24.421 1.00 80.44 584 TYR A N 1
ATOM 4667 C CA . TYR A 1 584 ? 8.164 15.343 23.843 1.00 80.44 584 TYR A CA 1
ATOM 4668 C C . TYR A 1 584 ? 8.877 16.625 23.367 1.00 80.44 584 TYR A C 1
ATOM 4670 O O . TYR A 1 584 ? 10.090 16.624 23.167 1.00 80.44 584 TYR A O 1
ATOM 4678 N N . ALA A 1 585 ? 8.140 17.724 23.175 1.00 80.38 585 ALA A N 1
ATOM 4679 C CA . ALA A 1 585 ? 8.696 19.044 22.918 1.00 80.38 585 ALA A CA 1
ATOM 4680 C C . ALA A 1 585 ? 8.796 19.861 24.220 1.00 80.38 585 ALA A C 1
ATOM 4682 O O . ALA A 1 585 ? 7.780 20.217 24.817 1.00 80.38 585 ALA A O 1
ATOM 4683 N N . GLY A 1 586 ? 10.021 20.230 24.608 1.00 85.62 586 GLY A N 1
ATOM 4684 C CA . GLY A 1 586 ? 10.299 21.074 25.776 1.00 85.62 586 GLY A CA 1
ATOM 4685 C C . GLY A 1 586 ? 10.708 20.272 27.011 1.00 85.62 586 GLY A C 1
ATOM 4686 O O . GLY A 1 586 ? 11.215 19.167 26.894 1.00 85.62 586 GLY A O 1
ATOM 4687 N N . CYS A 1 587 ? 10.511 20.841 28.202 1.00 91.25 587 CYS A N 1
ATOM 4688 C CA . CYS A 1 587 ? 10.949 20.250 29.474 1.00 91.25 587 CYS A CA 1
ATOM 4689 C C . CYS A 1 587 ? 9.989 19.174 30.027 1.00 91.25 587 CYS A C 1
ATOM 4691 O O . CYS A 1 587 ? 9.844 19.075 31.247 1.00 91.25 587 CYS A O 1
ATOM 4693 N N . GLY A 1 588 ? 9.297 18.417 29.167 1.00 93.12 588 GLY A N 1
ATOM 4694 C CA . GLY A 1 588 ? 8.387 17.338 29.570 1.00 93.12 588 GLY A CA 1
ATOM 4695 C C . GLY A 1 588 ? 7.341 17.768 30.614 1.00 93.12 588 GLY A C 1
ATOM 4696 O O . GLY A 1 588 ? 6.607 18.744 30.434 1.00 93.12 588 GLY A O 1
ATOM 4697 N N . PHE A 1 589 ? 7.305 17.063 31.748 1.00 96.69 589 PHE A N 1
ATOM 4698 C CA . PHE A 1 589 ? 6.431 17.356 32.895 1.00 96.69 589 PHE A CA 1
ATOM 4699 C C . PHE A 1 589 ? 6.993 18.414 33.864 1.00 96.69 589 PHE A C 1
ATOM 4701 O O . PHE A 1 589 ? 6.511 18.545 34.988 1.00 96.69 589 PHE A O 1
ATOM 4708 N N . GLY A 1 590 ? 7.994 19.184 33.439 1.00 95.50 590 GLY A N 1
ATOM 4709 C CA . GLY A 1 590 ? 8.605 20.262 34.210 1.00 95.50 590 GLY A CA 1
ATOM 4710 C C . GLY A 1 590 ? 10.014 19.930 34.695 1.00 95.50 590 GLY A C 1
ATOM 4711 O O . GLY A 1 590 ? 10.445 18.773 34.737 1.00 95.50 590 GLY A O 1
ATOM 4712 N N . LYS A 1 591 ? 10.752 20.977 35.069 1.00 96.44 591 LYS A N 1
ATOM 4713 C CA . LYS A 1 591 ? 12.114 20.848 35.595 1.00 96.44 591 LYS A CA 1
ATOM 4714 C C . LYS A 1 591 ? 12.102 20.278 37.009 1.00 96.44 591 LYS A C 1
ATOM 4716 O O . LYS A 1 591 ? 11.204 20.573 37.798 1.00 96.44 591 LYS A O 1
ATOM 4721 N N . ILE A 1 592 ? 13.151 19.540 37.374 1.00 96.25 592 ILE A N 1
ATOM 4722 C CA . ILE A 1 592 ? 13.311 19.007 38.740 1.00 96.25 592 ILE A CA 1
ATOM 4723 C C . ILE A 1 592 ? 13.321 20.136 39.779 1.00 96.25 592 ILE A C 1
ATOM 4725 O O . ILE A 1 592 ? 12.764 19.984 40.865 1.00 96.25 592 ILE A O 1
ATOM 4729 N N . SER A 1 593 ? 13.922 21.275 39.428 1.00 95.56 593 SER A N 1
ATOM 4730 C CA . SER A 1 593 ? 13.993 22.483 40.254 1.00 95.56 593 SER A CA 1
ATOM 4731 C C . SER A 1 593 ? 12.621 23.117 40.527 1.00 95.56 593 SER A C 1
ATOM 4733 O O . SER A 1 593 ? 12.431 23.726 41.577 1.00 95.56 593 SER A O 1
ATOM 4735 N N . GLU A 1 594 ? 11.661 22.955 39.615 1.00 95.56 594 GLU A N 1
ATOM 4736 C CA . GLU A 1 594 ? 10.323 23.558 39.685 1.00 95.56 594 GLU A CA 1
ATOM 4737 C C . GLU A 1 594 ? 9.273 22.589 40.253 1.00 95.56 594 GLU A C 1
ATOM 4739 O O . GLU A 1 594 ? 8.298 23.021 40.867 1.00 95.56 594 GLU A O 1
ATOM 4744 N N . SER A 1 595 ? 9.474 21.281 40.069 1.00 96.38 595 SER A N 1
ATOM 4745 C CA . SER A 1 595 ? 8.545 20.218 40.476 1.00 96.38 595 SER A CA 1
ATOM 4746 C C . SER A 1 595 ? 9.269 19.129 41.282 1.00 96.38 595 SER A C 1
ATOM 4748 O O . SER A 1 595 ? 9.528 18.037 40.772 1.00 96.38 595 SER A O 1
ATOM 4750 N N . PRO A 1 596 ? 9.648 19.393 42.546 1.00 97.25 596 PRO A N 1
ATOM 4751 C CA . PRO A 1 596 ? 10.358 18.410 43.356 1.00 97.25 596 PRO A CA 1
ATOM 4752 C C . PRO A 1 596 ? 9.482 17.185 43.644 1.00 97.25 596 PRO A C 1
ATOM 4754 O O . PRO A 1 596 ? 8.260 17.289 43.773 1.00 97.25 596 PRO A O 1
ATOM 4757 N N . VAL A 1 597 ? 10.124 16.025 43.799 1.00 98.06 597 VAL A N 1
ATOM 4758 C CA . VAL A 1 597 ? 9.447 14.812 44.267 1.00 98.06 597 VAL A CA 1
ATOM 4759 C C . VAL A 1 597 ? 9.020 15.010 45.721 1.00 98.06 597 VAL A C 1
ATOM 4761 O O . VAL A 1 597 ? 9.850 15.297 46.587 1.00 98.06 597 VAL A O 1
ATOM 4764 N N . ILE A 1 598 ? 7.732 14.830 45.997 1.00 98.12 598 ILE A N 1
ATOM 4765 C CA . ILE A 1 598 ? 7.148 14.882 47.340 1.00 98.12 598 ILE A CA 1
ATOM 4766 C C . ILE A 1 598 ? 6.530 13.529 47.700 1.00 98.12 598 ILE A C 1
ATOM 4768 O O . ILE A 1 598 ? 6.195 12.737 46.822 1.00 98.12 598 ILE A O 1
ATOM 4772 N N . GLN A 1 599 ? 6.382 13.255 48.996 1.00 98.12 599 GLN A N 1
ATOM 4773 C CA . GLN A 1 599 ? 5.633 12.095 49.482 1.00 98.12 599 GLN A CA 1
ATOM 4774 C C . GLN A 1 599 ? 4.229 12.545 49.867 1.00 98.12 599 GLN A C 1
ATOM 4776 O O . GLN A 1 599 ? 4.089 13.482 50.656 1.00 98.12 599 GLN A O 1
ATOM 4781 N N . ILE A 1 600 ? 3.210 11.862 49.358 1.00 97.00 600 ILE A N 1
ATOM 4782 C CA . ILE A 1 600 ? 1.823 12.052 49.789 1.00 97.00 600 ILE A CA 1
ATOM 4783 C C . ILE A 1 600 ? 1.234 10.724 50.247 1.00 97.00 600 ILE A C 1
ATOM 4785 O O . ILE A 1 600 ? 1.738 9.656 49.899 1.00 97.00 600 ILE A O 1
ATOM 4789 N N . GLU A 1 601 ? 0.187 10.794 51.056 1.00 96.06 601 GLU A N 1
ATOM 4790 C CA . GLU A 1 601 ? -0.607 9.616 51.377 1.00 96.06 601 GLU A CA 1
ATOM 4791 C C . GLU A 1 601 ? -1.310 9.129 50.106 1.00 96.06 601 GLU A C 1
ATOM 4793 O O . GLU A 1 601 ? -1.860 9.938 49.358 1.00 96.06 601 GLU A O 1
ATOM 4798 N N . LYS A 1 602 ? -1.240 7.824 49.836 1.00 91.56 602 LYS A N 1
ATOM 4799 C CA . LYS A 1 602 ? -1.915 7.211 48.693 1.00 91.56 602 LYS A CA 1
ATOM 4800 C C . LYS A 1 602 ? -3.434 7.374 48.877 1.00 91.56 602 LYS A C 1
ATOM 4802 O O . LYS A 1 602 ? -3.923 6.928 49.917 1.00 91.56 602 LYS A O 1
ATOM 4807 N N . PRO A 1 603 ? -4.129 8.050 47.941 1.00 87.25 603 PRO A N 1
ATOM 4808 C CA . PRO A 1 603 ? -5.559 8.323 48.053 1.00 87.25 603 PRO A CA 1
ATOM 4809 C C . PRO A 1 603 ? -6.418 7.057 48.045 1.00 87.25 603 PRO A C 1
ATOM 4811 O O . PRO A 1 603 ? -5.936 6.007 47.550 1.00 87.25 603 PRO A O 1
#

Solvent-accessible surface area (backbone atoms only — not comparable to full-atom values): 34990 Å² total; per-residue (Å²): 110,75,67,58,57,53,52,52,53,53,51,53,52,51,53,52,51,51,52,52,47,49,54,54,71,67,51,71,76,75,80,76,76,72,93,63,55,61,50,71,69,56,52,50,52,52,50,47,66,72,59,51,93,59,84,78,68,56,44,45,48,55,52,96,58,70,44,43,61,71,41,35,42,30,56,50,64,69,66,71,49,62,83,74,54,62,98,83,72,78,81,84,72,77,59,46,69,36,81,50,51,22,39,39,32,39,34,34,64,51,73,57,45,86,85,55,83,42,66,22,37,42,34,42,28,32,25,70,78,68,53,70,49,80,43,83,41,50,38,64,55,17,51,74,81,45,57,76,79,63,51,74,66,49,64,70,67,40,74,68,72,53,95,66,89,67,52,66,73,58,63,70,65,32,69,68,56,53,50,54,58,50,52,57,54,50,51,62,53,56,63,69,69,64,74,68,83,70,76,91,82,76,79,88,65,49,61,32,38,36,41,38,26,25,56,58,97,81,51,60,66,45,51,50,42,54,51,49,44,51,52,23,42,48,72,70,63,48,50,74,78,36,47,40,50,33,42,52,80,73,97,80,69,64,85,82,44,43,68,58,47,50,46,50,50,51,46,50,52,47,38,55,72,71,68,52,81,52,69,62,79,48,99,51,53,60,63,31,25,17,55,65,46,52,45,56,51,42,62,46,47,51,70,73,51,45,53,45,16,34,40,39,36,40,38,36,29,42,14,36,79,88,29,28,36,29,19,42,41,56,67,74,51,37,68,43,38,65,77,47,96,82,58,83,58,69,91,56,34,36,32,20,64,57,52,28,48,54,62,52,61,81,36,42,25,26,35,40,39,37,39,33,35,19,14,14,23,34,39,37,50,60,31,38,52,62,45,39,78,75,38,46,92,32,37,50,23,40,37,39,37,24,15,13,47,48,87,38,65,52,65,80,45,66,58,92,46,82,84,44,63,49,56,63,39,78,68,44,75,91,74,70,64,61,91,56,84,64,65,58,94,52,80,85,53,44,36,24,58,68,30,53,62,48,43,65,57,38,38,74,33,78,73,52,62,81,69,49,90,79,67,71,55,67,63,43,76,77,64,72,62,47,49,56,47,73,47,78,52,66,64,93,66,80,68,66,66,78,74,76,73,87,80,73,79,80,75,82,78,78,90,73,92,80,90,86,89,86,90,84,86,87,80,84,88,68,86,80,72,79,79,55,72,41,54,24,26,60,49,93,94,46,38,35,50,44,92,43,46,39,79,39,47,42,90,73,33,98,70,47,92,56,41,19,32,36,42,71,72,59,37,40,59,28,76,88,66,50,77,43,71,47,44,86,76,62,56,40,70,37,37,47,92,80,34,55,79,42,77,42,71,62,129

Nearest PDB structures (foldseek):
  6l4x-assembly1_A-2  TM=6.463E-01  e=1.684E-05  Clitoria ternatea
  6l4v-assembly1_A-2  TM=6.381E-01  e=2.779E-04  Clitoria ternatea
  6fw5-assembly3_C  TM=4.446E-01  e=6.202E+00  Mycobacterium tuberculosis CDC1551
  8prw-assembly1_A  TM=3.266E-01  e=5.532E+00  Saccharomyces cerevisiae

Organism: NCBI:txid1798007